Protein AF-0000000080584143 (afdb_homodimer)

Solvent-accessible surface area (backbone atoms only — not comparable to full-atom values): 33015 Å² total; per-residue (Å²): 88,80,38,35,60,60,43,71,71,83,79,87,48,60,43,49,33,32,28,36,46,90,62,32,26,33,31,48,32,42,76,39,77,49,77,35,58,43,50,56,57,34,52,50,43,36,51,47,47,54,56,62,68,48,45,68,69,53,52,47,51,42,26,35,72,60,40,71,92,57,53,62,59,59,51,46,21,69,75,64,73,44,78,71,53,76,87,47,44,39,63,26,45,33,40,37,37,35,25,42,39,68,40,71,59,34,52,44,32,42,56,49,38,42,62,32,56,36,20,43,47,38,38,32,36,48,80,43,75,57,89,94,44,75,46,77,46,75,46,60,76,51,66,63,41,56,31,53,46,35,19,65,41,46,67,93,51,41,30,22,55,81,70,52,30,40,28,34,43,71,67,50,72,41,30,36,66,66,48,26,66,72,51,27,39,50,60,32,38,72,27,53,79,36,33,42,29,47,61,74,51,43,61,70,40,39,39,38,34,30,30,80,98,54,22,37,32,36,33,27,30,26,69,36,58,56,30,48,50,77,75,31,67,30,75,47,96,90,42,76,38,51,40,79,79,69,44,73,76,25,53,50,45,57,91,27,53,87,35,88,57,36,18,22,29,36,28,39,28,48,74,48,38,74,46,57,78,93,64,27,53,64,62,91,73,53,63,81,63,73,50,32,34,40,68,53,13,39,62,48,39,52,53,30,51,57,53,44,47,67,77,37,72,49,61,83,104,88,82,36,34,58,61,43,71,72,82,80,87,48,62,44,49,32,32,27,36,46,90,62,33,26,34,31,49,33,42,74,38,77,49,76,36,58,43,51,57,56,36,52,50,42,36,50,48,48,53,56,64,68,49,47,69,69,54,52,47,52,42,28,35,74,58,42,71,92,56,52,61,58,60,51,45,22,70,75,65,73,45,79,70,52,75,87,47,43,39,64,27,45,32,41,37,36,34,26,42,37,68,40,70,59,34,52,44,32,43,56,47,37,42,62,34,56,36,21,44,47,37,40,33,34,48,80,44,75,56,88,96,45,76,47,77,47,76,45,60,76,51,65,62,41,57,31,54,46,34,20,65,41,47,66,94,51,42,30,22,56,81,70,52,31,40,29,33,44,70,70,48,73,42,31,39,66,64,48,27,67,72,50,29,39,50,60,31,38,73,27,53,80,35,32,42,31,46,63,73,50,43,60,68,40,40,38,38,35,28,28,80,98,55,24,36,32,36,32,27,30,26,69,35,57,55,32,48,50,78,74,32,66,28,73,49,98,91,41,75,38,50,38,78,79,68,45,73,76,23,53,50,46,57,91,26,52,88,35,86,54,34,17,21,28,36,29,40,28,49,73,48,41,74,49,57,79,92,62,26,54,66,60,91,72,53,65,82,62,72,50,32,34,40,68,53,12,40,61,48,38,51,53,28,50,57,53,44,48,67,76,38,71,48,61,82,103

Structure (mmCIF, N/CA/C/O backbone):
data_AF-0000000080584143-model_v1
#
loop_
_entity.id
_entity.type
_entity.pdbx_description
1 polymer Nuclease
#
loop_
_atom_site.group_PDB
_atom_site.id
_atom_site.type_symbol
_atom_site.label_atom_id
_atom_site.label_alt_id
_atom_site.label_comp_id
_atom_site.label_asym_id
_atom_site.label_entity_id
_atom_site.label_seq_id
_atom_site.pdbx_PDB_ins_code
_atom_site.Cartn_x
_atom_site.Cartn_y
_atom_site.Cartn_z
_atom_site.occupancy
_atom_site.B_iso_or_equiv
_atom_site.auth_seq_id
_atom_site.auth_comp_id
_atom_site.auth_asym_id
_atom_site.auth_atom_id
_atom_site.pdbx_PDB_model_num
ATOM 1 N N . MET A 1 1 ? -3.637 -24.312 -4.816 1 93.94 1 MET A N 1
ATOM 2 C CA . MET A 1 1 ? -3.945 -25.562 -4.105 1 93.94 1 MET A CA 1
ATOM 3 C C . MET A 1 1 ? -4.781 -25.281 -2.861 1 93.94 1 MET A C 1
ATOM 5 O O . MET A 1 1 ? -4.391 -24.469 -2.014 1 93.94 1 MET A O 1
ATOM 9 N N . LEU A 1 2 ? -5.953 -25.922 -2.732 1 96.62 2 LEU A N 1
ATOM 10 C CA . LEU A 1 2 ? -6.801 -25.75 -1.559 1 96.62 2 LEU A CA 1
ATOM 11 C C . LEU A 1 2 ? -6.176 -26.422 -0.334 1 96.62 2 LEU A C 1
ATOM 13 O O . LEU A 1 2 ? -5.668 -27.531 -0.421 1 96.62 2 LEU A O 1
ATOM 17 N N . ILE A 1 3 ? -6.23 -25.719 0.772 1 97.88 3 ILE A N 1
ATOM 18 C CA . ILE A 1 3 ? -5.578 -26.297 1.944 1 97.88 3 ILE A CA 1
ATOM 19 C C . ILE A 1 3 ? -6.535 -26.266 3.135 1 97.88 3 ILE A C 1
ATOM 21 O O . ILE A 1 3 ? -6.227 -26.797 4.203 1 97.88 3 ILE A O 1
ATOM 25 N N . GLY A 1 4 ? -7.617 -25.609 3.023 1 96.75 4 GLY A N 1
ATOM 26 C CA . GLY A 1 4 ? -8.578 -25.516 4.113 1 96.75 4 GLY A CA 1
ATOM 27 C C . GLY A 1 4 ? -9.977 -25.172 3.648 1 96.75 4 GLY A C 1
ATOM 28 O O . GLY A 1 4 ? -10.148 -24.562 2.588 1 96.75 4 GLY A O 1
ATOM 29 N N . ARG A 1 5 ? -10.953 -25.547 4.414 1 96.12 5 ARG A N 1
ATOM 30 C CA . ARG A 1 5 ? -12.375 -25.266 4.211 1 96.12 5 ARG A CA 1
ATOM 31 C C . ARG A 1 5 ? -13.07 -24.969 5.535 1 96.12 5 ARG A C 1
ATOM 33 O O . ARG A 1 5 ? -12.883 -25.688 6.512 1 96.12 5 ARG A O 1
ATOM 40 N N . GLN A 1 6 ? -13.898 -23.891 5.523 1 95.06 6 GLN A N 1
ATOM 41 C CA . GLN A 1 6 ? -14.641 -23.5 6.715 1 95.06 6 GLN A CA 1
ATOM 42 C C . GLN A 1 6 ? -13.719 -23.406 7.93 1 95.06 6 GLN A C 1
ATOM 44 O O . GLN A 1 6 ? -14.008 -24 8.969 1 95.06 6 GLN A O 1
ATOM 49 N N . GLU A 1 7 ? -12.586 -22.797 7.719 1 94.38 7 GLU A N 1
ATOM 50 C CA . GLU A 1 7 ? -11.602 -22.688 8.789 1 94.38 7 GLU A CA 1
ATOM 51 C C . GLU A 1 7 ? -12 -21.609 9.797 1 94.38 7 GLU A C 1
ATOM 53 O O . GLU A 1 7 ? -12.234 -20.469 9.422 1 94.38 7 GLU A O 1
ATOM 58 N N . ASP A 1 8 ? -12.031 -21.984 11 1 93.19 8 ASP A N 1
ATOM 59 C CA . ASP A 1 8 ? -12.375 -21.062 12.094 1 93.19 8 ASP A CA 1
ATOM 60 C C . ASP A 1 8 ? -11.203 -20.141 12.422 1 93.19 8 ASP A C 1
ATOM 62 O O . ASP A 1 8 ? -10.102 -20.609 12.711 1 93.19 8 ASP A O 1
ATOM 66 N N . THR A 1 9 ? -11.398 -18.859 12.438 1 92.19 9 THR A N 1
ATOM 67 C CA . THR A 1 9 ? -10.328 -17.891 12.695 1 92.19 9 THR A CA 1
ATOM 68 C C . THR A 1 9 ? -10.148 -17.656 14.188 1 92.19 9 THR A C 1
ATOM 70 O O . THR A 1 9 ? -9.141 -17.109 14.625 1 92.19 9 THR A O 1
ATOM 73 N N . GLY A 1 10 ? -11.156 -18.094 14.984 1 87.62 10 GLY A N 1
ATOM 74 C CA . GLY A 1 10 ? -11.133 -17.844 16.422 1 87.62 10 GLY A CA 1
ATOM 75 C C . GLY A 1 10 ? -11.719 -16.5 16.812 1 87.62 10 GLY A C 1
ATOM 76 O O . GLY A 1 10 ? -11.875 -16.203 18 1 87.62 10 GLY A O 1
ATOM 77 N N . PHE A 1 11 ? -12.031 -15.664 15.852 1 85.31 11 PHE A N 1
ATOM 78 C CA . PHE A 1 11 ? -12.547 -14.328 16.125 1 85.31 11 PHE A CA 1
ATOM 79 C C . PHE A 1 11 ? -14.023 -14.234 15.781 1 85.31 11 PHE A C 1
ATOM 81 O O . PHE A 1 11 ? -14.547 -13.148 15.531 1 85.31 11 PHE A O 1
ATOM 88 N N . GLY A 1 12 ? -14.719 -15.398 15.625 1 80.31 12 GLY A N 1
ATOM 89 C CA . GLY A 1 12 ? -16.141 -15.398 15.375 1 80.31 12 GLY A CA 1
ATOM 90 C C . GLY A 1 12 ? -16.5 -15.594 13.914 1 80.31 12 GLY A C 1
ATOM 91 O O . GLY A 1 12 ? -17.672 -15.547 13.531 1 80.31 12 GLY A O 1
ATOM 92 N N . GLY A 1 13 ? -15.477 -15.766 13.094 1 87.81 13 GLY A N 1
ATOM 93 C CA . GLY A 1 13 ? -15.75 -15.984 11.688 1 87.81 13 GLY A CA 1
ATOM 94 C C . GLY A 1 13 ? -15.055 -17.203 11.125 1 87.81 13 GLY A C 1
ATOM 95 O O . GLY A 1 13 ? -14.141 -17.75 11.75 1 87.81 13 GLY A O 1
ATOM 96 N N . ARG A 1 14 ? -15.594 -17.703 9.984 1 93.81 14 ARG A N 1
ATOM 97 C CA . ARG A 1 14 ? -15.039 -18.859 9.281 1 93.81 14 ARG A CA 1
ATOM 98 C C . ARG A 1 14 ? -14.734 -18.516 7.832 1 93.81 14 ARG A C 1
ATOM 100 O O . ARG A 1 14 ? -15.586 -17.969 7.121 1 93.81 14 ARG A O 1
ATOM 107 N N . ILE A 1 15 ? -13.547 -18.797 7.461 1 94.62 15 ILE A N 1
ATOM 108 C CA . ILE A 1 15 ? -13.156 -18.609 6.07 1 94.62 15 ILE A CA 1
ATOM 109 C C . ILE A 1 15 ? -13.703 -19.75 5.215 1 94.62 15 ILE A C 1
ATOM 111 O O . ILE A 1 15 ? -13.539 -20.922 5.551 1 94.62 15 ILE A O 1
ATOM 115 N N . ASP A 1 16 ? -14.352 -19.438 4.121 1 95.44 16 ASP A N 1
ATOM 116 C CA . ASP A 1 16 ? -14.969 -20.453 3.283 1 95.44 16 ASP A CA 1
ATOM 117 C C . ASP A 1 16 ? -13.914 -21.406 2.719 1 95.44 16 ASP A C 1
ATOM 119 O O . ASP A 1 16 ? -14.031 -22.625 2.852 1 95.44 16 ASP A O 1
ATOM 123 N N . LEU A 1 17 ? -12.945 -20.922 2.023 1 97.38 17 LEU A N 1
ATOM 124 C CA . LEU A 1 17 ? -11.852 -21.703 1.453 1 97.38 17 LEU A CA 1
ATOM 125 C C . LEU A 1 17 ? -10.516 -21.016 1.681 1 97.38 17 LEU A C 1
ATOM 127 O O . LEU A 1 17 ? -10.438 -19.781 1.675 1 97.38 17 LEU A O 1
ATOM 131 N N . LEU A 1 18 ? -9.461 -21.703 1.953 1 98 18 LEU A N 1
ATOM 132 C CA . LEU A 1 18 ? -8.086 -21.234 2.045 1 98 18 LEU A CA 1
ATOM 133 C C . LEU A 1 18 ? -7.184 -22 1.082 1 98 18 LEU A C 1
ATOM 135 O O . LEU A 1 18 ? -7.207 -23.234 1.051 1 98 18 LEU A O 1
ATOM 139 N N . ALA A 1 19 ? -6.453 -21.312 0.216 1 97.44 19 ALA A N 1
ATOM 140 C CA . ALA A 1 19 ? -5.555 -21.922 -0.756 1 97.44 19 ALA A CA 1
ATOM 141 C C . ALA A 1 19 ? -4.133 -21.391 -0.603 1 97.44 19 ALA A C 1
ATOM 143 O O . ALA A 1 19 ? -3.898 -20.438 0.147 1 97.44 19 ALA A O 1
ATOM 144 N N . VAL A 1 20 ? -3.215 -22.062 -1.181 1 95.25 20 VAL A N 1
ATOM 145 C CA . VAL A 1 20 ? -1.827 -21.609 -1.252 1 95.25 20 VAL A CA 1
ATOM 146 C C . VAL A 1 20 ? -1.381 -21.547 -2.711 1 95.25 20 VAL A C 1
ATOM 148 O O . VAL A 1 20 ? -1.723 -22.406 -3.514 1 95.25 20 VAL A O 1
ATOM 151 N N . ALA A 1 21 ? -0.763 -20.5 -3.053 1 89.38 21 ALA A N 1
ATOM 152 C CA . ALA A 1 21 ? -0.229 -20.297 -4.398 1 89.38 21 ALA A CA 1
ATOM 153 C C . ALA A 1 21 ? 1.16 -20.922 -4.531 1 89.38 21 ALA A C 1
ATOM 155 O O . ALA A 1 21 ? 1.775 -21.297 -3.535 1 89.38 21 ALA A O 1
ATOM 156 N N . PRO A 1 22 ? 1.624 -21.047 -5.758 1 83.44 22 PRO A N 1
ATOM 157 C CA . PRO A 1 22 ? 2.924 -21.688 -5.988 1 83.44 22 PRO A CA 1
ATOM 158 C C . PRO A 1 22 ? 4.07 -20.953 -5.289 1 83.44 22 PRO A C 1
ATOM 160 O O . PRO A 1 22 ? 5.09 -21.562 -4.965 1 83.44 22 PRO A O 1
ATOM 163 N N . ASP A 1 23 ? 3.943 -19.688 -5.008 1 80.5 23 ASP A N 1
ATOM 164 C CA . ASP A 1 23 ? 5.012 -18.938 -4.367 1 80.5 23 ASP A CA 1
ATOM 165 C C . ASP A 1 23 ? 4.883 -18.969 -2.848 1 80.5 23 ASP A C 1
ATOM 167 O O . ASP A 1 23 ? 5.652 -18.312 -2.137 1 80.5 23 ASP A O 1
ATOM 171 N N . GLY A 1 24 ? 3.879 -19.703 -2.416 1 88.75 24 GLY A N 1
ATOM 172 C CA . GLY A 1 24 ? 3.703 -19.844 -0.98 1 88.75 24 GLY A CA 1
ATOM 173 C C . GLY A 1 24 ? 2.703 -18.875 -0.396 1 88.75 24 GLY A C 1
ATOM 174 O O . GLY A 1 24 ? 2.352 -18.969 0.783 1 88.75 24 GLY A O 1
ATOM 175 N N . ALA A 1 25 ? 2.25 -17.938 -1.149 1 90.44 25 ALA A N 1
ATOM 176 C CA . ALA A 1 25 ? 1.244 -16.984 -0.671 1 90.44 25 ALA A CA 1
ATOM 177 C C . ALA A 1 25 ? -0.075 -17.703 -0.372 1 90.44 25 ALA A C 1
ATOM 179 O O . ALA A 1 25 ? -0.502 -18.578 -1.127 1 90.44 25 ALA A O 1
ATOM 180 N N . LEU A 1 26 ? -0.677 -17.312 0.681 1 95.62 26 LEU A N 1
ATOM 181 C CA . LEU A 1 26 ? -1.998 -17.844 0.988 1 95.62 26 LEU A CA 1
ATOM 182 C C . LEU A 1 26 ? -3.088 -17.047 0.283 1 95.62 26 LEU A C 1
ATOM 184 O O . LEU A 1 26 ? -2.908 -15.859 0.001 1 95.62 26 LEU A O 1
ATOM 188 N N . VAL A 1 27 ? -4.18 -17.719 0.007 1 96.19 27 VAL A N 1
ATOM 189 C CA . VAL A 1 27 ? -5.289 -17.094 -0.703 1 96.19 27 VAL A CA 1
ATOM 190 C C . VAL A 1 27 ? -6.602 -17.406 0.014 1 96.19 27 VAL A C 1
ATOM 192 O O . VAL A 1 27 ? -7.27 -18.391 -0.296 1 96.19 27 VAL A O 1
ATOM 195 N N . PRO A 1 28 ? -6.965 -16.547 0.979 1 97.5 28 PRO A N 1
ATOM 196 C CA . PRO A 1 28 ? -8.32 -16.688 1.514 1 97.5 28 PRO A CA 1
ATOM 197 C C . PRO A 1 28 ? -9.398 -16.375 0.479 1 97.5 28 PRO A C 1
ATOM 199 O O . PRO A 1 28 ? -9.281 -15.391 -0.261 1 97.5 28 PRO A O 1
ATOM 202 N N . ILE A 1 29 ? -10.422 -17.219 0.412 1 96.38 29 ILE A N 1
ATOM 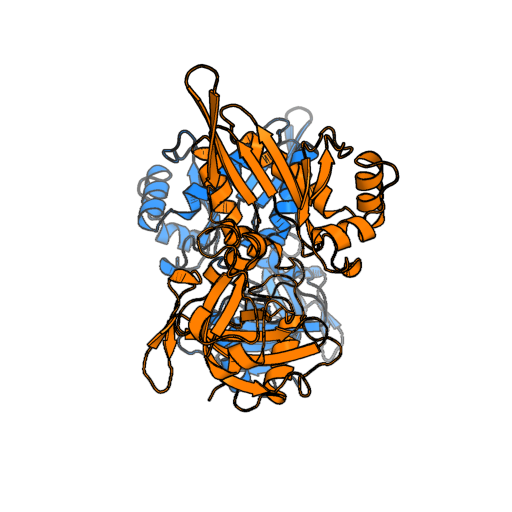203 C CA . ILE A 1 29 ? -11.484 -17.094 -0.573 1 96.38 29 ILE A CA 1
ATOM 204 C C . ILE A 1 29 ? -12.836 -17.016 0.137 1 96.38 29 ILE A C 1
ATOM 206 O O . ILE A 1 29 ? -13.195 -17.922 0.896 1 96.38 29 ILE A O 1
ATOM 210 N N . GLU A 1 30 ? -13.508 -15.906 -0.013 1 94.38 30 GLU A N 1
ATOM 211 C CA . GLU A 1 30 ? -14.867 -15.727 0.503 1 94.38 30 GLU A CA 1
ATOM 212 C C . GLU A 1 30 ? -15.898 -15.859 -0.609 1 94.38 30 GLU A C 1
ATOM 214 O O . GLU A 1 30 ? -15.781 -15.219 -1.657 1 94.38 30 GLU A O 1
ATOM 219 N N . ILE A 1 31 ? -16.922 -16.719 -0.373 1 92.62 31 ILE A N 1
ATOM 220 C CA . ILE A 1 31 ? -17.906 -17 -1.408 1 92.62 31 ILE A CA 1
ATOM 221 C C . ILE A 1 31 ? -19.281 -16.469 -0.982 1 92.62 31 ILE A C 1
ATOM 223 O O . ILE A 1 31 ? -19.734 -16.719 0.139 1 92.62 31 ILE A O 1
ATOM 227 N N . LYS A 1 32 ? -19.828 -15.648 -1.801 1 89.12 32 LYS A N 1
ATOM 228 C CA . LYS A 1 32 ? -21.188 -15.172 -1.637 1 89.12 32 LYS A CA 1
ATOM 229 C C . LYS A 1 32 ? -22.016 -15.438 -2.893 1 89.12 32 LYS A C 1
ATOM 231 O O . LYS A 1 32 ? -21.703 -14.914 -3.967 1 89.12 32 LYS A O 1
ATOM 236 N N . ARG A 1 33 ? -23.062 -16.188 -2.848 1 80.88 33 ARG A N 1
ATOM 237 C CA . ARG A 1 33 ? -23.844 -16.609 -4.008 1 80.88 33 ARG A CA 1
ATOM 238 C C . ARG A 1 33 ? -24.656 -15.438 -4.574 1 80.88 33 ARG A C 1
ATOM 240 O O . ARG A 1 33 ? -24.766 -15.289 -5.789 1 80.88 33 ARG A O 1
ATOM 247 N N . ASP A 1 34 ? -25.219 -14.578 -3.68 1 78.81 34 ASP A N 1
ATOM 248 C CA . ASP A 1 34 ? -26.094 -13.5 -4.133 1 78.81 34 ASP A CA 1
ATOM 249 C C . ASP A 1 34 ? -25.344 -12.164 -4.137 1 78.81 34 ASP A C 1
ATOM 251 O O . ASP A 1 34 ? -24.125 -12.125 -3.979 1 78.81 34 ASP A O 1
ATOM 255 N N . ARG A 1 35 ? -26.188 -11.211 -4.562 1 71.06 35 ARG A N 1
ATOM 256 C CA . ARG A 1 35 ? -25.625 -9.859 -4.562 1 71.06 35 ARG A CA 1
ATOM 257 C C . ARG A 1 35 ? -25 -9.531 -3.219 1 71.06 35 ARG A C 1
ATOM 259 O O . ARG A 1 35 ? -25.609 -9.719 -2.17 1 71.06 35 ARG A O 1
ATOM 266 N N . THR A 1 36 ? -23.766 -9.133 -3.453 1 69.38 36 THR A N 1
ATOM 267 C CA . THR A 1 36 ? -22.953 -8.992 -2.25 1 69.38 36 THR A CA 1
ATOM 268 C C . THR A 1 36 ? -22.75 -7.523 -1.899 1 69.38 36 THR A C 1
ATOM 270 O O . THR A 1 36 ? -22.203 -6.762 -2.699 1 69.38 36 THR A O 1
ATOM 273 N N . PRO A 1 37 ? -23.266 -7.172 -0.727 1 77.75 37 PRO A N 1
ATOM 274 C CA . PRO A 1 37 ? -23 -5.809 -0.255 1 77.75 37 PRO A CA 1
ATOM 275 C C . PRO A 1 37 ? -21.562 -5.598 0.179 1 77.75 37 PRO A C 1
ATOM 277 O O . PRO A 1 37 ? -20.781 -6.555 0.23 1 77.75 37 PRO A O 1
ATOM 280 N N . ARG A 1 38 ? -21.203 -4.371 0.432 1 81 38 ARG A N 1
ATOM 281 C CA . ARG A 1 38 ? -19.844 -3.949 0.75 1 81 38 ARG A CA 1
ATOM 282 C C . ARG A 1 38 ? -19.344 -4.625 2.021 1 81 38 ARG A C 1
ATOM 284 O O . ARG A 1 38 ? -18.125 -4.695 2.262 1 81 38 ARG A O 1
ATOM 291 N N . GLU A 1 39 ? -20.188 -5.254 2.68 1 85.5 39 GLU A N 1
ATOM 292 C CA . GLU A 1 39 ? -19.828 -5.953 3.908 1 85.5 39 GLU A CA 1
ATOM 293 C C . GLU A 1 39 ? -18.906 -7.129 3.615 1 85.5 39 GLU A C 1
ATOM 295 O O . GLU A 1 39 ? -18.047 -7.477 4.438 1 85.5 39 GLU A O 1
ATOM 300 N N . VAL A 1 40 ? -19.062 -7.711 2.473 1 88 40 VAL A N 1
ATOM 301 C CA . VAL A 1 40 ? -18.25 -8.867 2.119 1 88 40 VAL A CA 1
ATOM 302 C C . VAL A 1 40 ? -16.781 -8.469 2.043 1 88 40 VAL A C 1
ATOM 304 O O . VAL A 1 40 ? -15.898 -9.25 2.389 1 88 40 VAL A O 1
ATOM 307 N N . VAL A 1 41 ? -16.562 -7.23 1.641 1 91.5 41 VAL A N 1
ATOM 308 C CA . VAL A 1 41 ? -15.203 -6.738 1.557 1 91.5 41 VAL A CA 1
ATOM 309 C C . VAL A 1 41 ? -14.602 -6.625 2.957 1 91.5 41 VAL A C 1
ATOM 311 O O . VAL A 1 41 ? -13.477 -7.07 3.199 1 91.5 41 VAL A O 1
ATOM 314 N N . ALA A 1 42 ? -15.398 -6.062 3.896 1 92.31 42 ALA A N 1
ATOM 315 C CA . ALA A 1 42 ? -14.945 -5.945 5.277 1 92.31 42 ALA A CA 1
ATOM 316 C C . ALA A 1 42 ? -14.672 -7.316 5.887 1 92.31 42 ALA A C 1
ATOM 318 O O . ALA A 1 42 ? -13.68 -7.5 6.602 1 92.31 42 ALA A O 1
ATOM 319 N N . GLN A 1 43 ? -15.555 -8.227 5.621 1 91.5 43 GLN A N 1
ATOM 320 C CA . GLN A 1 43 ? -15.383 -9.586 6.121 1 91.5 43 GLN A CA 1
ATOM 321 C C . GLN A 1 43 ? -14.102 -10.211 5.574 1 91.5 43 GLN A C 1
ATOM 323 O O . GLN A 1 43 ? -13.328 -10.812 6.324 1 91.5 43 GLN A O 1
ATOM 328 N N . ALA A 1 44 ? -13.898 -10.086 4.273 1 94.38 44 ALA A N 1
ATOM 329 C CA . ALA A 1 44 ? -12.703 -10.641 3.635 1 94.38 44 ALA A CA 1
ATOM 330 C C . ALA A 1 44 ? -11.438 -10.031 4.227 1 94.38 44 ALA A C 1
ATOM 332 O O . ALA A 1 44 ? -10.453 -10.742 4.449 1 94.38 44 ALA A O 1
ATOM 333 N N . LEU A 1 45 ? -11.508 -8.75 4.484 1 95.75 45 LEU A N 1
ATOM 334 C CA . LEU A 1 45 ? -10.367 -8.062 5.078 1 95.75 45 LEU A CA 1
ATOM 335 C C . LEU A 1 45 ? -10.117 -8.562 6.496 1 95.75 45 LEU A C 1
ATOM 337 O O . LEU A 1 45 ? -8.961 -8.703 6.91 1 95.75 45 LEU A O 1
ATOM 341 N N . ASP A 1 46 ? -11.148 -8.781 7.215 1 94.44 46 ASP A N 1
ATOM 342 C CA . ASP A 1 46 ? -11.016 -9.336 8.555 1 94.44 46 ASP A CA 1
ATOM 343 C C . ASP A 1 46 ? -10.305 -10.688 8.531 1 94.44 46 ASP A C 1
ATOM 345 O O . ASP A 1 46 ? -9.398 -10.938 9.32 1 94.44 46 ASP A O 1
ATOM 349 N N . TYR A 1 47 ? -10.688 -11.508 7.609 1 95.25 47 TYR A N 1
ATOM 350 C CA . TYR A 1 47 ? -10.07 -12.82 7.473 1 95.25 47 TYR A CA 1
ATOM 351 C C . TYR A 1 47 ? -8.609 -12.703 7.059 1 95.25 47 TYR A C 1
ATOM 353 O O . TYR A 1 47 ? -7.766 -13.477 7.516 1 95.25 47 TYR A O 1
ATOM 361 N N . ALA A 1 48 ? -8.367 -11.766 6.168 1 96.06 48 ALA A N 1
ATOM 362 C CA . ALA A 1 48 ? -6.992 -11.539 5.738 1 96.06 48 ALA A CA 1
ATOM 363 C C . ALA A 1 48 ? -6.105 -11.148 6.918 1 96.06 48 ALA A C 1
ATOM 365 O O . ALA A 1 48 ? -4.941 -11.547 6.988 1 96.06 48 ALA A O 1
ATOM 366 N N . SER A 1 49 ? -6.664 -10.367 7.848 1 94.75 49 SER A N 1
ATOM 367 C CA . SER A 1 49 ? -5.914 -9.961 9.031 1 94.75 49 SER A CA 1
ATOM 368 C C . SER A 1 49 ? -5.527 -11.172 9.883 1 94.75 49 SER A C 1
ATOM 370 O O . SER A 1 49 ? -4.488 -11.164 10.547 1 94.75 49 SER A O 1
ATOM 372 N N . TRP A 1 50 ? -6.352 -12.172 9.891 1 95.12 50 TRP A N 1
ATOM 373 C CA . TRP A 1 50 ? -6.043 -13.43 10.57 1 95.12 50 TRP A CA 1
ATOM 374 C C . TRP A 1 50 ? -5.02 -14.242 9.781 1 95.12 50 TRP A C 1
ATOM 376 O O . TRP A 1 50 ? -4.047 -14.734 10.344 1 95.12 50 TRP A O 1
ATOM 386 N N . VAL A 1 51 ? -5.211 -14.336 8.516 1 96.81 51 VAL A N 1
ATOM 387 C CA . VAL A 1 51 ? -4.359 -15.125 7.633 1 96.81 51 VAL A CA 1
ATOM 388 C C . VAL A 1 51 ? -2.91 -14.656 7.75 1 96.81 51 VAL A C 1
ATOM 390 O O . VAL A 1 51 ? -1.986 -15.469 7.785 1 96.81 51 VAL A O 1
ATOM 393 N N . GLN A 1 52 ? -2.795 -13.367 7.828 1 94.06 52 GLN A N 1
ATOM 394 C CA . GLN A 1 52 ? -1.457 -12.789 7.84 1 94.06 52 GLN A CA 1
ATOM 395 C C . GLN A 1 52 ? -0.659 -13.258 9.047 1 94.06 52 GLN A C 1
ATOM 397 O O . GLN A 1 52 ? 0.573 -13.242 9.031 1 94.06 52 GLN A O 1
ATOM 402 N N . THR A 1 53 ? -1.317 -13.789 10.102 1 94.06 53 THR A N 1
ATOM 403 C CA . THR A 1 53 ? -0.644 -14.164 11.344 1 94.06 53 THR A CA 1
ATOM 404 C C . THR A 1 53 ? -0.235 -15.633 11.312 1 94.06 53 THR A C 1
ATOM 406 O O . THR A 1 53 ? 0.503 -16.094 12.18 1 94.06 53 THR A O 1
ATOM 409 N N . LEU A 1 54 ? -0.705 -16.375 10.352 1 95.25 54 LEU A N 1
ATOM 410 C CA . LEU A 1 54 ? -0.475 -17.812 10.312 1 95.25 54 LEU A CA 1
ATOM 411 C C . LEU A 1 54 ? 0.992 -18.125 10.031 1 95.25 54 LEU A C 1
ATOM 413 O O . LEU A 1 54 ? 1.597 -17.531 9.133 1 95.25 54 LEU A O 1
ATOM 417 N N . LYS A 1 55 ? 1.5 -19.016 10.805 1 94.12 55 LYS A N 1
ATOM 418 C CA . LYS A 1 55 ? 2.861 -19.516 10.617 1 94.12 55 LYS A CA 1
ATOM 419 C C . LYS A 1 55 ? 2.857 -20.922 10.031 1 94.12 55 LYS A C 1
ATOM 421 O O . LYS A 1 55 ? 1.796 -21.516 9.82 1 94.12 55 LYS A O 1
ATOM 426 N N . PHE A 1 56 ? 4 -21.422 9.805 1 93.5 56 PHE A N 1
ATOM 427 C CA . PHE A 1 56 ? 4.156 -22.719 9.156 1 93.5 56 PHE A CA 1
ATOM 428 C C . PHE A 1 56 ? 3.355 -23.797 9.891 1 93.5 56 PHE A C 1
ATOM 430 O O . PHE A 1 56 ? 2.553 -24.5 9.281 1 93.5 56 PHE A O 1
ATOM 437 N N . ASP A 1 57 ? 3.504 -23.828 11.203 1 94.81 57 ASP A N 1
ATOM 438 C CA . ASP A 1 57 ? 2.846 -24.859 11.984 1 94.81 57 ASP A CA 1
ATOM 439 C C . ASP A 1 57 ? 1.326 -24.719 11.922 1 94.81 57 ASP A C 1
ATOM 441 O O . ASP A 1 57 ? 0.606 -25.719 11.898 1 94.81 57 ASP A O 1
ATOM 445 N N . ASP A 1 58 ? 0.871 -23.469 11.898 1 96.44 58 ASP A N 1
ATOM 446 C CA . ASP A 1 58 ? -0.564 -23.234 11.789 1 96.44 58 ASP A CA 1
ATOM 447 C C . ASP A 1 58 ? -1.111 -23.75 10.461 1 96.44 58 ASP A C 1
ATOM 449 O O . ASP A 1 58 ? -2.17 -24.391 10.43 1 96.44 58 ASP A O 1
ATOM 453 N N . ILE A 1 59 ? -0.373 -23.5 9.43 1 97.19 59 ILE A N 1
ATOM 454 C CA . ILE A 1 59 ? -0.799 -23.844 8.086 1 97.19 59 ILE A CA 1
ATOM 455 C C . ILE A 1 59 ? -0.796 -25.375 7.922 1 97.19 59 ILE A C 1
ATOM 457 O O . ILE A 1 59 ? -1.724 -25.938 7.34 1 97.19 59 ILE A O 1
ATOM 461 N N . VAL A 1 60 ? 0.192 -26.016 8.469 1 95.94 60 VAL A N 1
ATOM 462 C CA . VAL A 1 60 ? 0.271 -27.469 8.445 1 95.94 60 VAL A CA 1
ATOM 463 C C . VAL A 1 60 ? -0.921 -28.062 9.188 1 95.94 60 VAL A C 1
ATOM 465 O O . VAL A 1 60 ? -1.521 -29.047 8.734 1 95.94 60 VAL A O 1
ATOM 468 N N . ALA A 1 61 ? -1.206 -27.484 10.312 1 96.56 61 ALA A N 1
ATOM 469 C CA . ALA A 1 61 ? -2.338 -27.969 11.102 1 96.56 61 ALA A CA 1
ATOM 470 C C . ALA A 1 61 ? -3.648 -27.812 10.336 1 96.56 61 ALA A C 1
ATOM 472 O O . ALA A 1 61 ? -4.5 -28.703 10.352 1 96.56 61 ALA A O 1
ATOM 473 N N . ILE A 1 62 ? -3.824 -26.672 9.711 1 97.31 62 ILE A N 1
ATOM 474 C CA . ILE A 1 62 ? -5.016 -26.422 8.906 1 97.31 62 ILE A CA 1
ATOM 475 C C . ILE A 1 62 ? -5.125 -27.469 7.805 1 97.31 62 ILE A C 1
ATOM 477 O O . ILE A 1 62 ? -6.184 -28.078 7.621 1 97.31 62 ILE A O 1
ATOM 481 N N . TYR A 1 63 ? -4.047 -27.656 7.078 1 97.69 63 TYR A N 1
ATOM 482 C CA . TYR A 1 63 ? -4.039 -28.625 5.996 1 97.69 63 TYR A CA 1
ATOM 483 C C . TYR A 1 63 ? -4.34 -30.031 6.527 1 97.69 63 TYR A C 1
ATOM 485 O O . TYR A 1 63 ? -5.051 -30.797 5.879 1 97.69 63 TYR A O 1
ATOM 493 N N . GLY A 1 64 ? -3.777 -30.359 7.672 1 96.56 64 GLY A N 1
ATOM 494 C CA . GLY A 1 64 ? -4.031 -31.656 8.297 1 96.56 64 GLY A CA 1
ATOM 495 C C . GLY A 1 64 ? -5.504 -31.906 8.562 1 96.56 64 GLY A C 1
ATOM 496 O O . GLY A 1 64 ? -5.977 -33.031 8.445 1 96.56 64 GLY A O 1
ATOM 497 N N . ARG A 1 65 ? -6.25 -30.891 9 1 95.81 65 ARG A N 1
ATOM 498 C CA . ARG A 1 65 ? -7.688 -31.016 9.211 1 95.81 65 ARG A CA 1
ATOM 499 C C . ARG A 1 65 ? -8.43 -31.172 7.887 1 95.81 65 ARG A C 1
ATOM 501 O O . ARG A 1 65 ? -9.43 -31.875 7.805 1 95.81 65 ARG A O 1
ATOM 508 N N . TYR A 1 66 ? -7.93 -30.531 6.891 1 96 66 TYR A N 1
ATOM 509 C CA . TYR A 1 66 ? -8.555 -30.516 5.574 1 96 66 TYR A CA 1
ATOM 510 C C . TYR A 1 66 ? -8.32 -31.844 4.848 1 96 66 TYR A C 1
ATOM 512 O O . TYR A 1 66 ? -9.234 -32.375 4.227 1 96 66 TYR A O 1
ATOM 520 N N . GLN A 1 67 ? -7.098 -32.281 4.875 1 95.88 67 GLN A N 1
ATOM 521 C CA . GLN A 1 67 ? -6.699 -33.531 4.262 1 95.88 67 GLN A CA 1
ATOM 522 C C . GLN A 1 67 ? -5.938 -34.438 5.25 1 95.88 67 GLN A C 1
ATOM 524 O O . GLN A 1 67 ? -4.715 -34.531 5.164 1 95.88 67 GLN A O 1
ATOM 529 N N . PRO A 1 68 ? -6.688 -35.188 6.051 1 94.56 68 PRO A N 1
ATOM 530 C CA . PRO A 1 68 ? -6.035 -36.031 7.055 1 94.56 68 PRO A CA 1
ATOM 531 C C . PRO A 1 68 ? -5.09 -37.062 6.441 1 94.56 68 PRO A C 1
ATOM 533 O O . PRO A 1 68 ? -5.43 -37.688 5.445 1 94.56 68 PRO A O 1
ATOM 536 N N . GLY A 1 69 ? -3.877 -37.188 6.965 1 93.56 69 GLY A N 1
ATOM 537 C CA . GLY A 1 69 ? -2.922 -38.188 6.535 1 93.56 69 GLY A CA 1
ATOM 538 C C . GLY A 1 69 ? -1.972 -37.688 5.461 1 93.56 69 GLY A C 1
ATOM 539 O O . GLY A 1 69 ? -0.997 -38.375 5.133 1 93.56 69 GLY A O 1
ATOM 540 N N . LYS A 1 70 ? -2.305 -36.594 4.844 1 94.69 70 LYS A N 1
ATOM 541 C CA . LYS A 1 70 ? -1.435 -36.062 3.799 1 94.69 70 LYS A CA 1
ATOM 542 C C . LYS A 1 70 ? -0.432 -35.062 4.379 1 94.69 70 LYS A C 1
ATOM 544 O O . LYS A 1 70 ? -0.672 -34.469 5.434 1 94.69 70 LYS A O 1
ATOM 549 N N . ASN A 1 71 ? 0.703 -35 3.736 1 95.31 71 ASN A N 1
ATOM 550 C CA . ASN A 1 71 ? 1.772 -34.094 4.113 1 95.31 71 ASN A CA 1
ATOM 551 C C . ASN A 1 71 ? 1.753 -32.844 3.26 1 95.31 71 ASN A C 1
ATOM 553 O O . ASN A 1 71 ? 1.883 -32.906 2.035 1 95.31 71 ASN A O 1
ATOM 557 N N . PHE A 1 72 ? 1.712 -31.719 3.922 1 96.19 72 PHE A N 1
ATOM 558 C CA . PHE A 1 72 ? 1.527 -30.453 3.219 1 96.19 72 PHE A CA 1
ATOM 559 C C . PHE A 1 72 ? 2.709 -30.172 2.299 1 96.19 72 PHE A C 1
ATOM 561 O O . PHE A 1 72 ? 2.533 -29.984 1.093 1 96.19 72 PHE A O 1
ATOM 568 N N . PRO A 1 73 ? 3.945 -30.203 2.748 1 93.88 73 PRO A N 1
ATOM 569 C CA . PRO A 1 73 ? 5.078 -29.938 1.858 1 93.88 73 PRO A CA 1
ATOM 570 C C . PRO A 1 73 ? 5.16 -30.922 0.694 1 93.88 73 PRO A C 1
ATOM 572 O O . PRO A 1 73 ? 5.469 -30.531 -0.432 1 93.88 73 PRO A O 1
ATOM 575 N N . GLU A 1 74 ? 4.852 -32.125 0.91 1 94.44 74 GLU A N 1
ATOM 576 C CA . GLU A 1 74 ? 4.895 -33.156 -0.136 1 94.44 74 GLU A CA 1
ATOM 577 C C . GLU A 1 74 ? 3.816 -32.906 -1.189 1 94.44 74 GLU A C 1
ATOM 579 O O . GLU A 1 74 ? 4.082 -33 -2.389 1 94.44 74 GLU A O 1
ATOM 584 N N . THR A 1 75 ? 2.617 -32.656 -0.697 1 95.31 75 THR A N 1
ATOM 585 C CA . THR A 1 75 ? 1.52 -32.375 -1.618 1 95.31 75 THR A CA 1
ATOM 586 C C . THR A 1 75 ? 1.79 -31.125 -2.424 1 95.31 75 THR A C 1
ATOM 588 O O . THR A 1 75 ? 1.461 -31.047 -3.609 1 95.31 75 THR A O 1
ATOM 591 N N . PHE A 1 76 ? 2.334 -30.125 -1.735 1 93.62 76 PHE A N 1
ATOM 592 C CA . PHE A 1 76 ? 2.717 -28.875 -2.391 1 93.62 76 PHE A CA 1
ATOM 593 C C . PHE A 1 76 ? 3.686 -29.141 -3.535 1 93.62 76 PHE A C 1
ATOM 595 O O . PHE A 1 76 ? 3.479 -28.672 -4.656 1 93.62 76 PHE A O 1
ATOM 602 N N . LYS A 1 77 ? 4.652 -29.906 -3.252 1 89.81 77 LYS A N 1
ATOM 603 C CA . LYS A 1 77 ? 5.652 -30.25 -4.254 1 89.81 77 LYS A CA 1
ATOM 604 C C . LYS A 1 77 ? 5.02 -31.016 -5.414 1 89.81 77 LYS A C 1
ATOM 606 O O . LYS A 1 77 ? 5.34 -30.766 -6.578 1 89.81 77 LYS A O 1
ATOM 611 N N . GLN A 1 78 ? 4.191 -31.922 -5.129 1 91.25 78 GLN A N 1
ATOM 612 C CA . GLN A 1 78 ? 3.514 -32.719 -6.152 1 91.25 78 GLN A CA 1
ATOM 613 C C . GLN A 1 78 ? 2.643 -31.828 -7.043 1 91.25 78 GLN A C 1
ATOM 615 O O . GLN A 1 78 ? 2.605 -32 -8.258 1 91.25 78 GLN A O 1
ATOM 620 N N . ARG A 1 79 ? 1.961 -30.906 -6.41 1 89.75 79 ARG A N 1
ATOM 621 C CA . ARG A 1 79 ? 1.006 -30.047 -7.113 1 89.75 79 ARG A CA 1
ATOM 622 C C . ARG A 1 79 ? 1.722 -29.031 -7.992 1 89.75 79 ARG A C 1
ATOM 624 O O . ARG A 1 79 ? 1.304 -28.781 -9.125 1 89.75 79 ARG A O 1
ATOM 631 N N . PHE A 1 80 ? 2.846 -28.422 -7.449 1 85.5 80 PHE A N 1
ATOM 632 C CA . PHE A 1 80 ? 3.418 -27.25 -8.125 1 85.5 80 PHE A CA 1
ATOM 633 C C . PHE A 1 80 ? 4.773 -27.594 -8.734 1 85.5 80 PHE A C 1
ATOM 635 O O . PHE A 1 80 ? 5.316 -26.828 -9.523 1 85.5 80 PHE A O 1
ATOM 642 N N . GLY A 1 81 ? 5.332 -28.734 -8.359 1 77.81 81 GLY A N 1
ATOM 643 C CA . GLY A 1 81 ? 6.609 -29.156 -8.914 1 77.81 81 GLY A CA 1
ATOM 644 C C . GLY A 1 81 ? 7.793 -28.438 -8.305 1 77.81 81 GLY A C 1
ATOM 645 O O . GLY A 1 81 ? 8.906 -28.484 -8.836 1 77.81 81 GLY A O 1
ATOM 646 N N . VAL A 1 82 ? 7.535 -27.688 -7.27 1 76.19 82 VAL A N 1
ATOM 647 C CA . VAL A 1 82 ? 8.594 -26.953 -6.574 1 76.19 82 VAL A CA 1
ATOM 648 C C . VAL A 1 82 ? 8.5 -27.219 -5.074 1 76.19 82 VAL A C 1
ATOM 650 O O . VAL A 1 82 ? 7.422 -27.516 -4.555 1 76.19 82 VAL A O 1
ATOM 653 N N . ASP A 1 83 ? 9.656 -27.078 -4.457 1 81.25 83 ASP A N 1
ATOM 654 C CA . ASP A 1 83 ? 9.68 -27.281 -3.012 1 81.25 83 ASP A CA 1
ATOM 655 C C . ASP A 1 83 ? 9.07 -26.094 -2.279 1 81.25 83 ASP A C 1
ATOM 657 O O . ASP A 1 83 ? 9.273 -24.938 -2.682 1 81.25 83 ASP A O 1
ATOM 661 N N . LEU A 1 84 ? 8.383 -26.453 -1.276 1 86.5 84 LEU A N 1
ATOM 662 C CA . LEU A 1 84 ? 7.859 -25.406 -0.404 1 86.5 84 LEU A CA 1
ATOM 663 C C . LEU A 1 84 ? 8.984 -24.734 0.373 1 86.5 84 LEU A C 1
ATOM 665 O O . LEU A 1 84 ? 9.828 -25.422 0.967 1 86.5 84 LEU A O 1
ATOM 669 N N . ASP A 1 85 ? 9.062 -23.484 0.273 1 81.31 85 ASP A N 1
ATOM 670 C CA . ASP A 1 85 ? 9.984 -22.703 1.102 1 81.31 85 ASP A CA 1
ATOM 671 C C . ASP A 1 85 ? 9.305 -22.25 2.391 1 81.31 85 ASP A C 1
ATOM 673 O O . ASP A 1 85 ? 8.484 -21.328 2.371 1 81.31 85 ASP A O 1
ATOM 677 N N . GLU A 1 86 ? 9.664 -22.797 3.492 1 83.31 86 GLU A N 1
ATOM 678 C CA . GLU A 1 86 ? 9.031 -22.5 4.773 1 83.31 86 GLU A CA 1
ATOM 679 C C . GLU A 1 86 ? 9.242 -21.047 5.164 1 83.31 86 GLU A C 1
ATOM 681 O O . GLU A 1 86 ? 8.367 -20.422 5.766 1 83.31 86 GLU A O 1
ATOM 686 N N . ASP A 1 87 ? 10.328 -20.469 4.734 1 75.06 87 ASP A N 1
ATOM 687 C CA . ASP A 1 87 ? 10.695 -19.125 5.141 1 75.06 87 ASP A CA 1
ATOM 688 C C . ASP A 1 87 ? 9.844 -18.078 4.426 1 75.06 87 ASP A C 1
ATOM 690 O O . ASP A 1 87 ? 9.609 -16.984 4.957 1 75.06 87 ASP A O 1
ATOM 694 N N . THR A 1 88 ? 9.398 -18.469 3.271 1 77.06 88 THR A N 1
ATOM 695 C CA . THR A 1 88 ? 8.656 -17.484 2.5 1 77.06 88 THR A CA 1
ATOM 696 C C . THR A 1 88 ? 7.16 -17.781 2.535 1 77.06 88 THR A C 1
ATOM 698 O O . THR A 1 88 ? 6.355 -17.016 1.994 1 77.06 88 THR A O 1
ATOM 701 N N . LEU A 1 89 ? 6.852 -18.859 3.195 1 88.56 89 LEU A N 1
ATOM 702 C CA . LEU A 1 89 ? 5.441 -19.234 3.293 1 88.56 89 LEU A CA 1
ATOM 703 C C . LEU A 1 89 ? 4.645 -18.141 4.004 1 88.56 89 LEU A C 1
ATOM 705 O O . LEU A 1 89 ? 5.004 -17.734 5.109 1 88.56 89 LEU A O 1
ATOM 709 N N . ASN A 1 90 ? 3.607 -17.578 3.35 1 91.56 90 ASN A N 1
ATOM 710 C CA . ASN A 1 90 ? 2.662 -16.594 3.846 1 91.56 90 ASN A CA 1
ATOM 711 C C . ASN A 1 90 ? 3.348 -15.258 4.137 1 91.56 90 ASN A C 1
ATOM 713 O O . ASN A 1 90 ? 2.924 -14.516 5.027 1 91.56 90 ASN A O 1
ATOM 717 N N . GLU A 1 91 ? 4.422 -15 3.506 1 82.06 91 GLU A N 1
ATOM 718 C CA . GLU A 1 91 ? 4.988 -13.656 3.549 1 82.06 91 GLU A CA 1
ATOM 719 C C . GLU A 1 91 ? 4.043 -12.641 2.922 1 82.06 91 GLU A C 1
ATOM 721 O O . GLU A 1 91 ? 4.121 -11.445 3.221 1 82.06 91 GLU A O 1
ATOM 726 N N . ASN A 1 92 ? 3.223 -13.203 2.088 1 85.12 92 ASN A N 1
ATOM 727 C CA . ASN A 1 92 ? 2.182 -12.422 1.43 1 85.12 92 ASN A CA 1
ATOM 728 C C . ASN A 1 92 ? 0.893 -13.219 1.268 1 85.12 92 ASN A C 1
ATOM 730 O O . ASN A 1 92 ? 0.877 -14.43 1.499 1 85.12 92 ASN A O 1
ATOM 734 N N . HIS A 1 93 ? -0.172 -12.547 0.911 1 92.62 93 HIS A N 1
ATOM 735 C CA . HIS A 1 93 ? -1.437 -13.227 0.657 1 92.62 93 HIS A CA 1
ATOM 736 C C . HIS A 1 93 ? -2.309 -12.43 -0.307 1 92.62 93 HIS A C 1
ATOM 738 O O . HIS A 1 93 ? -2.078 -11.234 -0.516 1 92.62 93 HIS A O 1
ATOM 744 N N . GLN A 1 94 ? -3.182 -13.141 -0.933 1 93.62 94 GLN A N 1
ATOM 745 C CA . GLN A 1 94 ? -4.156 -12.555 -1.847 1 93.62 94 GLN A CA 1
ATOM 746 C C . GLN A 1 94 ? -5.582 -12.844 -1.393 1 93.62 94 GLN A C 1
ATOM 748 O O . GLN A 1 94 ? -5.906 -13.977 -1.031 1 93.62 94 GLN A O 1
ATOM 753 N N . ILE A 1 95 ? -6.375 -11.781 -1.408 1 96.62 95 ILE A N 1
ATOM 754 C CA . ILE A 1 95 ? -7.77 -11.922 -1.003 1 96.62 95 ILE A CA 1
ATOM 755 C C . ILE A 1 95 ? -8.648 -12.094 -2.238 1 96.62 95 ILE A C 1
ATOM 757 O O . ILE A 1 95 ? -8.562 -11.312 -3.186 1 96.62 95 ILE A O 1
ATOM 761 N N . VAL A 1 96 ? -9.461 -13.102 -2.242 1 95.19 96 VAL A N 1
ATOM 762 C CA . VAL A 1 96 ? -10.359 -13.305 -3.375 1 95.19 96 VAL A CA 1
ATOM 763 C C . VAL A 1 96 ? -11.805 -13.406 -2.883 1 95.19 96 VAL A C 1
ATOM 765 O O . VAL A 1 96 ? -12.102 -14.188 -1.976 1 95.19 96 VAL A O 1
ATOM 768 N N . VAL A 1 97 ? -12.664 -12.633 -3.408 1 94.19 97 VAL A N 1
ATOM 769 C CA . VAL A 1 97 ? -14.102 -12.734 -3.191 1 94.19 97 VAL A CA 1
ATOM 770 C C . VAL A 1 97 ? -14.766 -13.344 -4.422 1 94.19 97 VAL A C 1
ATOM 772 O O . VAL A 1 97 ? -14.531 -12.906 -5.547 1 94.19 97 VAL A O 1
ATOM 775 N N . VAL A 1 98 ? -15.461 -14.391 -4.234 1 93 98 VAL A N 1
ATOM 776 C CA . VAL A 1 98 ? -16.234 -15.016 -5.297 1 93 98 VAL A CA 1
ATOM 777 C C . VAL A 1 98 ? -17.719 -14.68 -5.129 1 93 98 VAL A C 1
ATOM 779 O O . VAL A 1 98 ? -18.328 -14.992 -4.102 1 93 98 VAL A O 1
ATOM 782 N N . ALA A 1 99 ? -18.266 -14 -6.125 1 90.81 99 ALA A N 1
ATOM 783 C CA . ALA A 1 99 ? -19.641 -13.531 -5.957 1 90.81 99 ALA A CA 1
ATOM 784 C C . ALA A 1 99 ? -20.406 -13.625 -7.273 1 90.81 99 ALA A C 1
ATOM 786 O O . ALA A 1 99 ? -19.828 -13.5 -8.352 1 90.81 99 ALA A O 1
ATOM 787 N N . GLY A 1 100 ? -21.719 -13.883 -7.156 1 86.31 100 GLY A N 1
ATOM 788 C CA . GLY A 1 100 ? -22.562 -13.805 -8.328 1 86.31 100 GLY A CA 1
ATOM 789 C C . GLY A 1 100 ? -22.656 -12.398 -8.898 1 86.31 100 GLY A C 1
ATOM 790 O O . GLY A 1 100 ? -22.641 -12.211 -10.117 1 86.31 100 GLY A O 1
ATOM 791 N N . SER A 1 101 ? -22.812 -11.445 -8.062 1 84.88 101 SER A N 1
ATOM 792 C CA . SER A 1 101 ? -22.797 -10.031 -8.438 1 84.88 101 SER A CA 1
ATOM 793 C C . SER A 1 101 ? -22.266 -9.164 -7.297 1 84.88 101 SER A C 1
ATOM 795 O O . SER A 1 101 ? -22.281 -9.578 -6.137 1 84.88 101 SER A O 1
ATOM 797 N N . LEU A 1 102 ? -21.703 -8.047 -7.711 1 85.94 102 LEU A N 1
ATOM 798 C CA . LEU A 1 102 ? -21.188 -7.074 -6.754 1 85.94 102 LEU A CA 1
ATOM 799 C C . LEU A 1 102 ? -21.891 -5.73 -6.918 1 85.94 102 LEU A C 1
ATOM 801 O O . LEU A 1 102 ? -22.141 -5.289 -8.039 1 85.94 102 LEU A O 1
ATOM 805 N N . ASP A 1 103 ? -22.266 -5.164 -5.824 1 88.19 103 ASP A N 1
ATOM 806 C CA . ASP A 1 103 ? -22.812 -3.816 -5.941 1 88.19 103 ASP A CA 1
ATOM 807 C C . ASP A 1 103 ? -21.719 -2.805 -6.27 1 88.19 103 ASP A C 1
ATOM 809 O O . ASP A 1 103 ? -20.531 -3.113 -6.172 1 88.19 103 ASP A O 1
ATOM 813 N N . ALA A 1 104 ? -22.094 -1.692 -6.723 1 88.94 104 ALA A N 1
ATOM 814 C CA . ALA A 1 104 ? -21.172 -0.66 -7.199 1 88.94 104 ALA A CA 1
ATOM 815 C C . ALA A 1 104 ? -20.219 -0.226 -6.094 1 88.94 104 ALA A C 1
ATOM 817 O O . ALA A 1 104 ? -19.031 0.031 -6.352 1 88.94 104 ALA A O 1
ATOM 818 N N . SER A 1 105 ? -20.672 -0.118 -4.906 1 90.38 105 SER A N 1
ATOM 819 C CA . SER A 1 105 ? -19.859 0.274 -3.762 1 90.38 105 SER A CA 1
ATOM 820 C C . SER A 1 105 ? -18.703 -0.709 -3.541 1 90.38 105 SER A C 1
ATOM 822 O O . SER A 1 105 ? -17.562 -0.302 -3.389 1 90.38 105 SER A O 1
ATOM 824 N N . SER A 1 106 ? -18.984 -1.955 -3.6 1 90.56 106 SER A N 1
ATOM 825 C CA . SER A 1 106 ? -17.984 -2.992 -3.414 1 90.56 106 SER A CA 1
ATOM 826 C C . SER A 1 106 ? -16.922 -2.936 -4.512 1 90.56 106 SER A C 1
ATOM 828 O O . SER A 1 106 ? -15.727 -3.102 -4.238 1 90.56 106 SER A O 1
ATOM 830 N N . GLU A 1 107 ? -17.406 -2.719 -5.695 1 90.88 107 GLU A N 1
ATOM 831 C CA . GLU A 1 107 ? -16.469 -2.625 -6.816 1 90.88 107 GLU A CA 1
ATOM 832 C C . GLU A 1 107 ? -15.508 -1.455 -6.633 1 90.88 107 GLU A C 1
ATOM 834 O O . GLU A 1 107 ? -14.305 -1.587 -6.887 1 90.88 107 GLU A O 1
ATOM 839 N N . ARG A 1 108 ? -16.016 -0.358 -6.219 1 92.38 108 ARG A N 1
ATOM 840 C CA . ARG A 1 108 ? -15.195 0.821 -5.98 1 92.38 108 ARG A CA 1
ATOM 841 C C . ARG A 1 108 ? -14.18 0.562 -4.875 1 92.38 108 ARG A C 1
ATOM 843 O O . ARG A 1 108 ? -13.008 0.93 -5 1 92.38 108 ARG A O 1
ATOM 850 N N . ILE A 1 109 ? -14.617 -0.053 -3.83 1 94.12 109 ILE A N 1
ATOM 851 C CA . ILE A 1 109 ? -13.75 -0.325 -2.688 1 94.12 109 ILE A CA 1
ATOM 852 C C . ILE A 1 109 ? -12.609 -1.246 -3.113 1 94.12 109 ILE A C 1
ATOM 854 O O . ILE A 1 109 ? -11.445 -0.992 -2.791 1 94.12 109 ILE A O 1
ATOM 858 N N . VAL A 1 110 ? -12.93 -2.281 -3.84 1 93 110 VAL A N 1
ATOM 859 C CA . VAL A 1 110 ? -11.922 -3.238 -4.285 1 93 110 VAL A CA 1
ATOM 860 C C . VAL A 1 110 ? -10.898 -2.537 -5.18 1 93 110 VAL A C 1
ATOM 862 O O . VAL A 1 110 ? -9.688 -2.727 -5.02 1 93 110 VAL A O 1
ATOM 865 N N . SER A 1 111 ? -11.383 -1.769 -6.117 1 90.5 111 SER A N 1
ATOM 866 C CA . SER A 1 111 ? -10.5 -1.019 -7 1 90.5 111 SER A CA 1
ATOM 867 C C . SER A 1 111 ? -9.594 -0.083 -6.211 1 90.5 111 SER A C 1
ATOM 869 O O . SER A 1 111 ? -8.391 0.001 -6.48 1 90.5 111 SER A O 1
ATOM 871 N N . TYR A 1 112 ? -10.164 0.586 -5.246 1 93.06 112 TYR A N 1
ATOM 872 C CA . TYR A 1 112 ? -9.445 1.51 -4.375 1 93.06 112 TYR A CA 1
ATOM 873 C C . TYR A 1 112 ? -8.336 0.794 -3.623 1 93.06 112 TYR A C 1
ATOM 875 O O . TYR A 1 112 ? -7.195 1.266 -3.594 1 93.06 112 TYR A O 1
ATOM 883 N N . LEU A 1 113 ? -8.625 -0.325 -3.055 1 92.75 113 LEU A N 1
ATOM 884 C CA . LEU A 1 113 ? -7.684 -1.096 -2.25 1 92.75 113 LEU A CA 1
ATOM 885 C C . LEU A 1 113 ? -6.582 -1.693 -3.121 1 92.75 113 LEU A C 1
ATOM 887 O O . LEU A 1 113 ? -5.414 -1.707 -2.73 1 92.75 113 LEU A O 1
ATOM 891 N N . SER A 1 114 ? -6.969 -2.174 -4.277 1 86.19 114 SER A N 1
ATOM 892 C CA . SER A 1 114 ? -6.012 -2.809 -5.18 1 86.19 114 SER A CA 1
ATOM 893 C C . SER A 1 114 ? -4.926 -1.83 -5.613 1 86.19 114 SER A C 1
ATOM 895 O O . SER A 1 114 ? -3.787 -2.23 -5.863 1 86.19 114 SER A O 1
ATOM 897 N N . GLN A 1 115 ? -5.234 -0.629 -5.613 1 82.88 115 GLN A N 1
ATOM 898 C CA . GLN A 1 115 ? -4.289 0.411 -6.008 1 82.88 115 GLN A CA 1
ATOM 899 C C . GLN A 1 115 ? -3.367 0.784 -4.852 1 82.88 115 GLN A C 1
ATOM 901 O O . GLN A 1 115 ? -2.396 1.521 -5.039 1 82.88 115 GLN A O 1
ATOM 906 N N . ARG A 1 116 ? -3.684 0.277 -3.729 1 83.75 116 ARG A N 1
ATOM 907 C CA . ARG A 1 116 ? -2.945 0.647 -2.525 1 83.75 116 ARG A CA 1
ATOM 908 C C . ARG A 1 116 ? -2.305 -0.577 -1.879 1 83.75 116 ARG A C 1
ATOM 910 O O . ARG A 1 116 ? -2.316 -0.716 -0.654 1 83.75 116 ARG A O 1
ATOM 917 N N . ASN A 1 117 ? -1.938 -1.482 -2.633 1 78.12 117 ASN A N 1
ATOM 918 C CA . ASN A 1 117 ? -1.116 -2.627 -2.252 1 78.12 117 ASN A CA 1
ATOM 919 C C . ASN A 1 117 ? -1.898 -3.619 -1.396 1 78.12 117 ASN A C 1
ATOM 921 O O . ASN A 1 117 ? -1.323 -4.301 -0.544 1 78.12 117 ASN A O 1
ATOM 925 N N . VAL A 1 118 ? -3.168 -3.527 -1.419 1 88.56 118 VAL A N 1
ATOM 926 C CA . VAL A 1 118 ? -3.992 -4.605 -0.882 1 88.56 118 VAL A CA 1
ATOM 927 C C . VAL A 1 118 ? -4.402 -5.555 -2.008 1 88.56 118 VAL A C 1
ATOM 929 O O . VAL A 1 118 ? -5.152 -5.168 -2.908 1 88.56 118 VAL A O 1
ATOM 932 N N . ALA A 1 119 ? -3.859 -6.711 -1.97 1 90.25 119 ALA A N 1
ATOM 933 C CA . ALA A 1 119 ? -4.07 -7.676 -3.049 1 90.25 119 ALA A CA 1
ATOM 934 C C . ALA A 1 119 ? -5.445 -8.328 -2.943 1 90.25 119 ALA A C 1
ATOM 936 O O . ALA A 1 119 ? -5.555 -9.508 -2.594 1 90.25 119 ALA A O 1
ATOM 937 N N . ILE A 1 120 ? -6.441 -7.605 -3.268 1 94.06 120 ILE A N 1
ATOM 938 C CA . ILE A 1 120 ? -7.816 -8.094 -3.225 1 94.06 120 ILE A CA 1
ATOM 939 C C . ILE A 1 120 ? -8.414 -8.078 -4.629 1 94.06 120 ILE A C 1
ATOM 941 O O . ILE A 1 120 ? -8.172 -7.152 -5.402 1 94.06 120 ILE A O 1
ATOM 945 N N . ASN A 1 121 ? -9.125 -9.086 -5.016 1 92.69 121 ASN A N 1
ATOM 946 C CA . ASN A 1 121 ? -9.797 -9.203 -6.301 1 92.69 121 ASN A CA 1
ATOM 947 C C . ASN A 1 121 ? -11.133 -9.938 -6.168 1 92.69 121 ASN A C 1
ATOM 949 O O . ASN A 1 121 ? -11.438 -10.492 -5.113 1 92.69 121 ASN A O 1
ATOM 953 N N . VAL A 1 122 ? -11.93 -9.844 -7.188 1 92.56 122 VAL A N 1
ATOM 954 C CA . VAL A 1 122 ? -13.242 -10.469 -7.164 1 92.56 122 VAL A CA 1
ATOM 955 C C . VAL A 1 122 ? -13.422 -11.344 -8.398 1 92.56 122 VAL A C 1
ATOM 957 O O . VAL A 1 122 ? -13.094 -10.938 -9.516 1 92.56 122 VAL A O 1
ATOM 960 N N . LEU A 1 123 ? -13.836 -12.539 -8.18 1 90.69 123 LEU A N 1
ATOM 961 C CA . LEU A 1 123 ? -14.281 -13.438 -9.242 1 90.69 123 LEU A CA 1
ATOM 962 C C . LEU A 1 123 ? -15.805 -13.492 -9.312 1 90.69 123 LEU A C 1
ATOM 964 O O . LEU A 1 123 ? -16.453 -13.961 -8.375 1 90.69 123 LEU A O 1
ATOM 968 N N . ARG A 1 124 ? -16.375 -13 -10.406 1 87.81 124 ARG A N 1
ATOM 969 C CA . ARG A 1 124 ? -17.812 -13.031 -10.617 1 87.81 124 ARG A CA 1
ATOM 970 C C . ARG A 1 124 ? -18.219 -14.281 -11.391 1 87.81 124 ARG A C 1
ATOM 972 O O . ARG A 1 124 ? -17.547 -14.695 -12.328 1 87.81 124 ARG A O 1
ATOM 979 N N . PHE A 1 125 ? -19.234 -14.805 -10.922 1 86.5 125 PHE A N 1
ATOM 980 C CA . PHE A 1 125 ? -19.719 -15.953 -11.672 1 86.5 125 PHE A CA 1
ATOM 981 C C . PHE A 1 125 ? -21.203 -15.82 -11.969 1 86.5 125 PHE A C 1
ATOM 983 O O . PHE A 1 125 ? -21.906 -15.086 -11.273 1 86.5 125 PHE A O 1
ATOM 990 N N . GLN A 1 126 ? -21.672 -16.281 -13.055 1 80.75 126 GLN A N 1
ATOM 991 C CA . GLN A 1 126 ? -23.062 -16.344 -13.461 1 80.75 126 GLN A CA 1
ATOM 992 C C . GLN A 1 126 ? -23.438 -17.75 -13.906 1 80.75 126 GLN A C 1
ATOM 994 O O . GLN A 1 126 ? -22.688 -18.406 -14.641 1 80.75 126 GLN A O 1
ATOM 999 N N . VAL A 1 127 ? -24.484 -18.25 -13.375 1 81.25 127 VAL A N 1
ATOM 1000 C CA . VAL A 1 127 ? -24.953 -19.594 -13.719 1 81.25 127 VAL A CA 1
ATOM 1001 C C . VAL A 1 127 ? -26.109 -19.5 -14.711 1 81.25 127 VAL A C 1
ATOM 1003 O O . VAL A 1 127 ? -27.094 -18.781 -14.461 1 81.25 127 VAL A O 1
ATOM 1006 N N . PHE A 1 128 ? -25.875 -20.047 -15.836 1 75.19 128 PHE A N 1
ATOM 1007 C CA . PHE A 1 128 ? -26.922 -20.125 -16.859 1 75.19 128 PHE A CA 1
ATOM 1008 C C . PHE A 1 128 ? -27.484 -21.547 -16.953 1 75.19 128 PHE A C 1
ATOM 1010 O O . PHE A 1 128 ? -26.734 -22.516 -16.922 1 75.19 128 PHE A O 1
ATOM 1017 N N . THR A 1 129 ? -28.688 -21.641 -16.812 1 80.25 129 THR A N 1
ATOM 1018 C CA . THR A 1 129 ? -29.344 -22.938 -16.938 1 80.25 129 THR A CA 1
ATOM 1019 C C . THR A 1 129 ? -30.031 -23.078 -18.281 1 80.25 129 THR A C 1
ATOM 1021 O O . THR A 1 129 ? -30.797 -22.219 -18.688 1 80.25 129 THR A O 1
ATOM 1024 N N . PHE A 1 130 ? -29.547 -24.031 -19.031 1 77.38 130 PHE A N 1
ATOM 1025 C CA . PHE A 1 130 ? -30.172 -24.391 -20.297 1 77.38 130 PHE A CA 1
ATOM 1026 C C . PHE A 1 130 ? -30.719 -25.812 -20.25 1 77.38 130 PHE A C 1
ATOM 1028 O O . PHE A 1 130 ? -30 -26.781 -20.484 1 77.38 130 PHE A O 1
ATOM 1035 N N . GLY A 1 131 ? -31.984 -25.969 -20.266 1 84 131 GLY A N 1
ATOM 1036 C CA . GLY A 1 131 ? -32.531 -27.297 -20.062 1 84 131 GLY A CA 1
ATOM 1037 C C . GLY A 1 131 ? -31.984 -27.969 -18.812 1 84 131 GLY A C 1
ATOM 1038 O O . GLY A 1 131 ? -32.062 -27.422 -17.719 1 84 131 GLY A O 1
ATOM 1039 N N . SER A 1 132 ? -31.344 -29.156 -18.875 1 86.69 132 SER A N 1
ATOM 1040 C CA . SER A 1 132 ? -30.797 -29.906 -17.766 1 86.69 132 SER A CA 1
ATOM 1041 C C . SER A 1 132 ? -29.328 -29.562 -17.531 1 86.69 132 SER A C 1
ATOM 1043 O O . SER A 1 132 ? -28.734 -30.016 -16.547 1 86.69 132 SER A O 1
ATOM 1045 N N . GLU A 1 133 ? -28.812 -28.719 -18.438 1 82.38 133 GLU A N 1
ATOM 1046 C CA . GLU A 1 133 ? -27.391 -28.391 -18.328 1 82.38 133 GLU A CA 1
ATOM 1047 C C . GLU A 1 133 ? -27.188 -27.016 -17.703 1 82.38 133 GLU A C 1
ATOM 1049 O O . GLU A 1 133 ? -28.047 -26.141 -17.812 1 82.38 133 GLU A O 1
ATOM 1054 N N . GLN A 1 134 ? -26.219 -26.953 -16.828 1 84.19 134 GLN A N 1
ATOM 1055 C CA . GLN A 1 134 ? -25.828 -25.672 -16.234 1 84.19 134 GLN A CA 1
ATOM 1056 C C . GLN A 1 134 ? -24.469 -25.219 -16.75 1 84.19 134 GLN A C 1
ATOM 1058 O O . GLN A 1 134 ? -23.547 -26.047 -16.906 1 84.19 134 GLN A O 1
ATOM 1063 N N . ILE A 1 135 ? -24.469 -23.984 -17.266 1 79.12 135 ILE A N 1
ATOM 1064 C CA . ILE A 1 135 ? -23.234 -23.359 -17.703 1 79.12 135 ILE A CA 1
ATOM 1065 C C . ILE A 1 135 ? -22.828 -22.25 -16.719 1 79.12 135 ILE A C 1
ATOM 1067 O O . ILE A 1 135 ? -23.672 -21.469 -16.297 1 79.12 135 ILE A O 1
ATOM 1071 N N . ILE A 1 136 ? -21.547 -22.359 -16.281 1 81.19 136 ILE A N 1
ATOM 1072 C CA . ILE A 1 136 ? -21.047 -21.328 -15.367 1 81.19 136 ILE A CA 1
ATOM 1073 C C . ILE A 1 136 ? -20.047 -20.438 -16.094 1 81.19 136 ILE A C 1
ATOM 1075 O O . ILE A 1 136 ? -19.109 -20.922 -16.719 1 81.19 136 ILE A O 1
ATOM 1079 N N . SER A 1 137 ? -20.328 -19.188 -16.125 1 81.06 137 SER A N 1
ATOM 1080 C CA . SER A 1 137 ? -19.406 -18.188 -16.641 1 81.06 137 SER A CA 1
ATOM 1081 C C . SER A 1 137 ? -18.672 -17.469 -15.5 1 81.06 137 SER A C 1
ATOM 1083 O O . SER A 1 137 ? -19.234 -17.297 -14.422 1 81.06 137 SER A O 1
ATOM 1085 N N . ARG A 1 138 ? -17.422 -17.172 -15.688 1 82.56 138 ARG A N 1
ATOM 1086 C CA . ARG A 1 138 ? -16.625 -16.5 -14.656 1 82.56 138 ARG A CA 1
ATOM 1087 C C . ARG A 1 138 ? -15.836 -15.336 -15.242 1 82.56 138 ARG A C 1
ATOM 1089 O O . ARG A 1 138 ? -15.352 -15.414 -16.375 1 82.56 138 ARG A O 1
ATOM 1096 N N . THR A 1 139 ? -15.781 -14.234 -14.531 1 83 139 THR A N 1
ATOM 1097 C CA . THR A 1 139 ? -15.008 -13.062 -14.93 1 83 139 THR A CA 1
ATOM 1098 C C . THR A 1 139 ? -14.344 -12.414 -13.719 1 83 139 THR A C 1
ATOM 1100 O O . THR A 1 139 ? -14.977 -12.25 -12.672 1 83 139 THR A O 1
ATOM 1103 N N . TRP A 1 140 ? -13.086 -12.141 -13.898 1 85 140 TRP A N 1
ATOM 1104 C CA . TRP A 1 140 ? -12.375 -11.414 -12.844 1 85 140 TRP A CA 1
ATOM 1105 C C . TRP A 1 140 ? -12.664 -9.922 -12.938 1 85 140 TRP A C 1
ATOM 1107 O O . TRP A 1 140 ? -12.711 -9.352 -14.031 1 85 140 TRP A O 1
ATOM 1117 N N . LEU A 1 141 ? -12.852 -9.266 -11.797 1 86.88 141 LEU A N 1
ATOM 1118 C CA . LEU A 1 141 ? -13.039 -7.816 -11.781 1 86.88 141 LEU A CA 1
ATOM 1119 C C . LEU A 1 141 ? -11.781 -7.102 -12.266 1 86.88 141 LEU A C 1
ATOM 1121 O O . LEU A 1 141 ? -11.867 -6.16 -13.062 1 86.88 141 LEU A O 1
ATOM 1125 N N . GLN A 1 142 ? -10.656 -7.562 -11.727 1 83.94 142 GLN A N 1
ATOM 1126 C CA . GLN A 1 142 ? -9.344 -7.074 -12.148 1 83.94 142 GLN A CA 1
ATOM 1127 C C . GLN A 1 142 ? -8.469 -8.211 -12.656 1 83.94 142 GLN A C 1
ATOM 1129 O O . GLN A 1 142 ? -8.672 -9.375 -12.297 1 83.94 142 GLN A O 1
ATOM 1134 N N . ASP A 1 143 ? -7.547 -7.832 -13.484 1 76.12 143 ASP A N 1
ATOM 1135 C CA . ASP A 1 143 ? -6.594 -8.836 -13.945 1 76.12 143 ASP A CA 1
ATOM 1136 C C . ASP A 1 143 ? -5.902 -9.516 -12.758 1 76.12 143 ASP A C 1
ATOM 1138 O O . ASP A 1 143 ? -5.277 -8.844 -11.938 1 76.12 143 ASP A O 1
ATOM 1142 N N . PRO A 1 144 ? -6.004 -10.789 -12.719 1 75.81 144 PRO A N 1
ATOM 1143 C CA . PRO A 1 144 ? -5.422 -11.508 -11.586 1 75.81 144 PRO A CA 1
ATOM 1144 C C . PRO A 1 144 ? -3.914 -11.289 -11.461 1 75.81 144 PRO A C 1
ATOM 1146 O O . PRO A 1 144 ? -3.357 -11.422 -10.367 1 75.81 144 PRO A O 1
ATOM 1149 N N . ALA A 1 145 ? -3.264 -11.023 -12.555 1 72.5 145 ALA A N 1
ATOM 1150 C CA . ALA A 1 145 ? -1.825 -10.773 -12.523 1 72.5 145 ALA A CA 1
ATOM 1151 C C . ALA A 1 145 ? -1.494 -9.578 -11.633 1 72.5 145 ALA A C 1
ATOM 1153 O O . ALA A 1 145 ? -0.466 -9.57 -10.945 1 72.5 145 ALA A O 1
ATOM 1154 N N . VAL A 1 146 ? -2.375 -8.703 -11.578 1 70.56 146 VAL A N 1
ATOM 1155 C CA . VAL A 1 146 ? -2.162 -7.492 -10.797 1 70.56 146 VAL A CA 1
ATOM 1156 C C . VAL A 1 146 ? -2.188 -7.824 -9.305 1 70.56 146 VAL A C 1
ATOM 1158 O O . VAL A 1 146 ? -1.309 -7.398 -8.555 1 70.56 146 VAL A O 1
ATOM 1161 N N . SER A 1 147 ? -3.109 -8.602 -8.914 1 75.88 147 SER A N 1
ATOM 1162 C CA . SER A 1 147 ? -3.215 -8.984 -7.508 1 75.88 147 SER A CA 1
ATOM 1163 C C . SER A 1 147 ? -2.064 -9.898 -7.098 1 75.88 147 SER A C 1
ATOM 1165 O O . SER A 1 147 ? -1.607 -9.852 -5.953 1 75.88 147 SER A O 1
ATOM 1167 N N . GLN A 1 148 ? -1.695 -10.688 -8.07 1 74.88 148 GLN A N 1
ATOM 1168 C CA . GLN A 1 148 ? -0.581 -11.586 -7.805 1 74.88 148 GLN A CA 1
ATOM 1169 C C . GLN A 1 148 ? 0.698 -10.812 -7.508 1 74.88 148 GLN A C 1
ATOM 1171 O O . GLN A 1 148 ? 1.42 -11.133 -6.562 1 74.88 148 GLN A O 1
ATOM 1176 N N . VAL A 1 149 ? 0.886 -9.844 -8.219 1 67.94 149 VAL A N 1
ATOM 1177 C CA . VAL A 1 149 ? 2.088 -9.031 -8.047 1 67.94 149 VAL A CA 1
ATOM 1178 C C . VAL A 1 149 ? 1.972 -8.203 -6.77 1 67.94 149 VAL A C 1
ATOM 1180 O O . VAL A 1 149 ? 2.947 -8.047 -6.035 1 67.94 149 VAL A O 1
ATOM 1183 N N . ALA A 1 150 ? 0.824 -7.703 -6.523 1 68.44 150 ALA A N 1
ATOM 1184 C CA . ALA A 1 150 ? 0.599 -6.918 -5.312 1 68.44 150 ALA A CA 1
ATOM 1185 C C . ALA A 1 150 ? 0.871 -7.746 -4.059 1 68.44 150 ALA A C 1
ATOM 1187 O O . ALA A 1 150 ? 1.361 -7.227 -3.057 1 68.44 150 ALA A O 1
ATOM 1188 N N . ALA A 1 151 ? 0.668 -9.008 -4.18 1 71.56 151 ALA A N 1
ATOM 1189 C CA . ALA A 1 151 ? 0.861 -9.914 -3.047 1 71.56 151 ALA A CA 1
ATOM 1190 C C . ALA A 1 151 ? 2.342 -10.211 -2.828 1 71.56 151 ALA A C 1
ATOM 1192 O O . ALA A 1 151 ? 2.752 -10.578 -1.727 1 71.56 151 ALA A O 1
ATOM 1193 N N . SER A 1 152 ? 3.047 -10.094 -3.84 1 63.81 152 SER A N 1
ATOM 1194 C CA . SER A 1 152 ? 4.445 -10.508 -3.75 1 63.81 152 SER A CA 1
ATOM 1195 C C . SER A 1 152 ? 5.32 -9.375 -3.223 1 63.81 152 SER A C 1
ATOM 1197 O O . SER A 1 152 ? 6.527 -9.547 -3.047 1 63.81 152 SER A O 1
ATOM 1199 N N . THR A 1 153 ? 4.738 -8.242 -2.922 1 58.03 153 THR A N 1
ATOM 1200 C CA . THR A 1 153 ? 5.508 -7.117 -2.41 1 58.03 153 THR A CA 1
ATOM 1201 C C . THR A 1 153 ? 5.461 -7.078 -0.886 1 58.03 153 THR A C 1
ATOM 1203 O O . THR A 1 153 ? 4.395 -6.891 -0.295 1 58.03 153 THR A O 1
ATOM 1206 N N . PRO A 1 154 ? 6.59 -7.637 -0.269 1 54.28 154 PRO A N 1
ATOM 1207 C CA . PRO A 1 154 ? 6.566 -7.598 1.195 1 54.28 154 PRO A CA 1
ATOM 1208 C C . PRO A 1 154 ? 6.281 -6.199 1.743 1 54.28 154 PRO A C 1
ATOM 1210 O O . PRO A 1 154 ? 6.797 -5.211 1.217 1 54.28 154 PRO A O 1
ATOM 1213 N N . VAL A 1 155 ? 5.359 -6.031 2.68 1 54.06 155 VAL A N 1
ATOM 1214 C CA . VAL A 1 155 ? 4.848 -4.781 3.236 1 54.06 155 VAL A CA 1
ATOM 1215 C C . VAL A 1 155 ? 5.977 -4.031 3.939 1 54.06 155 VAL A C 1
ATOM 1217 O O . VAL A 1 155 ? 6.145 -2.826 3.746 1 54.06 155 VAL A O 1
ATOM 1220 N N . ALA A 1 156 ? 6.719 -4.766 4.918 1 49.59 156 ALA A N 1
ATOM 1221 C CA . ALA A 1 156 ? 7.637 -4.176 5.891 1 49.59 156 ALA A CA 1
ATOM 1222 C C . ALA A 1 156 ? 8.844 -3.555 5.195 1 49.59 156 ALA A C 1
ATOM 1224 O O . ALA A 1 156 ? 9.461 -2.623 5.719 1 49.59 156 ALA A O 1
ATOM 1225 N N . THR A 1 157 ? 9.211 -4.145 4.113 1 48.72 157 THR A N 1
ATOM 1226 C CA . THR A 1 157 ? 10.484 -3.744 3.52 1 48.72 157 THR A CA 1
ATOM 1227 C C . THR A 1 157 ? 10.281 -3.275 2.082 1 48.72 157 THR A C 1
ATOM 1229 O O . THR A 1 157 ? 11.219 -3.307 1.277 1 48.72 157 THR A O 1
ATOM 1232 N N . SER A 1 158 ? 9.172 -2.998 1.832 1 52.59 158 SER A N 1
ATOM 1233 C CA . SER A 1 158 ? 8.914 -2.766 0.416 1 52.59 158 SER A CA 1
ATOM 1234 C C . SER A 1 158 ? 9.461 -1.416 -0.034 1 52.59 158 SER A C 1
ATOM 1236 O O . SER A 1 158 ? 9.375 -0.428 0.697 1 52.59 158 SER A O 1
ATOM 1238 N N . GLN A 1 159 ? 10.516 -1.615 -0.968 1 52.41 159 GLN A N 1
ATOM 1239 C CA . GLN A 1 159 ? 11.102 -0.476 -1.661 1 52.41 159 GLN A CA 1
ATOM 1240 C C . GLN A 1 159 ? 10.328 -0.143 -2.934 1 52.41 159 GLN A C 1
ATOM 1242 O O . GLN A 1 159 ? 9.453 -0.905 -3.352 1 52.41 159 GLN A O 1
ATOM 1247 N N . ILE A 1 160 ? 10.445 1.094 -3.305 1 52.78 160 ILE A N 1
ATOM 1248 C CA . ILE A 1 160 ? 9.93 1.403 -4.637 1 52.78 160 ILE A CA 1
ATOM 1249 C C . ILE A 1 160 ? 10.57 0.472 -5.664 1 52.78 160 ILE A C 1
ATOM 1251 O O . ILE A 1 160 ? 11.766 0.204 -5.609 1 52.78 160 ILE A O 1
ATOM 1255 N N . TRP A 1 161 ? 9.742 0.134 -6.453 1 70.06 161 TRP A N 1
ATOM 1256 C CA . TRP A 1 161 ? 10.25 -0.714 -7.527 1 70.06 161 TRP A CA 1
ATOM 1257 C C . TRP A 1 161 ? 11.297 0.024 -8.352 1 70.06 161 TRP A C 1
ATOM 1259 O O . TRP A 1 161 ? 11.109 1.19 -8.703 1 70.06 161 TRP A O 1
ATOM 1269 N N . ASN A 1 162 ? 12.422 -0.433 -8.516 1 71.31 162 ASN A N 1
ATOM 1270 C CA . ASN A 1 162 ? 13.578 0.198 -9.133 1 71.31 162 ASN A CA 1
ATOM 1271 C C . ASN A 1 162 ? 13.508 0.117 -10.656 1 71.31 162 ASN A C 1
ATOM 1273 O O . ASN A 1 162 ? 14.492 0.405 -11.344 1 71.31 162 ASN A O 1
ATOM 1277 N N . GLY A 1 163 ? 12.445 -0.307 -11.172 1 78.44 163 GLY A N 1
ATOM 1278 C CA . GLY A 1 163 ? 12.289 -0.353 -12.617 1 78.44 163 GLY A CA 1
ATOM 1279 C C . GLY A 1 163 ? 12.836 -1.626 -13.242 1 78.44 163 GLY A C 1
ATOM 1280 O O . GLY A 1 163 ? 12.844 -1.772 -14.461 1 78.44 163 GLY A O 1
ATOM 1281 N N . GLU A 1 164 ? 13.266 -2.469 -12.359 1 89.25 164 GLU A N 1
ATOM 1282 C CA . GLU A 1 164 ? 13.883 -3.707 -12.836 1 89.25 164 GLU A CA 1
ATOM 1283 C C . GLU A 1 164 ? 12.945 -4.898 -12.625 1 89.25 164 GLU A C 1
ATOM 1285 O O . GLU A 1 164 ? 12.531 -5.18 -11.5 1 89.25 164 GLU A O 1
ATOM 1290 N N . PHE A 1 165 ? 12.719 -5.523 -13.719 1 92.88 165 PHE A N 1
ATOM 1291 C CA . PHE A 1 165 ? 11.836 -6.68 -13.617 1 92.88 165 PHE A CA 1
ATOM 1292 C C . PHE A 1 165 ? 12.641 -7.949 -13.352 1 92.88 165 PHE A C 1
ATOM 1294 O O . PHE A 1 165 ? 13.797 -8.055 -13.758 1 92.88 165 PHE A O 1
ATOM 1301 N N . TYR A 1 166 ? 12.016 -8.789 -12.633 1 93.81 166 TYR A N 1
ATOM 1302 C CA . TYR A 1 166 ? 12.508 -10.141 -12.391 1 93.81 166 TYR A CA 1
ATOM 1303 C C . TYR A 1 166 ? 11.766 -11.156 -13.25 1 93.81 166 TYR A C 1
ATOM 1305 O O . TYR A 1 166 ? 10.539 -11.078 -13.391 1 93.81 166 TYR A O 1
ATOM 1313 N N . HIS A 1 167 ? 12.484 -12.039 -13.859 1 95.31 167 HIS A N 1
ATOM 1314 C CA . HIS A 1 167 ? 11.883 -13.172 -14.555 1 95.31 167 HIS A CA 1
ATOM 1315 C C . HIS A 1 167 ? 12.5 -14.492 -14.086 1 95.31 167 HIS A C 1
ATOM 1317 O O . HIS A 1 167 ? 13.719 -14.648 -14.102 1 95.31 167 HIS A O 1
ATOM 1323 N N . SER A 1 168 ? 11.633 -15.391 -13.656 1 92.75 168 SER A N 1
ATOM 1324 C CA . SER A 1 168 ? 12.047 -16.75 -13.352 1 92.75 168 SER A CA 1
ATOM 1325 C C . SER A 1 168 ? 11.93 -17.656 -14.578 1 92.75 168 SER A C 1
ATOM 1327 O O . SER A 1 168 ? 10.82 -17.969 -15.016 1 92.75 168 SER A O 1
ATOM 1329 N N . TYR A 1 169 ? 13.016 -18.062 -15.133 1 95.69 169 TYR A N 1
ATOM 1330 C CA . TYR A 1 169 ? 13.023 -18.938 -16.312 1 95.69 169 TYR A CA 1
ATOM 1331 C C . TYR A 1 169 ? 13.258 -20.391 -15.906 1 95.69 169 TYR A C 1
ATOM 1333 O O . TYR A 1 169 ? 14.398 -20.828 -15.766 1 95.69 169 TYR A O 1
ATOM 1341 N N . GLY A 1 170 ? 12.156 -21.125 -15.828 1 92.31 170 GLY A N 1
ATOM 1342 C CA . GLY A 1 170 ? 12.242 -22.516 -15.414 1 92.31 170 GLY A CA 1
ATOM 1343 C C . GLY A 1 170 ? 12.758 -23.422 -16.5 1 92.31 170 GLY A C 1
ATOM 1344 O O . GLY A 1 170 ? 11.984 -23.922 -17.328 1 92.31 170 GLY A O 1
ATOM 1345 N N . VAL A 1 171 ? 14.031 -23.672 -16.469 1 92.94 171 VAL A N 1
ATOM 1346 C CA . VAL A 1 171 ? 14.648 -24.562 -17.438 1 92.94 171 VAL A CA 1
ATOM 1347 C C . VAL A 1 171 ? 14.25 -26.016 -17.141 1 92.94 171 VAL A C 1
ATOM 1349 O O . VAL A 1 171 ? 14.305 -26.438 -15.977 1 92.94 171 VAL A O 1
ATOM 1352 N N . SER A 1 172 ? 13.797 -26.688 -18.094 1 92.12 172 SER A N 1
ATOM 1353 C CA . SER A 1 172 ? 13.391 -28.094 -18.047 1 92.12 172 SER A CA 1
ATOM 1354 C C . SER A 1 172 ? 13.305 -28.703 -19.438 1 92.12 172 SER A C 1
ATOM 1356 O O . SER A 1 172 ? 13.914 -28.188 -20.391 1 92.12 172 SER A O 1
ATOM 1358 N N . GLU A 1 173 ? 12.648 -29.828 -19.531 1 93 173 GLU A N 1
ATOM 1359 C CA . GLU A 1 173 ? 12.383 -30.375 -20.859 1 93 173 GLU A CA 1
ATOM 1360 C C . GLU A 1 173 ? 11.453 -29.484 -21.672 1 93 173 GLU A C 1
ATOM 1362 O O . GLU A 1 173 ? 11.477 -29.5 -22.891 1 93 173 GLU A O 1
ATOM 1367 N N . THR A 1 174 ? 10.805 -28.672 -20.984 1 94.56 174 THR A N 1
ATOM 1368 C CA . THR A 1 174 ? 9.805 -27.828 -21.609 1 94.56 174 THR A CA 1
ATOM 1369 C C . THR A 1 174 ? 10.43 -26.516 -22.094 1 94.56 174 THR A C 1
ATOM 1371 O O . THR A 1 174 ? 10 -25.953 -23.109 1 94.56 174 THR A O 1
ATOM 1374 N N . ARG A 1 175 ? 11.477 -26.078 -21.422 1 96.5 175 ARG A N 1
ATOM 1375 C CA . ARG A 1 175 ? 12.031 -24.766 -21.75 1 96.5 175 ARG A CA 1
ATOM 1376 C C . ARG A 1 175 ? 13.555 -24.828 -21.797 1 96.5 175 ARG A C 1
ATOM 1378 O O . ARG A 1 175 ? 14.195 -25.391 -20.906 1 96.5 175 ARG A O 1
ATOM 1385 N N . SER A 1 176 ? 14.062 -24.188 -22.812 1 97.75 176 SER A N 1
ATOM 1386 C CA . SER A 1 176 ? 15.508 -24.172 -23.016 1 97.75 176 SER A CA 1
ATOM 1387 C C . SER A 1 176 ? 16.047 -22.75 -22.969 1 97.75 176 SER A C 1
ATOM 1389 O O . SER A 1 176 ? 15.586 -21.875 -23.719 1 97.75 176 SER A O 1
ATOM 1391 N N . TRP A 1 177 ? 17.031 -22.547 -22.109 1 97.94 177 TRP A N 1
ATOM 1392 C CA . TRP A 1 177 ? 17.672 -21.234 -22.031 1 97.94 177 TRP A CA 1
ATOM 1393 C C . TRP A 1 177 ? 18.438 -20.938 -23.328 1 97.94 177 TRP A C 1
ATOM 1395 O O . TRP A 1 177 ? 18.469 -19.781 -23.766 1 97.94 177 TRP A O 1
ATOM 1405 N N . GLU A 1 178 ? 19.016 -21.922 -23.953 1 97.5 178 GLU A N 1
ATOM 1406 C CA . GLU A 1 178 ? 19.734 -21.734 -25.203 1 97.5 178 GLU A CA 1
ATOM 1407 C C . GLU A 1 178 ? 18.812 -21.234 -26.312 1 97.5 178 GLU A C 1
ATOM 1409 O O . GLU A 1 178 ? 19.203 -20.375 -27.109 1 97.5 178 GLU A O 1
ATOM 1414 N N . ASP A 1 179 ? 17.656 -21.828 -26.375 1 97.88 179 ASP A N 1
ATOM 1415 C CA . ASP A 1 179 ? 16.672 -21.328 -27.328 1 97.88 179 ASP A CA 1
ATOM 1416 C C . ASP A 1 179 ? 16.328 -19.875 -27.062 1 97.88 179 ASP A C 1
ATOM 1418 O O . ASP A 1 179 ? 16.266 -19.062 -27.984 1 97.88 179 ASP A O 1
ATOM 1422 N N . ALA A 1 180 ? 16.109 -19.562 -25.766 1 98.38 180 ALA A N 1
ATOM 1423 C CA . ALA A 1 180 ? 15.766 -18.203 -25.375 1 98.38 180 ALA A CA 1
ATOM 1424 C C . ALA A 1 180 ? 16.859 -17.219 -25.797 1 98.38 180 ALA A C 1
ATOM 1426 O O . ALA A 1 180 ? 16.562 -16.125 -26.297 1 98.38 180 ALA A O 1
ATOM 1427 N N . ARG A 1 181 ? 18.078 -17.594 -25.594 1 97.62 181 ARG A N 1
ATOM 1428 C CA . ARG A 1 181 ? 19.203 -16.75 -25.953 1 97.62 181 ARG A CA 1
ATOM 1429 C C . ARG A 1 181 ? 19.297 -16.578 -27.469 1 97.62 181 ARG A C 1
ATOM 1431 O O . ARG A 1 181 ? 19.484 -15.461 -27.969 1 97.62 181 ARG A O 1
ATOM 1438 N N . GLU A 1 182 ? 19.109 -17.609 -28.141 1 96.81 182 GLU A N 1
ATOM 1439 C CA . GLU A 1 182 ? 19.297 -17.641 -29.594 1 96.81 182 GLU A CA 1
ATOM 1440 C C . GLU A 1 182 ? 18.188 -16.844 -30.281 1 96.81 182 GLU A C 1
ATOM 1442 O O . GLU A 1 182 ? 18.469 -16.078 -31.219 1 96.81 182 GLU A O 1
ATOM 1447 N N . PHE A 1 183 ? 16.938 -17.016 -29.828 1 97.44 183 PHE A N 1
ATOM 1448 C CA . PHE A 1 183 ? 15.82 -16.469 -30.578 1 97.44 183 PHE A CA 1
ATOM 1449 C C . PHE A 1 183 ? 15.281 -15.211 -29.922 1 97.44 183 PHE A C 1
ATOM 1451 O O . PHE A 1 183 ? 14.383 -14.547 -30.453 1 97.44 183 PHE A O 1
ATOM 1458 N N . GLY A 1 184 ? 15.742 -14.859 -28.719 1 97.31 184 GLY A N 1
ATOM 1459 C CA . GLY A 1 184 ? 15.398 -13.602 -28.078 1 97.31 184 GLY A CA 1
ATOM 1460 C C . GLY A 1 184 ? 14.008 -13.602 -27.484 1 97.31 184 GLY A C 1
ATOM 1461 O O . GLY A 1 184 ? 13.141 -12.836 -27.906 1 97.31 184 GLY A O 1
ATOM 1462 N N . PHE A 1 185 ? 13.867 -14.414 -26.422 1 98.62 185 PHE A N 1
ATOM 1463 C CA . PHE A 1 185 ? 12.562 -14.391 -25.781 1 98.62 185 PHE A CA 1
ATOM 1464 C C . PHE A 1 185 ? 12.664 -14.852 -24.328 1 98.62 185 PHE A C 1
ATOM 1466 O O . PHE A 1 185 ? 13.672 -15.438 -23.938 1 98.62 185 PHE A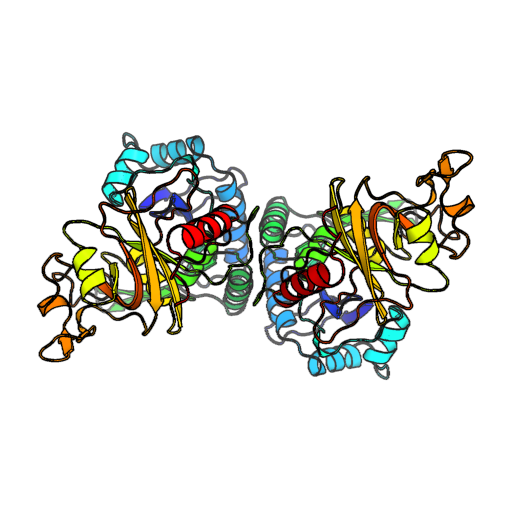 O 1
ATOM 1473 N N . ILE A 1 186 ? 11.742 -14.508 -23.531 1 98.25 186 ILE A N 1
ATOM 1474 C CA . ILE A 1 186 ? 11.414 -15.18 -22.281 1 98.25 186 ILE A CA 1
ATOM 1475 C C . ILE A 1 186 ? 9.992 -15.734 -22.359 1 98.25 186 ILE A C 1
ATOM 1477 O O . ILE A 1 186 ? 9.234 -15.398 -23.266 1 98.25 186 ILE A O 1
ATOM 1481 N N . CYS A 1 187 ? 9.711 -16.656 -21.438 1 97.75 187 CYS A N 1
ATOM 1482 C CA . CYS A 1 187 ? 8.406 -17.297 -21.609 1 97.75 187 CYS A CA 1
ATOM 1483 C C . CYS A 1 187 ? 7.953 -17.969 -20.328 1 97.75 187 CYS A C 1
ATOM 1485 O O . CYS A 1 187 ? 8.695 -18 -19.344 1 97.75 187 CYS A O 1
ATOM 1487 N N . GLY A 1 188 ? 6.738 -18.312 -20.281 1 94.62 188 GLY A N 1
ATOM 1488 C CA . GLY A 1 188 ? 6.074 -19.031 -19.203 1 94.62 188 GLY A CA 1
ATOM 1489 C C . GLY A 1 188 ? 4.719 -19.578 -19.609 1 94.62 188 GLY A C 1
ATOM 1490 O O . GLY A 1 188 ? 4.02 -19 -20.438 1 94.62 188 GLY A O 1
ATOM 1491 N N . GLY A 1 189 ? 4.402 -20.641 -18.984 1 93.12 189 GLY A N 1
ATOM 1492 C CA . GLY A 1 189 ? 3.139 -21.281 -19.312 1 93.12 189 GLY A CA 1
ATOM 1493 C C . GLY A 1 189 ? 2.881 -22.547 -18.516 1 93.12 189 GLY A C 1
ATOM 1494 O O . GLY A 1 189 ? 3.557 -22.797 -17.516 1 93.12 189 GLY A O 1
ATOM 1495 N N . GLY A 1 190 ? 1.9 -23.266 -18.953 1 89.19 190 GLY A N 1
ATOM 1496 C CA . GLY A 1 190 ? 1.477 -24.453 -18.219 1 89.19 190 GLY A CA 1
ATOM 1497 C C . GLY A 1 190 ? 0.41 -24.172 -17.188 1 89.19 190 GLY A C 1
ATOM 1498 O O . GLY A 1 190 ? 0.073 -25.031 -16.375 1 89.19 190 GLY A O 1
ATOM 1499 N N . GLY A 1 191 ? -0.02 -23 -17.188 1 86 191 GLY A N 1
ATOM 1500 C CA . GLY A 1 191 ? -1.072 -22.516 -16.312 1 86 191 GLY A CA 1
ATOM 1501 C C . GLY A 1 191 ? -1.149 -21.016 -16.234 1 86 191 GLY A C 1
ATOM 1502 O O . GLY A 1 191 ? -0.149 -20.312 -16.438 1 86 191 GLY A O 1
ATOM 1503 N N . PRO A 1 192 ? -2.336 -20.531 -15.93 1 82.12 192 PRO A N 1
ATOM 1504 C CA . PRO A 1 192 ? -2.525 -19.078 -15.914 1 82.12 192 PRO A CA 1
ATOM 1505 C C . PRO A 1 192 ? -1.62 -18.375 -14.898 1 82.12 192 PRO A C 1
ATOM 1507 O O . PRO A 1 192 ? -1.2 -17.234 -15.125 1 82.12 192 PRO A O 1
ATOM 1510 N N . TRP A 1 193 ? -1.357 -19.047 -13.859 1 80.38 193 TRP A N 1
ATOM 1511 C CA . TRP A 1 193 ? -0.462 -18.5 -12.844 1 80.38 193 TRP A CA 1
ATOM 1512 C C . TRP A 1 193 ? 0.908 -18.188 -13.438 1 80.38 193 TRP A C 1
ATOM 1514 O O . TRP A 1 193 ? 1.525 -17.172 -13.094 1 80.38 193 TRP A O 1
ATOM 1524 N N . TYR A 1 194 ? 1.347 -19.031 -14.297 1 86.25 194 TYR A N 1
ATOM 1525 C CA . TYR A 1 194 ? 2.725 -18.969 -14.773 1 86.25 194 TYR A CA 1
ATOM 1526 C C . TYR A 1 194 ? 2.846 -18.016 -15.969 1 86.25 194 TYR A C 1
ATOM 1528 O O . TYR A 1 194 ? 3.928 -17.5 -16.25 1 86.25 194 TYR A O 1
ATOM 1536 N N . SER A 1 195 ? 1.768 -17.844 -16.641 1 89.81 195 SER A N 1
ATOM 1537 C CA . SER A 1 195 ? 1.844 -17 -17.844 1 89.81 195 SER A CA 1
ATOM 1538 C C . SER A 1 195 ? 1.254 -15.617 -17.594 1 89.81 195 SER A C 1
ATOM 1540 O O . SER A 1 195 ? 1.551 -14.672 -18.312 1 89.81 195 SER A O 1
ATOM 1542 N N . GLY A 1 196 ? 0.469 -15.484 -16.594 1 86.25 196 GLY A N 1
ATOM 1543 C CA . GLY A 1 196 ? -0.295 -14.266 -16.375 1 86.25 196 GLY A CA 1
ATOM 1544 C C . GLY A 1 196 ? 0.578 -13.055 -16.125 1 86.25 196 GLY A C 1
ATOM 1545 O O . GLY A 1 196 ? 0.304 -11.969 -16.656 1 86.25 196 GLY A O 1
ATOM 1546 N N . THR A 1 197 ? 1.626 -13.242 -15.367 1 87 197 THR A N 1
ATOM 1547 C CA . THR A 1 197 ? 2.447 -12.109 -14.953 1 87 197 THR A CA 1
ATOM 1548 C C . THR A 1 197 ? 3.301 -11.609 -16.125 1 87 197 THR A C 1
ATOM 1550 O O . THR A 1 197 ? 3.848 -10.508 -16.062 1 87 197 THR A O 1
ATOM 1553 N N . LEU A 1 198 ? 3.441 -12.344 -17.188 1 92.44 198 LEU A N 1
ATOM 1554 C CA . LEU A 1 198 ? 4.168 -11.883 -18.359 1 92.44 198 LEU A CA 1
ATOM 1555 C C . LEU A 1 198 ? 3.508 -10.641 -18.953 1 92.44 198 LEU A C 1
ATOM 1557 O O . LEU A 1 198 ? 4.168 -9.836 -19.625 1 92.44 198 LEU A O 1
ATOM 1561 N N . ARG A 1 199 ? 2.262 -10.516 -18.703 1 87.69 199 ARG A N 1
ATOM 1562 C CA . ARG A 1 199 ? 1.489 -9.414 -19.25 1 87.69 199 ARG A CA 1
ATOM 1563 C C . ARG A 1 199 ? 1.885 -8.086 -18.609 1 87.69 199 ARG A C 1
ATOM 1565 O O . ARG A 1 199 ? 1.546 -7.016 -19.125 1 87.69 199 ARG A O 1
ATOM 1572 N N . LEU A 1 200 ? 2.578 -8.164 -17.562 1 84.25 200 LEU A N 1
ATOM 1573 C CA . LEU A 1 200 ? 3.027 -6.957 -16.875 1 84.25 200 LEU A CA 1
ATOM 1574 C C . LEU A 1 200 ? 4.125 -6.254 -17.672 1 84.25 200 LEU A C 1
ATOM 1576 O O . LEU A 1 200 ? 4.418 -5.082 -17.438 1 84.25 200 LEU A O 1
ATOM 1580 N N . LEU A 1 201 ? 4.777 -6.93 -18.547 1 91.12 201 LEU A N 1
ATOM 1581 C CA . LEU A 1 201 ? 5.93 -6.402 -19.266 1 91.12 201 LEU A CA 1
ATOM 1582 C C . LEU A 1 201 ? 5.484 -5.578 -20.469 1 91.12 201 LEU A C 1
ATOM 1584 O O . LEU A 1 201 ? 4.527 -5.941 -21.156 1 91.12 201 LEU A O 1
ATOM 1588 N N . ASN A 1 202 ? 6.141 -4.473 -20.641 1 88.81 202 ASN A N 1
ATOM 1589 C CA . ASN A 1 202 ? 5.945 -3.602 -21.797 1 88.81 202 ASN A CA 1
ATOM 1590 C C . ASN A 1 202 ? 7.25 -3.367 -22.547 1 88.81 202 ASN A C 1
ATOM 1592 O O . ASN A 1 202 ? 8.336 -3.5 -21.969 1 88.81 202 ASN A O 1
ATOM 1596 N N . PRO A 1 203 ? 7.066 -3.053 -23.859 1 90.56 203 PRO A N 1
ATOM 1597 C CA . PRO A 1 203 ? 8.289 -2.719 -24.609 1 90.56 203 PRO A CA 1
ATOM 1598 C C . PRO A 1 203 ? 9.109 -1.628 -23.922 1 90.56 203 PRO A C 1
ATOM 1600 O O . PRO A 1 203 ? 8.555 -0.623 -23.469 1 90.56 203 PRO A O 1
ATOM 1603 N N . GLY A 1 204 ? 10.359 -1.901 -23.797 1 90.38 204 GLY A N 1
ATOM 1604 C CA . GLY A 1 204 ? 11.25 -0.96 -23.141 1 90.38 204 GLY A CA 1
ATOM 1605 C C . GLY A 1 204 ? 11.656 -1.398 -21.75 1 90.38 204 GLY A C 1
ATOM 1606 O O . GLY A 1 204 ? 12.68 -0.959 -21.234 1 90.38 204 GLY A O 1
ATOM 1607 N N . ASP A 1 205 ? 10.977 -2.271 -21.125 1 92.25 205 ASP A N 1
ATOM 1608 C CA . ASP A 1 205 ? 11.25 -2.74 -19.766 1 92.25 205 ASP A CA 1
ATOM 1609 C C . ASP A 1 205 ? 12.531 -3.57 -19.719 1 92.25 205 ASP A C 1
ATOM 1611 O O . ASP A 1 205 ? 12.805 -4.352 -20.641 1 92.25 205 ASP A O 1
ATOM 1615 N N . ARG A 1 206 ? 13.281 -3.387 -18.688 1 95.5 206 ARG A N 1
ATOM 1616 C CA . ARG A 1 206 ? 14.445 -4.234 -18.453 1 95.5 206 ARG A CA 1
ATOM 1617 C C . ARG A 1 206 ? 14.094 -5.418 -17.562 1 95.5 206 ARG A C 1
ATOM 1619 O O . ARG A 1 206 ? 13.445 -5.254 -16.531 1 95.5 206 ARG A O 1
ATOM 1626 N N . VAL A 1 207 ? 14.555 -6.582 -17.969 1 96.69 207 VAL A N 1
ATOM 1627 C CA . VAL A 1 207 ? 14.219 -7.801 -17.234 1 96.69 207 VAL A CA 1
ATOM 1628 C C . VAL A 1 207 ? 15.5 -8.578 -16.922 1 96.69 207 VAL A C 1
ATOM 1630 O O . VAL A 1 207 ? 16.344 -8.758 -17.797 1 96.69 207 VAL A O 1
ATOM 1633 N N . TRP A 1 208 ? 15.633 -8.922 -15.68 1 97.44 208 TRP A N 1
ATOM 1634 C CA . TRP A 1 208 ? 16.734 -9.781 -15.227 1 97.44 208 TRP A CA 1
ATOM 1635 C C . TRP A 1 208 ? 16.25 -11.219 -15.062 1 97.44 208 TRP A C 1
ATOM 1637 O O . TRP A 1 208 ? 15.242 -11.477 -14.406 1 97.44 208 TRP A O 1
ATOM 1647 N N . VAL A 1 209 ? 16.984 -12.172 -15.633 1 97.56 209 VAL A N 1
ATOM 1648 C CA . VAL A 1 209 ? 16.5 -13.539 -15.742 1 97.56 209 VAL A CA 1
ATOM 1649 C C . VAL A 1 209 ? 17.25 -14.438 -14.758 1 97.56 209 VAL A C 1
ATOM 1651 O O . VAL A 1 209 ? 18.484 -14.523 -14.797 1 97.56 209 VAL A O 1
ATOM 1654 N N . ASN A 1 210 ? 16.484 -15.055 -13.961 1 96.31 210 ASN A N 1
ATOM 1655 C CA . ASN A 1 210 ? 17 -16.031 -13.008 1 96.31 210 ASN A CA 1
ATOM 1656 C C . ASN A 1 210 ? 16.5 -17.438 -13.328 1 96.31 210 ASN A C 1
ATOM 1658 O O . ASN A 1 210 ? 15.305 -17.641 -13.547 1 96.31 210 ASN A O 1
ATOM 1662 N N . VAL A 1 211 ? 17.422 -18.344 -13.422 1 94.31 211 VAL A N 1
ATOM 1663 C CA . VAL A 1 211 ? 17.062 -19.75 -13.523 1 94.31 211 VAL A CA 1
ATOM 1664 C C . VAL A 1 211 ? 17.047 -20.391 -12.133 1 94.31 211 VAL A C 1
ATOM 1666 O O . VAL A 1 211 ? 18.094 -20.469 -11.477 1 94.31 211 VAL A O 1
ATOM 1669 N N . PRO A 1 212 ? 15.867 -20.812 -11.727 1 88.25 212 PRO A N 1
ATOM 1670 C CA . PRO A 1 212 ? 15.758 -21.359 -10.367 1 88.25 212 PRO A CA 1
ATOM 1671 C C . PRO A 1 212 ? 16.812 -22.438 -10.078 1 88.25 212 PRO A C 1
ATOM 1673 O O . PRO A 1 212 ? 17.031 -23.328 -10.898 1 88.25 212 PRO A O 1
ATOM 1676 N N . LYS A 1 213 ? 17.469 -22.281 -8.914 1 84.31 213 LYS A N 1
ATOM 1677 C CA . LYS A 1 213 ? 18.484 -23.188 -8.391 1 84.31 213 LYS A CA 1
ATOM 1678 C C . LYS A 1 213 ? 19.781 -23.094 -9.188 1 84.31 213 LYS A C 1
ATOM 1680 O O . LYS A 1 213 ? 20.734 -23.812 -8.906 1 84.31 213 LYS A O 1
ATOM 1685 N N . THR A 1 214 ? 19.891 -22.359 -10.203 1 91.69 214 THR A N 1
ATOM 1686 C CA . THR A 1 214 ? 21.094 -22.203 -11.023 1 91.69 214 THR A CA 1
ATOM 1687 C C . THR A 1 214 ? 21.688 -20.812 -10.852 1 91.69 214 THR A C 1
ATOM 1689 O O . THR A 1 214 ? 22.875 -20.672 -10.531 1 91.69 214 THR A O 1
ATOM 1692 N N . GLY A 1 215 ? 20.844 -19.812 -11.055 1 95 215 GLY A N 1
ATOM 1693 C CA . GLY A 1 215 ? 21.328 -18.453 -10.883 1 95 215 GLY A CA 1
ATOM 1694 C C . GLY A 1 215 ? 20.875 -17.516 -11.992 1 95 215 GLY A C 1
ATOM 1695 O O . GLY A 1 215 ? 20.062 -17.906 -12.844 1 95 215 GLY A O 1
ATOM 1696 N N . TYR A 1 216 ? 21.375 -16.297 -11.938 1 97.5 216 TYR A N 1
ATOM 1697 C CA . TYR A 1 216 ? 21.016 -15.289 -12.938 1 97.5 216 TYR A CA 1
ATOM 1698 C C . TYR A 1 216 ? 21.812 -15.508 -14.227 1 97.5 216 TYR A C 1
ATOM 1700 O O . TYR A 1 216 ? 23.016 -15.781 -14.188 1 97.5 216 TYR A O 1
ATOM 1708 N N . VAL A 1 217 ? 21.109 -15.344 -15.352 1 97.94 217 VAL A N 1
ATOM 1709 C CA . VAL A 1 217 ? 21.766 -15.781 -16.578 1 97.94 217 VAL A CA 1
ATOM 1710 C C . VAL A 1 217 ? 21.734 -14.648 -17.609 1 97.94 217 VAL A C 1
ATOM 1712 O O . VAL A 1 217 ? 22.344 -14.758 -18.672 1 97.94 217 VAL A O 1
ATOM 1715 N N . GLY A 1 218 ? 21 -13.547 -17.25 1 97.19 218 GLY A N 1
ATOM 1716 C CA . GLY A 1 218 ? 21.047 -12.5 -18.25 1 97.19 218 GLY A CA 1
ATOM 1717 C C . GLY A 1 218 ? 20.141 -11.328 -17.953 1 97.19 218 GLY A C 1
ATOM 1718 O O . GLY A 1 218 ? 19.391 -11.352 -16.953 1 97.19 218 GLY A O 1
ATOM 1719 N N . VAL A 1 219 ? 20.281 -10.344 -18.781 1 98.31 219 VAL A N 1
ATOM 1720 C CA . VAL A 1 219 ? 19.484 -9.117 -18.766 1 98.31 219 VAL A CA 1
ATOM 1721 C C . VAL A 1 219 ? 19.141 -8.703 -20.188 1 98.31 219 VAL A C 1
ATOM 1723 O O . VAL A 1 219 ? 19.938 -8.867 -21.109 1 98.31 219 VAL A O 1
ATOM 1726 N N . GLY A 1 220 ? 17.922 -8.281 -20.344 1 97 220 GLY A N 1
ATOM 1727 C CA . GLY A 1 220 ? 17.453 -7.852 -21.656 1 97 220 GLY A CA 1
ATOM 1728 C C . GLY A 1 220 ? 16.391 -6.77 -21.594 1 97 220 GLY A C 1
ATOM 1729 O O . GLY A 1 220 ? 15.969 -6.375 -20.5 1 97 220 GLY A O 1
ATOM 1730 N N . ARG A 1 221 ? 16.047 -6.301 -22.766 1 96.12 221 ARG A N 1
ATOM 1731 C CA . ARG A 1 221 ? 14.977 -5.32 -22.922 1 96.12 221 ARG A CA 1
ATOM 1732 C C . ARG A 1 221 ? 13.797 -5.91 -23.688 1 96.12 221 ARG A C 1
ATOM 1734 O O . ARG A 1 221 ? 13.977 -6.52 -24.75 1 96.12 221 ARG A O 1
ATOM 1741 N N . VAL A 1 222 ? 12.656 -5.699 -23.109 1 96.19 222 VAL A N 1
ATOM 1742 C CA . VAL A 1 222 ? 11.438 -6.176 -23.75 1 96.19 222 VAL A CA 1
ATOM 1743 C C . VAL A 1 222 ? 11.172 -5.379 -25.016 1 96.19 222 VAL A C 1
ATOM 1745 O O . VAL A 1 222 ? 11.297 -4.148 -25.016 1 96.19 222 VAL A O 1
ATOM 1748 N N . VAL A 1 223 ? 10.797 -6.035 -26.062 1 95.62 223 VAL A N 1
ATOM 1749 C CA . VAL A 1 223 ? 10.625 -5.32 -27.328 1 95.62 223 VAL A CA 1
ATOM 1750 C C . VAL A 1 223 ? 9.203 -5.527 -27.844 1 95.62 223 VAL A C 1
ATOM 1752 O O . VAL A 1 223 ? 8.82 -4.949 -28.859 1 95.62 223 VAL A O 1
ATOM 1755 N N . GLY A 1 224 ? 8.438 -6.324 -27.172 1 93.31 224 GLY A N 1
ATOM 1756 C CA . GLY A 1 224 ? 7.043 -6.574 -27.516 1 93.31 224 GLY A CA 1
ATOM 1757 C C . GLY A 1 224 ? 6.227 -7.098 -26.359 1 93.31 224 GLY A C 1
ATOM 1758 O O . GLY A 1 224 ? 6.777 -7.438 -25.312 1 93.31 224 GLY A O 1
ATOM 1759 N N . HIS A 1 225 ? 4.949 -7.238 -26.609 1 94.44 225 HIS A N 1
ATOM 1760 C CA . HIS A 1 225 ? 4.043 -7.719 -25.578 1 94.44 225 HIS A CA 1
ATOM 1761 C C . HIS A 1 225 ? 4 -9.242 -25.547 1 94.44 225 HIS A C 1
ATOM 1763 O O . HIS A 1 225 ? 4.512 -9.898 -26.453 1 94.44 225 HIS A O 1
ATOM 1769 N N . SER A 1 226 ? 3.43 -9.766 -24.453 1 95.12 226 SER A N 1
ATOM 1770 C CA . SER A 1 226 ? 3.246 -11.203 -24.312 1 95.12 226 SER A CA 1
ATOM 1771 C C . SER A 1 226 ? 2.277 -11.742 -25.359 1 95.12 226 SER A C 1
ATOM 1773 O O . SER A 1 226 ? 1.218 -11.156 -25.594 1 95.12 226 SER A O 1
ATOM 1775 N N . LEU A 1 227 ? 2.678 -12.797 -26 1 96.06 227 LEU A N 1
ATOM 1776 C CA . LEU A 1 227 ? 1.84 -13.453 -27 1 96.06 227 LEU A CA 1
ATOM 1777 C C . LEU A 1 227 ? 1.782 -14.961 -26.75 1 96.06 227 LEU A C 1
ATOM 1779 O O . LEU A 1 227 ? 2.768 -15.562 -26.328 1 96.06 227 LEU A O 1
ATOM 1783 N N . PRO A 1 228 ? 0.638 -15.547 -27.062 1 96 228 PRO A N 1
ATOM 1784 C CA . PRO A 1 228 ? 0.595 -17.016 -27 1 96 228 PRO A CA 1
ATOM 1785 C C . PRO A 1 228 ? 1.474 -17.672 -28.047 1 96 228 PRO A C 1
ATOM 1787 O O . PRO A 1 228 ? 1.798 -17.062 -29.078 1 96 228 PRO A O 1
ATOM 1790 N N . ALA A 1 229 ? 1.842 -18.875 -27.812 1 96.75 229 ALA A N 1
ATOM 1791 C CA . ALA A 1 229 ? 2.775 -19.625 -28.656 1 96.75 229 ALA A CA 1
ATOM 1792 C C . ALA A 1 229 ? 2.334 -19.594 -30.109 1 96.75 229 ALA A C 1
ATOM 1794 O O . ALA A 1 229 ? 3.156 -19.422 -31.016 1 96.75 229 ALA A O 1
ATOM 1795 N N . ARG A 1 230 ? 1.093 -19.609 -30.344 1 95.06 230 ARG A N 1
ATOM 1796 C CA . ARG A 1 230 ? 0.566 -19.734 -31.703 1 95.06 230 ARG A CA 1
ATOM 1797 C C . ARG A 1 230 ? 0.781 -18.453 -32.5 1 95.06 230 ARG A C 1
ATOM 1799 O O . ARG A 1 230 ? 0.813 -18.469 -33.719 1 95.06 230 ARG A O 1
ATOM 1806 N N . GLU A 1 231 ? 0.913 -17.359 -31.812 1 95.69 231 GLU A N 1
ATOM 1807 C CA . GLU A 1 231 ? 1.01 -16.062 -32.469 1 95.69 231 GLU A CA 1
ATOM 1808 C C . GLU A 1 231 ? 2.434 -15.516 -32.406 1 95.69 231 GLU A C 1
ATOM 1810 O O . GLU A 1 231 ? 2.734 -14.484 -33 1 95.69 231 GLU A O 1
ATOM 1815 N N . PHE A 1 232 ? 3.283 -16.188 -31.766 1 97.19 232 PHE A N 1
ATOM 1816 C CA . PHE A 1 232 ? 4.609 -15.633 -31.516 1 97.19 232 PHE A CA 1
ATOM 1817 C C . PHE A 1 232 ? 5.59 -16.031 -32.594 1 97.19 232 PHE A C 1
ATOM 1819 O O . PHE A 1 232 ? 5.781 -17.234 -32.875 1 97.19 232 PHE A O 1
ATOM 1826 N N . MET A 1 233 ? 6.23 -15.031 -33.125 1 97.19 233 MET A N 1
ATOM 1827 C CA . MET A 1 233 ? 7.199 -15.227 -34.219 1 97.19 233 MET A CA 1
ATOM 1828 C C . MET A 1 233 ? 8.602 -14.82 -33.75 1 97.19 233 MET A C 1
ATOM 1830 O O . MET A 1 233 ? 8.75 -13.922 -32.938 1 97.19 233 MET A O 1
ATOM 1834 N N . VAL A 1 234 ? 9.594 -15.477 -34.312 1 96.25 234 VAL A N 1
ATOM 1835 C CA . VAL A 1 234 ? 10.977 -15.117 -34.031 1 96.25 234 VAL A CA 1
ATOM 1836 C C . VAL A 1 234 ? 11.742 -14.93 -35.344 1 96.25 234 VAL A C 1
ATOM 1838 O O . VAL A 1 234 ? 11.375 -15.508 -36.375 1 96.25 234 VAL A O 1
ATOM 1841 N N . GLY A 1 235 ? 12.758 -14.109 -35.281 1 92.62 235 GLY A N 1
ATOM 1842 C CA . GLY A 1 235 ? 13.586 -13.867 -36.438 1 92.62 235 GLY A CA 1
ATOM 1843 C C . GLY A 1 235 ? 14.586 -14.977 -36.719 1 92.62 235 GLY A C 1
ATOM 1844 O O . GLY A 1 235 ? 15.234 -15.469 -35.781 1 92.62 235 GLY A O 1
ATOM 1845 N N . THR A 1 236 ? 14.625 -15.445 -37.969 1 91.5 236 THR A N 1
ATOM 1846 C CA . THR A 1 236 ? 15.617 -16.422 -38.406 1 91.5 236 THR A CA 1
ATOM 1847 C C . THR A 1 236 ? 16.312 -15.961 -39.656 1 91.5 236 THR A C 1
ATOM 1849 O O . THR A 1 236 ? 15.977 -14.906 -40.219 1 91.5 236 THR A O 1
ATOM 1852 N N . SER A 1 237 ? 17.344 -16.656 -40.031 1 89.94 237 SER A N 1
ATOM 1853 C CA . SER A 1 237 ? 18.062 -16.359 -41.281 1 89.94 237 SER A CA 1
ATOM 1854 C C . SER A 1 237 ? 17.125 -16.422 -42.469 1 89.94 237 SER A C 1
ATOM 1856 O O . SER A 1 237 ? 17.328 -15.719 -43.469 1 89.94 237 SER A O 1
ATOM 1858 N N . ASP A 1 238 ? 16.109 -17.172 -42.469 1 91.44 238 ASP A N 1
ATOM 1859 C CA . ASP A 1 238 ? 15.18 -17.375 -43.562 1 91.44 238 ASP A CA 1
ATOM 1860 C C . ASP A 1 238 ? 13.922 -16.531 -43.375 1 91.44 238 ASP A C 1
ATOM 1862 O O . ASP A 1 238 ? 12.883 -16.812 -43.969 1 91.44 238 ASP A O 1
ATOM 1866 N N . GLY A 1 239 ? 14.047 -15.578 -42.406 1 92.31 239 GLY A N 1
ATOM 1867 C CA . GLY A 1 239 ? 12.891 -14.742 -42.125 1 92.31 239 GLY A CA 1
ATOM 1868 C C . GLY A 1 239 ? 12.195 -15.102 -40.812 1 92.31 239 GLY A C 1
ATOM 1869 O O . GLY A 1 239 ? 12.68 -15.945 -40.062 1 92.31 239 GLY A O 1
ATOM 1870 N N . ASP A 1 240 ? 11.016 -14.484 -40.562 1 94.75 240 ASP A N 1
ATOM 1871 C CA . ASP A 1 240 ? 10.266 -14.719 -39.344 1 94.75 240 ASP A CA 1
ATOM 1872 C C . ASP A 1 240 ? 9.523 -16.047 -39.375 1 94.75 240 ASP A C 1
ATOM 1874 O O . ASP A 1 240 ? 8.914 -16.391 -40.406 1 94.75 240 ASP A O 1
ATOM 1878 N N . LYS A 1 241 ? 9.664 -16.828 -38.375 1 96.56 241 LYS A N 1
ATOM 1879 C CA . LYS A 1 241 ? 8.992 -18.109 -38.25 1 96.56 241 LYS A CA 1
ATOM 1880 C C . LYS A 1 241 ? 8.328 -18.25 -36.906 1 96.56 241 LYS A C 1
ATOM 1882 O O . LYS A 1 241 ? 8.742 -17.609 -35.938 1 96.56 241 LYS A O 1
ATOM 1887 N N . PRO A 1 242 ? 7.309 -19.094 -36.906 1 96.81 242 PRO A N 1
ATOM 1888 C CA . PRO A 1 242 ? 6.738 -19.406 -35.562 1 96.81 242 PRO A CA 1
ATOM 1889 C C . PRO A 1 242 ? 7.754 -20.031 -34.625 1 96.81 242 PRO A C 1
ATOM 1891 O O . PRO A 1 242 ? 8.547 -20.875 -35.031 1 96.81 242 PRO A O 1
ATOM 1894 N N . VAL A 1 243 ? 7.75 -19.625 -33.438 1 97.75 243 VAL A N 1
ATOM 1895 C CA . VAL A 1 243 ? 8.758 -20.016 -32.469 1 97.75 243 VAL A CA 1
ATOM 1896 C C . VAL A 1 243 ? 8.766 -21.547 -32.312 1 97.75 243 VAL A C 1
ATOM 1898 O O . VAL A 1 243 ? 9.836 -22.156 -32.156 1 97.75 243 VAL A O 1
ATOM 1901 N N . LEU A 1 244 ? 7.57 -22.172 -32.344 1 97.19 244 LEU A N 1
ATOM 1902 C CA . LEU A 1 244 ? 7.48 -23.609 -32.062 1 97.19 244 LEU A CA 1
ATOM 1903 C C . LEU A 1 244 ? 8.055 -24.406 -33.25 1 97.19 244 LEU A C 1
ATOM 1905 O O . LEU A 1 244 ? 8.32 -25.609 -33.094 1 97.19 244 LEU A O 1
ATOM 1909 N N . GLU A 1 245 ? 8.32 -23.75 -34.344 1 96.19 245 GLU A N 1
ATOM 1910 C CA . GLU A 1 245 ? 8.914 -24.422 -35.5 1 96.19 245 GLU A CA 1
ATOM 1911 C C . GLU A 1 245 ? 10.438 -24.406 -35.438 1 96.19 245 GLU A C 1
ATOM 1913 O O . GLU A 1 245 ? 11.102 -25.234 -36.031 1 96.19 245 GLU A O 1
ATOM 1918 N N . VAL A 1 246 ? 10.961 -23.453 -34.719 1 96.75 246 VAL A N 1
ATOM 1919 C CA . VAL A 1 246 ? 12.406 -23.266 -34.781 1 96.75 246 VAL A CA 1
ATOM 1920 C C . VAL A 1 246 ? 13.039 -23.562 -33.438 1 96.75 246 VAL A C 1
ATOM 1922 O O . VAL A 1 246 ? 14.18 -24.016 -33.344 1 96.75 246 VAL A O 1
ATOM 1925 N N . ALA A 1 247 ? 12.391 -23.234 -32.344 1 96.31 247 ALA A N 1
ATOM 1926 C CA . ALA A 1 247 ? 12.891 -23.562 -31 1 96.31 247 ALA A CA 1
ATOM 1927 C C . ALA A 1 247 ? 12.562 -25.016 -30.641 1 96.31 247 ALA A C 1
ATOM 1929 O O . ALA A 1 247 ? 11.469 -25.312 -30.156 1 96.31 247 ALA A O 1
ATOM 1930 N N . LYS A 1 248 ? 13.539 -25.859 -30.734 1 95.62 248 LYS A N 1
ATOM 1931 C CA . LYS A 1 248 ? 13.227 -27.281 -30.656 1 95.62 248 LYS A CA 1
ATOM 1932 C C . LYS A 1 248 ? 13.922 -27.922 -29.469 1 95.62 248 LYS A C 1
ATOM 1934 O O . LYS A 1 248 ? 13.836 -29.141 -29.266 1 95.62 248 LYS A O 1
ATOM 1939 N N . ARG A 1 249 ? 14.625 -27.188 -28.703 1 96.56 249 ARG A N 1
ATOM 1940 C CA . ARG A 1 249 ? 15.32 -27.75 -27.562 1 96.56 249 ARG A CA 1
ATOM 1941 C C . ARG A 1 249 ? 14.375 -27.906 -26.375 1 96.56 249 ARG A C 1
ATOM 1943 O O . ARG A 1 249 ? 14.711 -28.562 -25.375 1 96.56 249 ARG A O 1
ATOM 1950 N N . GLY A 1 250 ? 13.227 -27.281 -26.422 1 96.38 250 GLY A N 1
ATOM 1951 C CA . GLY A 1 250 ? 12.133 -27.453 -25.469 1 96.38 250 GLY A CA 1
ATOM 1952 C C . GLY A 1 250 ? 10.805 -27.734 -26.141 1 96.38 250 GLY A C 1
ATOM 1953 O O . GLY A 1 250 ? 10.641 -27.5 -27.328 1 96.38 250 GLY A O 1
ATOM 1954 N N . THR A 1 251 ? 9.828 -28.25 -25.297 1 96.88 251 THR A N 1
ATOM 1955 C CA . THR A 1 251 ? 8.523 -28.562 -25.875 1 96.88 251 THR A CA 1
ATOM 1956 C C . THR A 1 251 ? 7.625 -27.312 -25.875 1 96.88 251 THR A C 1
ATOM 1958 O O . THR A 1 251 ? 6.707 -27.219 -26.688 1 96.88 251 THR A O 1
ATOM 1961 N N . TYR A 1 252 ? 7.793 -26.438 -24.875 1 97.62 252 TYR A N 1
ATOM 1962 C CA . TYR A 1 252 ? 7.098 -25.172 -24.734 1 97.62 252 TYR A CA 1
ATOM 1963 C C . TYR A 1 252 ? 5.586 -25.375 -24.734 1 97.62 252 TYR A C 1
ATOM 1965 O O . TYR A 1 252 ? 4.844 -24.562 -25.297 1 97.62 252 TYR A O 1
ATOM 1973 N N . HIS A 1 253 ? 5.164 -26.547 -24.203 1 95.75 253 HIS A N 1
ATOM 1974 C CA . HIS A 1 253 ? 3.752 -26.891 -24.078 1 95.75 253 HIS A CA 1
ATOM 1975 C C . HIS A 1 253 ? 3.055 -26.844 -25.438 1 95.75 253 HIS A C 1
ATOM 1977 O O . HIS A 1 253 ? 1.934 -26.344 -25.547 1 95.75 253 HIS A O 1
ATOM 1983 N N . ALA A 1 254 ? 3.727 -27.25 -26.391 1 95.94 254 ALA A N 1
ATOM 1984 C CA . ALA A 1 254 ? 3.18 -27.266 -27.734 1 95.94 254 ALA A CA 1
ATOM 1985 C C . ALA A 1 254 ? 1.85 -28.016 -27.797 1 95.94 254 ALA A C 1
ATOM 1987 O O . ALA A 1 254 ? 0.99 -27.703 -28.625 1 95.94 254 ALA A O 1
ATOM 1988 N N . GLU A 1 255 ? 1.688 -28.984 -26.875 1 94.56 255 GLU A N 1
ATOM 1989 C CA . GLU A 1 255 ? 0.457 -29.766 -26.812 1 94.56 255 GLU A CA 1
ATOM 1990 C C . GLU A 1 255 ? -0.738 -28.875 -26.453 1 94.56 255 GLU A C 1
ATOM 1992 O O . GLU A 1 255 ? -1.886 -29.25 -26.734 1 94.56 255 GLU A O 1
ATOM 1997 N N . PHE A 1 256 ? -0.473 -27.75 -25.906 1 94.19 256 PHE A N 1
ATOM 1998 C CA . PHE A 1 256 ? -1.538 -26.844 -25.469 1 94.19 256 PHE A CA 1
ATOM 1999 C C . PHE A 1 256 ? -1.622 -25.625 -26.375 1 94.19 256 PHE A C 1
ATOM 2001 O O . PHE A 1 256 ? -2.092 -24.562 -25.953 1 94.19 256 PHE A O 1
ATOM 2008 N N . ILE A 1 257 ? -1.18 -25.688 -27.562 1 94.31 257 ILE A N 1
ATOM 2009 C CA . ILE A 1 257 ? -1.041 -24.547 -28.453 1 94.31 257 ILE A CA 1
ATOM 2010 C C . ILE A 1 257 ? -2.393 -23.859 -28.609 1 94.31 257 ILE A C 1
ATOM 2012 O O . ILE A 1 257 ? -2.461 -22.625 -28.766 1 94.31 257 ILE A O 1
ATOM 2016 N N . ASP A 1 258 ? -3.508 -24.547 -28.516 1 93 258 ASP A N 1
ATOM 2017 C CA . ASP A 1 258 ? -4.832 -23.984 -28.75 1 93 258 ASP A CA 1
ATOM 2018 C C . ASP A 1 258 ? -5.551 -23.719 -27.422 1 93 258 ASP A C 1
ATOM 2020 O O . ASP A 1 258 ? -6.719 -23.312 -27.422 1 93 258 ASP A O 1
ATOM 2024 N N . ASP A 1 259 ? -4.93 -23.984 -26.344 1 92.12 259 ASP A N 1
ATOM 2025 C CA . ASP A 1 259 ? -5.465 -23.734 -25.016 1 92.12 259 ASP A CA 1
ATOM 2026 C C . ASP A 1 259 ? -4.852 -22.484 -24.406 1 92.12 259 ASP A C 1
ATOM 2028 O O . ASP A 1 259 ? -3.779 -22.547 -23.797 1 92.12 259 ASP A O 1
ATOM 2032 N N . LEU A 1 260 ? -5.527 -21.422 -24.469 1 88.69 260 LEU A N 1
ATOM 2033 C CA . LEU A 1 260 ? -4.996 -20.125 -24.062 1 88.69 260 LEU A CA 1
ATOM 2034 C C . LEU A 1 260 ? -4.73 -20.109 -22.562 1 88.69 260 LEU A C 1
ATOM 2036 O O . LEU A 1 260 ? -3.98 -19.266 -22.062 1 88.69 260 LEU A O 1
ATOM 2040 N N . GLU A 1 261 ? -5.277 -20.984 -21.812 1 85.5 261 GLU A N 1
ATOM 2041 C CA . GLU A 1 261 ? -5.051 -21.047 -20.359 1 85.5 261 GLU A CA 1
ATOM 2042 C C . GLU A 1 261 ? -3.744 -21.766 -20.047 1 85.5 261 GLU A C 1
ATOM 2044 O O . GLU A 1 261 ? -3.047 -21.406 -19.094 1 85.5 261 GLU A O 1
ATOM 2049 N N . ASN A 1 262 ? -3.373 -22.734 -20.891 1 91.12 262 ASN A N 1
ATOM 2050 C CA . ASN A 1 262 ? -2.266 -23.609 -20.531 1 91.12 262 ASN A CA 1
ATOM 2051 C C . ASN A 1 262 ? -1.1 -23.469 -21.516 1 91.12 262 ASN A C 1
ATOM 2053 O O . ASN A 1 262 ? 0.01 -23.922 -21.234 1 91.12 262 ASN A O 1
ATOM 2057 N N . CYS A 1 263 ? -1.34 -22.844 -22.641 1 95.12 263 CYS A N 1
ATOM 2058 C CA . CYS A 1 263 ? -0.271 -22.719 -23.625 1 95.12 263 CYS A CA 1
ATOM 2059 C C . CYS A 1 263 ? 0.869 -21.859 -23.094 1 95.12 263 CYS A C 1
ATOM 2061 O O . CYS A 1 263 ? 0.744 -21.25 -22.031 1 95.12 263 CYS A O 1
ATOM 2063 N N . GLU A 1 264 ? 1.975 -22 -23.766 1 96.81 264 GLU A N 1
ATOM 2064 C CA . GLU A 1 264 ? 3.125 -21.156 -23.438 1 96.81 264 GLU A CA 1
ATOM 2065 C C . GLU A 1 264 ? 2.959 -19.75 -24.016 1 96.81 264 GLU A C 1
ATOM 2067 O O . GLU A 1 264 ? 2.459 -19.578 -25.125 1 96.81 264 GLU A O 1
ATOM 2072 N N . TYR A 1 265 ? 3.207 -18.797 -23.234 1 97 265 TYR A N 1
ATOM 2073 C CA . TYR A 1 265 ? 3.273 -17.406 -23.703 1 97 265 TYR A CA 1
ATOM 2074 C C . TYR A 1 265 ? 4.719 -16.938 -23.781 1 97 265 TYR A C 1
ATOM 2076 O O . TYR A 1 265 ? 5.57 -17.375 -23 1 97 265 TYR A O 1
ATOM 2084 N N . PHE A 1 266 ? 4.961 -16.109 -24.75 1 98.31 266 PHE A N 1
ATOM 2085 C CA . PHE A 1 266 ? 6.309 -15.617 -25.016 1 98.31 266 PHE A CA 1
ATOM 2086 C C . PHE A 1 266 ? 6.332 -14.094 -25.016 1 98.31 266 PHE A C 1
ATOM 2088 O O . PHE A 1 266 ? 5.344 -13.453 -25.375 1 98.31 266 PHE A O 1
ATOM 2095 N N . VAL A 1 267 ? 7.422 -13.531 -24.531 1 98 267 VAL A N 1
ATOM 2096 C CA . VAL A 1 267 ? 7.734 -12.109 -24.625 1 98 267 VAL A CA 1
ATOM 2097 C C . VAL A 1 267 ? 9.047 -11.906 -25.375 1 98 267 VAL A C 1
ATOM 2099 O O . VAL A 1 267 ? 10.078 -12.461 -24.984 1 98 267 VAL A O 1
ATOM 2102 N N . PRO A 1 268 ? 8.984 -11.211 -26.484 1 98.06 268 PRO A N 1
ATOM 2103 C CA . PRO A 1 268 ? 10.25 -10.977 -27.188 1 98.06 268 PRO A CA 1
ATOM 2104 C C . PRO A 1 268 ? 11.18 -10.039 -26.438 1 98.06 268 PRO A C 1
ATOM 2106 O O . PRO A 1 268 ? 10.734 -9.023 -25.891 1 98.06 268 PRO A O 1
ATOM 2109 N N . VAL A 1 269 ? 12.445 -10.414 -26.422 1 97.81 269 VAL A N 1
ATOM 2110 C CA . VAL A 1 269 ? 13.445 -9.656 -25.672 1 97.81 269 VAL A CA 1
ATOM 2111 C C . VAL A 1 269 ? 14.695 -9.477 -26.531 1 97.81 269 VAL A C 1
ATOM 2113 O O . VAL A 1 269 ? 15.102 -10.391 -27.25 1 97.81 269 VAL A O 1
ATOM 2116 N N . ARG A 1 270 ? 15.195 -8.25 -26.5 1 96.81 270 ARG A N 1
ATOM 2117 C CA . ARG A 1 270 ? 16.547 -8.008 -27 1 96.81 270 ARG A CA 1
ATOM 2118 C C . ARG A 1 270 ? 17.578 -8.172 -25.875 1 96.81 270 ARG A C 1
ATOM 2120 O O . ARG A 1 270 ? 17.625 -7.367 -24.953 1 96.81 270 ARG A O 1
ATOM 2127 N N . TRP A 1 271 ? 18.344 -9.164 -26.031 1 97.38 271 TRP A N 1
ATOM 2128 C CA . TRP A 1 271 ? 19.312 -9.43 -24.984 1 97.38 271 TRP A CA 1
ATOM 2129 C C . TRP A 1 271 ? 20.406 -8.367 -24.969 1 97.38 271 TRP A C 1
ATOM 2131 O O . TRP A 1 271 ? 20.906 -7.969 -26.031 1 97.38 271 TRP A O 1
ATOM 2141 N N . VAL A 1 272 ? 20.719 -7.898 -23.828 1 97.12 272 VAL A N 1
ATOM 2142 C CA . VAL A 1 272 ? 21.844 -6.973 -23.641 1 97.12 272 VAL A CA 1
ATOM 2143 C C . VAL A 1 272 ? 23.094 -7.75 -23.266 1 97.12 272 VAL A C 1
ATOM 2145 O O . VAL A 1 272 ? 24.141 -7.582 -23.891 1 97.12 272 VAL A O 1
ATOM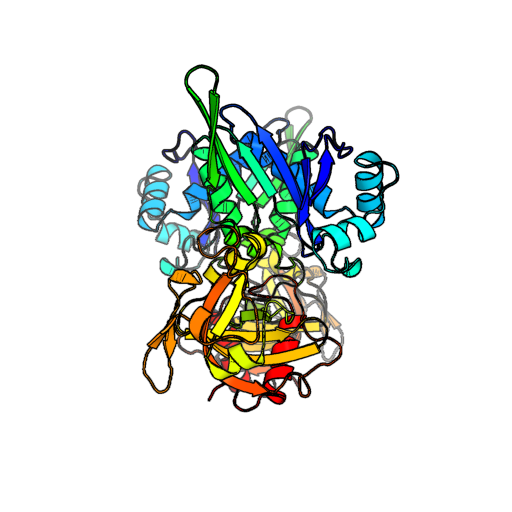 2148 N N . GLN A 1 273 ? 22.984 -8.609 -22.312 1 97.62 273 GLN A N 1
ATOM 2149 C CA . GLN A 1 273 ? 24.062 -9.516 -21.906 1 97.62 273 GLN A CA 1
ATOM 2150 C C . GLN A 1 273 ? 23.484 -10.82 -21.359 1 97.62 273 GLN A C 1
ATOM 2152 O O . GLN A 1 273 ? 22.562 -10.805 -20.547 1 97.62 273 GLN A O 1
ATOM 2157 N N . THR A 1 274 ? 23.984 -11.953 -21.875 1 97.75 274 THR A N 1
ATOM 2158 C CA . THR A 1 274 ? 23.578 -13.266 -21.391 1 97.75 274 THR A CA 1
ATOM 2159 C C . THR A 1 274 ? 24.797 -14.164 -21.172 1 97.75 274 THR A C 1
ATOM 2161 O O . THR A 1 274 ? 25.875 -13.891 -21.703 1 97.75 274 THR A O 1
ATOM 2164 N N . VAL A 1 275 ? 24.656 -15.172 -20.312 1 97.56 275 VAL A N 1
ATOM 2165 C CA . VAL A 1 275 ? 25.656 -16.219 -20.125 1 97.56 275 VAL A CA 1
ATOM 2166 C C . VAL A 1 275 ? 25 -17.594 -20.219 1 97.56 275 VAL A C 1
ATOM 2168 O O . VAL A 1 275 ? 23.797 -17.719 -20 1 97.56 275 VAL A O 1
ATOM 2171 N N . PRO A 1 276 ? 25.797 -18.594 -20.609 1 96.44 276 PRO A N 1
ATOM 2172 C CA . PRO A 1 276 ? 25.25 -19.953 -20.562 1 96.44 276 PRO A CA 1
ATOM 2173 C C . PRO A 1 276 ? 24.953 -20.406 -19.125 1 96.44 276 PRO A C 1
ATOM 2175 O O . PRO A 1 276 ? 25.375 -19.766 -18.172 1 96.44 276 PRO A O 1
ATOM 2178 N N . LEU A 1 277 ? 24.156 -21.438 -19.031 1 96.44 277 LEU A N 1
ATOM 2179 C CA . LEU A 1 277 ? 23.719 -21.922 -17.734 1 96.44 277 LEU A CA 1
ATOM 2180 C C . LEU A 1 277 ? 24.906 -22.203 -16.828 1 96.44 277 LEU A C 1
ATOM 2182 O O . LEU A 1 277 ? 24.844 -21.969 -15.625 1 96.44 277 LEU A O 1
ATOM 2186 N N . GLU A 1 278 ? 26 -22.688 -17.453 1 94.56 278 GLU A N 1
ATOM 2187 C CA . GLU A 1 278 ? 27.188 -23.078 -16.703 1 94.56 278 GLU A CA 1
ATOM 2188 C C . GLU A 1 278 ? 27.875 -21.859 -16.078 1 94.56 278 GLU A C 1
ATOM 2190 O O . GLU A 1 278 ? 28.641 -22 -15.117 1 94.56 278 GLU A O 1
ATOM 2195 N N . ALA A 1 279 ? 27.547 -20.688 -16.578 1 96.12 279 ALA A N 1
ATOM 2196 C CA . ALA A 1 279 ? 28.203 -19.469 -16.125 1 96.12 279 ALA A CA 1
ATOM 2197 C C . ALA A 1 279 ? 27.219 -18.578 -15.367 1 96.12 279 ALA A C 1
ATOM 2199 O O . ALA A 1 279 ? 27.453 -17.375 -15.211 1 96.12 279 ALA A O 1
ATOM 2200 N N . ALA A 1 280 ? 26.125 -19.141 -14.93 1 97.12 280 ALA A N 1
ATOM 2201 C CA . ALA A 1 280 ? 25.109 -18.391 -14.211 1 97.12 280 ALA A CA 1
ATOM 2202 C C . ALA A 1 280 ? 25.688 -17.766 -12.945 1 97.12 280 ALA A C 1
ATOM 2204 O O . ALA A 1 280 ? 26.547 -18.344 -12.297 1 97.12 280 ALA A O 1
ATOM 2205 N N . VAL A 1 281 ? 25.25 -16.625 -12.617 1 95.88 281 VAL A N 1
ATOM 2206 C CA . VAL A 1 281 ? 25.688 -15.93 -11.414 1 95.88 281 VAL A CA 1
ATOM 2207 C C . VAL A 1 281 ? 24.859 -16.375 -10.219 1 95.88 281 VAL A C 1
ATOM 2209 O O . VAL A 1 281 ? 23.656 -16.094 -10.156 1 95.88 281 VAL A O 1
ATOM 2212 N N . GLN A 1 282 ? 25.438 -17.047 -9.398 1 91.81 282 GLN A N 1
ATOM 2213 C CA . GLN A 1 282 ? 24.797 -17.516 -8.18 1 91.81 282 GLN A CA 1
ATOM 2214 C C . GLN A 1 282 ? 25.578 -17.109 -6.938 1 91.81 282 GLN A C 1
ATOM 2216 O O . GLN A 1 282 ? 26.734 -17.484 -6.781 1 91.81 282 GLN A O 1
ATOM 2221 N N . GLU A 1 283 ? 25.062 -16.297 -6.184 1 89.38 283 GLU A N 1
ATOM 2222 C CA . GLU A 1 283 ? 25.656 -15.828 -4.926 1 89.38 283 GLU A CA 1
ATOM 2223 C C . GLU A 1 283 ? 24.625 -15.859 -3.795 1 89.38 283 GLU A C 1
ATOM 2225 O O . GLU A 1 283 ? 23.422 -15.836 -4.043 1 89.38 283 GLU A O 1
ATOM 2230 N N . VAL A 1 284 ? 25.203 -15.961 -2.684 1 83.06 284 VAL A N 1
ATOM 2231 C CA . VAL A 1 284 ? 24.344 -15.961 -1.505 1 83.06 284 VAL A CA 1
ATOM 2232 C C . VAL A 1 284 ? 23.641 -14.609 -1.374 1 83.06 284 VAL A C 1
ATOM 2234 O O . VAL A 1 284 ? 24.266 -13.562 -1.55 1 83.06 284 VAL A O 1
ATOM 2237 N N . GLY A 1 285 ? 22.297 -14.68 -1.199 1 81.44 285 GLY A N 1
ATOM 2238 C CA . GLY A 1 285 ? 21.562 -13.469 -0.877 1 81.44 285 GLY A CA 1
ATOM 2239 C C . GLY A 1 285 ? 20.875 -12.852 -2.076 1 81.44 285 GLY A C 1
ATOM 2240 O O . GLY A 1 285 ? 20.141 -11.867 -1.943 1 81.44 285 GLY A O 1
ATOM 2241 N N . LEU A 1 286 ? 21.078 -13.461 -3.205 1 88.88 286 LEU A N 1
ATOM 2242 C CA . LEU A 1 286 ? 20.422 -12.898 -4.383 1 88.88 286 LEU A CA 1
ATOM 2243 C C . LEU A 1 286 ? 18.922 -13.164 -4.348 1 88.88 286 LEU A C 1
ATOM 2245 O O . LEU A 1 286 ? 18.484 -14.195 -3.834 1 88.88 286 LEU A O 1
ATOM 2249 N N . PHE A 1 287 ? 18.203 -12.273 -4.914 1 87.25 287 PHE A N 1
ATOM 2250 C CA . PHE A 1 287 ? 16.75 -12.336 -4.945 1 87.25 287 PHE A CA 1
ATOM 2251 C C . PHE A 1 287 ? 16.281 -13.492 -5.828 1 87.25 287 PHE A C 1
ATOM 2253 O O . PHE A 1 287 ? 16.859 -13.742 -6.891 1 87.25 287 PHE A O 1
ATOM 2260 N N . GLY A 1 288 ? 15.305 -14.211 -5.344 1 83.5 288 GLY A N 1
ATOM 2261 C CA . GLY A 1 288 ? 14.602 -15.234 -6.094 1 83.5 288 GLY A CA 1
ATOM 2262 C C . GLY A 1 288 ? 13.109 -15.273 -5.797 1 83.5 288 GLY A C 1
ATOM 2263 O O . GLY A 1 288 ? 12.688 -14.977 -4.676 1 83.5 288 GLY A O 1
ATOM 2264 N N . ASN A 1 289 ? 12.391 -15.539 -6.875 1 78.19 289 ASN A N 1
ATOM 2265 C CA . ASN A 1 289 ? 10.938 -15.617 -6.75 1 78.19 289 ASN A CA 1
ATOM 2266 C C . ASN A 1 289 ? 10.352 -16.672 -7.68 1 78.19 289 ASN A C 1
ATOM 2268 O O . ASN A 1 289 ? 10.922 -16.969 -8.727 1 78.19 289 ASN A O 1
ATOM 2272 N N . GLN A 1 290 ? 9.219 -17.188 -7.262 1 72.44 290 GLN A N 1
ATOM 2273 C CA . GLN A 1 290 ? 8.617 -18.25 -8.055 1 72.44 290 GLN A CA 1
ATOM 2274 C C . GLN A 1 290 ? 7.68 -17.672 -9.117 1 72.44 290 GLN A C 1
ATOM 2276 O O . GLN A 1 290 ? 7.301 -18.375 -10.062 1 72.44 290 GLN A O 1
ATOM 2281 N N . ASN A 1 291 ? 7.352 -16.453 -8.914 1 77.94 291 ASN A N 1
ATOM 2282 C CA . ASN A 1 291 ? 6.566 -15.836 -9.984 1 77.94 291 ASN A CA 1
ATOM 2283 C C . ASN A 1 291 ? 7.375 -15.711 -11.266 1 77.94 291 ASN A C 1
ATOM 2285 O O . ASN A 1 291 ? 8.57 -15.438 -11.227 1 77.94 291 ASN A O 1
ATOM 2289 N N . THR A 1 292 ? 6.672 -15.953 -12.297 1 88.06 292 THR A N 1
ATOM 2290 C CA . THR A 1 292 ? 7.348 -15.875 -13.586 1 88.06 292 THR A CA 1
ATOM 2291 C C . THR A 1 292 ? 7.918 -14.477 -13.812 1 88.06 292 THR A C 1
ATOM 2293 O O . THR A 1 292 ? 9.07 -14.336 -14.227 1 88.06 292 THR A O 1
ATOM 2296 N N . VAL A 1 293 ? 7.098 -13.477 -13.617 1 90.31 293 VAL A N 1
ATOM 2297 C CA . VAL A 1 293 ? 7.543 -12.086 -13.664 1 90.31 293 VAL A CA 1
ATOM 2298 C C . VAL A 1 293 ? 7.055 -11.344 -12.422 1 90.31 293 VAL A C 1
ATOM 2300 O O . VAL A 1 293 ? 5.934 -11.57 -11.953 1 90.31 293 VAL A O 1
ATOM 2303 N N . CYS A 1 294 ? 7.938 -10.594 -11.844 1 86.44 294 CYS A N 1
ATOM 2304 C CA . CYS A 1 294 ? 7.477 -9.742 -10.75 1 86.44 294 CYS A CA 1
ATOM 2305 C C . CYS A 1 294 ? 8.266 -8.445 -10.695 1 86.44 294 CYS A C 1
ATOM 2307 O O . CYS A 1 294 ? 9.242 -8.273 -11.43 1 86.44 294 CYS A O 1
ATOM 2309 N N . LYS A 1 295 ? 7.707 -7.539 -9.945 1 81.44 295 LYS A N 1
ATOM 2310 C CA . LYS A 1 295 ? 8.289 -6.23 -9.656 1 81.44 295 LYS A CA 1
ATOM 2311 C C . LYS A 1 295 ? 8.688 -6.125 -8.188 1 81.44 295 LYS A C 1
ATOM 2313 O O . LYS A 1 295 ? 8.039 -5.426 -7.41 1 81.44 295 LYS A O 1
ATOM 2318 N N . PRO A 1 296 ? 9.898 -6.816 -8.016 1 79.06 296 PRO A N 1
ATOM 2319 C CA . PRO A 1 296 ? 10.234 -6.848 -6.586 1 79.06 296 PRO A CA 1
ATOM 2320 C C . PRO A 1 296 ? 10.594 -5.469 -6.035 1 79.06 296 PRO A C 1
ATOM 2322 O O . PRO A 1 296 ? 11.227 -4.668 -6.727 1 79.06 296 PRO A O 1
ATOM 2325 N N . THR A 1 297 ? 10.18 -5.25 -4.816 1 72.88 297 THR A N 1
ATOM 2326 C CA . THR A 1 297 ? 10.469 -3.971 -4.176 1 72.88 297 THR A CA 1
ATOM 2327 C C . THR A 1 297 ? 11.25 -4.176 -2.881 1 72.88 297 THR A C 1
ATOM 2329 O O . THR A 1 297 ? 11.383 -3.252 -2.078 1 72.88 297 THR A O 1
ATOM 2332 N N . SER A 1 298 ? 11.734 -5.332 -2.695 1 72.69 298 SER A N 1
ATOM 2333 C CA . SER A 1 298 ? 12.469 -5.656 -1.479 1 72.69 298 SER A CA 1
ATOM 2334 C C . SER A 1 298 ? 13.898 -5.113 -1.531 1 72.69 298 SER A C 1
ATOM 2336 O O . SER A 1 298 ? 14.438 -4.887 -2.613 1 72.69 298 SER A O 1
ATOM 2338 N N . LEU A 1 299 ? 14.422 -4.918 -0.385 1 71.75 299 LEU A N 1
ATOM 2339 C CA . LEU A 1 299 ? 15.828 -4.539 -0.3 1 71.75 299 LEU A CA 1
ATOM 2340 C C . LEU A 1 299 ? 16.719 -5.613 -0.917 1 71.75 299 LEU A C 1
ATOM 2342 O O . LEU A 1 299 ? 17.734 -5.301 -1.546 1 71.75 299 LEU A O 1
ATOM 2346 N N . LYS A 1 300 ? 16.375 -6.773 -0.685 1 79.81 300 LYS A N 1
ATOM 2347 C CA . LYS A 1 300 ? 17.125 -7.887 -1.265 1 79.81 300 LYS A CA 1
ATOM 2348 C C . LYS A 1 300 ? 17.219 -7.754 -2.781 1 79.81 300 LYS A C 1
ATOM 2350 O O . LYS A 1 300 ? 18.266 -8.039 -3.369 1 79.81 300 LYS A O 1
ATOM 2355 N N . TRP A 1 301 ? 16.172 -7.371 -3.363 1 85.81 301 TRP A N 1
ATOM 2356 C CA . TRP A 1 301 ? 16.156 -7.199 -4.812 1 85.81 301 TRP A CA 1
ATOM 2357 C C . TRP A 1 301 ? 17.094 -6.066 -5.234 1 85.81 301 TRP A C 1
ATOM 2359 O O . TRP A 1 301 ? 17.844 -6.207 -6.195 1 85.81 301 TRP A O 1
ATOM 2369 N N . ARG A 1 302 ? 17.094 -5.059 -4.594 1 82.56 302 ARG A N 1
ATOM 2370 C CA . ARG A 1 302 ? 17.969 -3.943 -4.91 1 82.56 302 ARG A CA 1
ATOM 2371 C C . ARG A 1 302 ? 19.438 -4.363 -4.828 1 82.56 302 ARG A C 1
ATOM 2373 O O . ARG A 1 302 ? 20.234 -4.035 -5.707 1 82.56 302 ARG A O 1
ATOM 2380 N N . ASN A 1 303 ? 19.672 -4.977 -3.73 1 84.06 303 ASN A N 1
ATOM 2381 C CA . ASN A 1 303 ? 21.031 -5.488 -3.574 1 84.06 303 ASN A CA 1
ATOM 2382 C C . ASN A 1 303 ? 21.391 -6.453 -4.699 1 84.06 303 ASN A C 1
ATOM 2384 O O . ASN A 1 303 ? 22.531 -6.457 -5.176 1 84.06 303 ASN A O 1
ATOM 2388 N N . THR A 1 304 ? 20.469 -7.203 -5.012 1 91.31 304 THR A N 1
ATOM 2389 C CA . THR A 1 304 ? 20.672 -8.148 -6.102 1 91.31 304 THR A CA 1
ATOM 2390 C C . THR A 1 304 ? 21.016 -7.422 -7.398 1 91.31 304 THR A C 1
ATOM 2392 O O . THR A 1 304 ? 21.953 -7.785 -8.102 1 91.31 304 THR A O 1
ATOM 2395 N N . ILE A 1 305 ? 20.297 -6.375 -7.676 1 92.88 305 ILE A N 1
ATOM 2396 C CA . ILE A 1 305 ? 20.484 -5.621 -8.914 1 92.88 305 ILE A CA 1
ATOM 2397 C C . ILE A 1 305 ? 21.875 -4.984 -8.906 1 92.88 305 ILE A C 1
ATOM 2399 O O . ILE A 1 305 ? 22.578 -5.004 -9.922 1 92.88 305 ILE A O 1
ATOM 2403 N N . ASP A 1 306 ? 22.219 -4.434 -7.789 1 89.94 306 ASP A N 1
ATOM 2404 C CA . ASP A 1 306 ? 23.547 -3.848 -7.684 1 89.94 306 ASP A CA 1
ATOM 2405 C C . ASP A 1 306 ? 24.625 -4.883 -7.98 1 89.94 306 ASP A C 1
ATOM 2407 O O . ASP A 1 306 ? 25.578 -4.598 -8.711 1 89.94 306 ASP A O 1
ATOM 2411 N N . ARG A 1 307 ? 24.5 -6 -7.426 1 92.38 307 ARG A N 1
ATOM 2412 C CA . ARG A 1 307 ? 25.453 -7.078 -7.641 1 92.38 307 ARG A CA 1
ATOM 2413 C C . ARG A 1 307 ? 25.438 -7.539 -9.094 1 92.38 307 ARG A C 1
ATOM 2415 O O . ARG A 1 307 ? 26.5 -7.812 -9.672 1 92.38 307 ARG A O 1
ATOM 2422 N N . LEU A 1 308 ? 24.266 -7.645 -9.688 1 95.81 308 LEU A N 1
ATOM 2423 C CA . LEU A 1 308 ? 24.141 -8.125 -11.055 1 95.81 308 LEU A CA 1
ATOM 2424 C C . LEU A 1 308 ? 24.75 -7.129 -12.039 1 95.81 308 LEU A C 1
ATOM 2426 O O . LEU A 1 308 ? 25.312 -7.523 -13.062 1 95.81 308 LEU A O 1
ATOM 2430 N N . LYS A 1 309 ? 24.625 -5.875 -11.711 1 93.81 309 LYS A N 1
ATOM 2431 C CA . LYS A 1 309 ? 25.219 -4.859 -12.578 1 93.81 309 LYS A CA 1
ATOM 2432 C C . LYS A 1 309 ? 26.734 -4.98 -12.602 1 93.81 309 LYS A C 1
ATOM 2434 O O . LYS A 1 309 ? 27.375 -4.617 -13.586 1 93.81 309 LYS A O 1
ATOM 2439 N N . GLU A 1 310 ? 27.281 -5.504 -11.562 1 93.31 310 GLU A N 1
ATOM 2440 C CA . GLU A 1 310 ? 28.719 -5.773 -11.531 1 93.31 310 GLU A CA 1
ATOM 2441 C C . GLU A 1 310 ? 29.062 -7.016 -12.352 1 93.31 310 GLU A C 1
ATOM 2443 O O . GLU A 1 310 ? 30.109 -7.066 -13 1 93.31 310 GLU A O 1
ATOM 2448 N N . ARG A 1 311 ? 28.25 -8.008 -12.305 1 94.38 311 ARG A N 1
ATOM 2449 C CA . ARG A 1 311 ? 28.516 -9.297 -12.945 1 94.38 311 ARG A CA 1
ATOM 2450 C C . ARG A 1 311 ? 28.125 -9.266 -14.414 1 94.38 311 ARG A C 1
ATOM 2452 O O . ARG A 1 311 ? 28.609 -10.07 -15.211 1 94.38 311 ARG A O 1
ATOM 2459 N N . PHE A 1 312 ? 27.203 -8.398 -14.734 1 95.38 312 PHE A N 1
ATOM 2460 C CA . PHE A 1 312 ? 26.797 -8.117 -16.109 1 95.38 312 PHE A CA 1
ATOM 2461 C C . PHE A 1 312 ? 27.109 -6.672 -16.484 1 95.38 312 PHE A C 1
ATOM 2463 O O . PHE A 1 312 ? 26.203 -5.875 -16.703 1 95.38 312 PHE A O 1
ATOM 2470 N N . PRO A 1 313 ? 28.312 -6.352 -16.703 1 92.62 313 PRO A N 1
ATOM 2471 C CA . PRO A 1 313 ? 28.719 -4.953 -16.844 1 92.62 313 PRO A CA 1
ATOM 2472 C C . PRO A 1 313 ? 28.141 -4.293 -18.094 1 92.62 313 PRO A C 1
ATOM 2474 O O . PRO A 1 313 ? 28.062 -3.062 -18.172 1 92.62 313 PRO A O 1
ATOM 2477 N N . LYS A 1 314 ? 27.703 -4.988 -19.062 1 92.12 314 LYS A N 1
ATOM 2478 C CA . LYS A 1 314 ? 27.125 -4.414 -20.266 1 92.12 314 LYS A CA 1
ATOM 2479 C C . LYS A 1 314 ? 25.594 -4.32 -20.156 1 92.12 314 LYS A C 1
ATOM 2481 O O . LYS A 1 314 ? 24.891 -4.332 -21.172 1 92.12 314 LYS A O 1
ATOM 2486 N N . TYR A 1 315 ? 25.078 -4.355 -18.938 1 90.56 315 TYR A N 1
ATOM 2487 C CA . TYR A 1 315 ? 23.641 -4.469 -18.672 1 90.56 315 TYR A CA 1
ATOM 2488 C C . TYR A 1 315 ? 22.891 -3.303 -19.297 1 90.56 315 TYR A C 1
ATOM 2490 O O . TYR A 1 315 ? 21.672 -3.369 -19.469 1 90.56 315 TYR A O 1
ATOM 2498 N N . ASP A 1 316 ? 23.562 -2.154 -19.547 1 83.12 316 ASP A N 1
ATOM 2499 C CA . ASP A 1 316 ? 22.875 -0.976 -20.062 1 83.12 316 ASP A CA 1
ATOM 2500 C C . ASP A 1 316 ? 23.344 -0.651 -21.484 1 83.12 316 ASP A C 1
ATOM 2502 O O . ASP A 1 316 ? 23.234 0.493 -21.922 1 83.12 316 ASP A O 1
ATOM 2506 N N . ALA A 1 317 ? 23.938 -1.543 -22.156 1 77.31 317 ALA A N 1
ATOM 2507 C CA . ALA A 1 317 ? 24.438 -1.319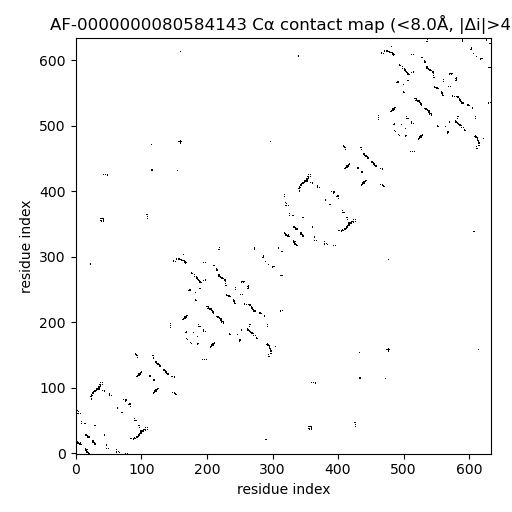 -23.5 1 77.31 317 ALA A CA 1
ATOM 2508 C C . ALA A 1 317 ? 23.297 -1.23 -24.516 1 77.31 317 ALA A C 1
ATOM 2510 O O . ALA A 1 317 ? 22.219 -1.771 -24.281 1 77.31 317 ALA A O 1
ATOM 2511 N N . MET B 1 1 ? -8.625 21.688 8.578 1 94.06 1 MET B N 1
ATOM 2512 C CA . MET B 1 1 ? -9.672 22.656 8.281 1 94.06 1 MET B CA 1
ATOM 2513 C C . MET B 1 1 ? -10.883 21.969 7.656 1 94.06 1 MET B C 1
ATOM 2515 O O . MET B 1 1 ? -10.758 21.266 6.656 1 94.06 1 MET B O 1
ATOM 2519 N N . LEU B 1 2 ? -12.086 22.156 8.234 1 96.69 2 LEU B N 1
ATOM 2520 C CA . LEU B 1 2 ? -13.305 21.578 7.688 1 96.69 2 LEU B CA 1
ATOM 2521 C C . LEU B 1 2 ? -13.703 22.281 6.395 1 96.69 2 LEU B C 1
ATOM 2523 O O . LEU B 1 2 ? -13.648 23.5 6.305 1 96.69 2 LEU B O 1
ATOM 2527 N N . ILE B 1 3 ? -14.094 21.5 5.422 1 97.94 3 ILE B N 1
ATOM 2528 C CA . ILE B 1 3 ? -14.406 22.141 4.148 1 97.94 3 ILE B CA 1
ATOM 2529 C C . ILE B 1 3 ? -15.773 21.656 3.654 1 97.94 3 ILE B C 1
ATOM 2531 O O . ILE B 1 3 ? -16.281 22.141 2.648 1 97.94 3 ILE B O 1
ATOM 2535 N N . GLY B 1 4 ? -16.328 20.672 4.266 1 96.75 4 GLY B N 1
ATOM 2536 C CA . GLY B 1 4 ? -17.609 20.141 3.854 1 96.75 4 GLY B CA 1
ATOM 2537 C C . GLY B 1 4 ? -18.328 19.375 4.953 1 96.75 4 GLY B C 1
ATOM 2538 O O . GLY B 1 4 ? -17.688 18.859 5.867 1 96.75 4 GLY B O 1
ATOM 2539 N N . ARG B 1 5 ? -19.625 19.312 4.879 1 96.12 5 ARG B N 1
ATOM 2540 C CA . ARG B 1 5 ? -20.5 18.578 5.777 1 96.12 5 ARG B CA 1
ATOM 2541 C C . ARG B 1 5 ? -21.641 17.922 5.004 1 96.12 5 ARG B C 1
ATOM 2543 O O . ARG B 1 5 ? -22.266 18.562 4.156 1 96.12 5 ARG B O 1
ATOM 2550 N N . GLN B 1 6 ? -21.891 16.641 5.336 1 95.06 6 GLN B N 1
ATOM 2551 C CA . GLN B 1 6 ? -22.953 15.875 4.691 1 95.06 6 GLN B CA 1
ATOM 2552 C C . GLN B 1 6 ? -22.875 15.984 3.172 1 95.06 6 GLN B C 1
ATOM 2554 O O . GLN B 1 6 ? -23.859 16.328 2.512 1 95.06 6 GLN B O 1
ATOM 2559 N N . GLU B 1 7 ? -21.672 15.844 2.68 1 94.38 7 GLU B N 1
ATOM 2560 C CA . GLU B 1 7 ? -21.453 15.969 1.243 1 94.38 7 GLU B CA 1
ATOM 2561 C C . GLU B 1 7 ? -21.922 14.719 0.503 1 94.38 7 GLU B C 1
ATOM 2563 O O . GLU B 1 7 ? -21.516 13.609 0.826 1 94.38 7 GLU B O 1
ATOM 2568 N N . ASP B 1 8 ? -22.703 14.93 -0.462 1 93.25 8 ASP B N 1
ATOM 2569 C CA . ASP B 1 8 ? -23.234 13.852 -1.284 1 93.25 8 ASP B CA 1
ATOM 2570 C C . ASP B 1 8 ? -22.188 13.352 -2.281 1 93.25 8 ASP B C 1
ATOM 2572 O O . ASP B 1 8 ? -21.656 14.141 -3.068 1 93.25 8 ASP B O 1
ATOM 2576 N N . THR B 1 9 ? -21.906 12.078 -2.334 1 92.25 9 THR B N 1
ATOM 2577 C CA . THR B 1 9 ? -20.891 11.523 -3.217 1 92.25 9 THR B CA 1
ATOM 2578 C C . THR B 1 9 ? -21.469 11.211 -4.59 1 92.25 9 THR B C 1
ATOM 2580 O O . THR B 1 9 ? -20.734 11 -5.551 1 92.25 9 THR B O 1
ATOM 2583 N N . GLY B 1 10 ? -22.828 11.188 -4.672 1 87.88 10 GLY B N 1
ATOM 2584 C CA . GLY B 1 10 ? -23.5 10.82 -5.914 1 87.88 10 GLY B CA 1
ATOM 2585 C C . GLY B 1 10 ? -23.688 9.328 -6.074 1 87.88 10 GLY B C 1
ATOM 2586 O O . GLY B 1 10 ? -24.344 8.875 -7.016 1 87.88 10 GLY B O 1
ATOM 2587 N N . PHE B 1 11 ? -23.125 8.523 -5.184 1 85.62 11 PHE B N 1
ATOM 2588 C CA . PHE B 1 11 ? -23.219 7.074 -5.289 1 85.62 11 PHE B CA 1
ATOM 2589 C C . PHE B 1 11 ? -24.125 6.508 -4.199 1 85.62 11 PHE B C 1
ATOM 2591 O O . PHE B 1 11 ? -24 5.34 -3.826 1 85.62 11 PHE B O 1
ATOM 2598 N N . GLY B 1 12 ? -24.969 7.367 -3.582 1 80.38 12 GLY B N 1
ATOM 2599 C CA . GLY B 1 12 ? -25.938 6.895 -2.6 1 80.38 12 GLY B CA 1
ATOM 2600 C C . GLY B 1 12 ? -25.484 7.105 -1.168 1 80.38 12 GLY B C 1
ATOM 2601 O O . GLY B 1 12 ? -26.156 6.672 -0.227 1 80.38 12 GLY B O 1
ATOM 2602 N N . GLY B 1 13 ? -24.328 7.723 -1.022 1 87.75 13 GLY B N 1
ATOM 2603 C CA . GLY B 1 13 ? -23.859 7.977 0.329 1 87.75 13 GLY B CA 1
ATOM 2604 C C . GLY B 1 13 ? -23.453 9.422 0.555 1 87.75 13 GLY B C 1
ATOM 2605 O O . GLY B 1 13 ? -23.266 10.18 -0.401 1 87.75 13 GLY B O 1
ATOM 2606 N N . ARG B 1 14 ? -23.438 9.812 1.853 1 93.81 14 ARG B N 1
ATOM 2607 C CA . ARG B 1 14 ? -23.047 11.148 2.271 1 93.81 14 ARG B CA 1
ATOM 2608 C C . ARG B 1 14 ? -21.906 11.094 3.291 1 93.81 14 ARG B C 1
ATOM 2610 O O . ARG B 1 14 ? -22 10.367 4.285 1 93.81 14 ARG B O 1
ATOM 2617 N N . ILE B 1 15 ? -20.906 11.812 2.992 1 94.69 15 ILE B N 1
ATOM 2618 C CA . ILE B 1 15 ? -19.781 11.914 3.93 1 94.69 15 ILE B CA 1
ATOM 2619 C C . ILE B 1 15 ? -20.141 12.875 5.059 1 94.69 15 ILE B C 1
ATOM 2621 O O . ILE B 1 15 ? -20.594 13.992 4.809 1 94.69 15 ILE B O 1
ATOM 2625 N N . ASP B 1 16 ? -19.969 12.469 6.289 1 95.44 16 ASP B N 1
ATOM 2626 C CA . ASP B 1 16 ? -20.344 13.297 7.426 1 95.44 16 ASP B CA 1
ATOM 2627 C C . ASP B 1 16 ? -19.547 14.609 7.438 1 95.44 16 ASP B C 1
ATOM 2629 O O . ASP B 1 16 ? -20.141 15.688 7.516 1 95.44 16 ASP B O 1
ATOM 2633 N N . LEU B 1 17 ? -18.266 14.57 7.445 1 97.38 17 LEU B N 1
ATOM 2634 C CA . LEU B 1 17 ? -17.391 15.734 7.426 1 97.38 17 LEU B CA 1
ATOM 2635 C C . LEU B 1 17 ? -16.234 15.531 6.449 1 97.38 17 LEU B C 1
ATOM 2637 O O . LEU B 1 17 ? -15.75 14.406 6.285 1 97.38 17 LEU B O 1
ATOM 2641 N N . LEU B 1 18 ? -15.82 16.516 5.73 1 98 18 LEU B N 1
ATOM 2642 C CA . LEU B 1 18 ? -14.641 16.547 4.867 1 98 18 LEU B CA 1
ATOM 2643 C C . LEU B 1 18 ? -13.695 17.672 5.277 1 98 18 LEU B C 1
ATOM 2645 O O . LEU B 1 18 ? -14.125 18.812 5.445 1 98 18 LEU B O 1
ATOM 2649 N N . ALA B 1 19 ? -12.438 17.359 5.547 1 97.44 19 ALA B N 1
ATOM 2650 C CA . ALA B 1 19 ? -11.438 18.344 5.949 1 97.44 19 ALA B CA 1
ATOM 2651 C C . ALA B 1 19 ? -10.242 18.328 5.008 1 97.44 19 ALA B C 1
ATOM 2653 O O . ALA B 1 19 ? -10.125 17.438 4.152 1 97.44 19 ALA B O 1
ATOM 2654 N N . VAL B 1 20 ? -9.445 19.328 5.074 1 95.25 20 VAL B N 1
ATOM 2655 C CA . VAL B 1 20 ? -8.18 19.406 4.352 1 95.25 20 VAL B CA 1
ATOM 2656 C C . VAL B 1 20 ? -7.039 19.656 5.332 1 95.25 20 VAL B C 1
ATOM 2658 O O . VAL B 1 20 ? -7.176 20.422 6.277 1 95.25 20 VAL B O 1
ATOM 2661 N N . ALA B 1 21 ? -6.02 18.922 5.184 1 89.31 21 ALA B N 1
ATOM 2662 C CA . ALA B 1 21 ? -4.824 19.078 6.008 1 89.31 21 ALA B CA 1
ATOM 2663 C C . ALA B 1 21 ? -3.895 20.141 5.445 1 89.31 21 ALA B C 1
ATOM 2665 O O . ALA B 1 21 ? -4.086 20.609 4.32 1 89.31 21 ALA B O 1
ATOM 2666 N N . PRO B 1 22 ? -2.922 20.562 6.25 1 83.38 22 PRO B N 1
ATOM 2667 C CA . PRO B 1 22 ? -2.02 21.625 5.812 1 83.38 22 PRO B CA 1
ATOM 2668 C C . PRO B 1 22 ? -1.256 21.266 4.539 1 83.38 22 PRO B C 1
ATOM 2670 O O . PRO B 1 22 ? -0.855 22.156 3.789 1 83.38 22 PRO B O 1
ATOM 2673 N N . ASP B 1 23 ? -1.075 20.016 4.23 1 80.62 23 ASP B N 1
ATOM 2674 C CA . ASP B 1 23 ? -0.326 19.625 3.045 1 80.62 23 ASP B CA 1
ATOM 2675 C C . ASP B 1 23 ? -1.252 19.453 1.842 1 80.62 23 ASP B C 1
ATOM 2677 O O . ASP B 1 23 ? -0.811 19.047 0.765 1 80.62 23 ASP B O 1
ATOM 2681 N N . GLY B 1 24 ? -2.5 19.734 2.088 1 88.75 24 GLY B N 1
ATOM 2682 C CA . GLY B 1 24 ? -3.453 19.672 0.992 1 88.75 24 GLY B CA 1
ATOM 2683 C C . GLY B 1 24 ? -4.195 18.344 0.93 1 88.75 24 GLY B C 1
ATOM 2684 O O . GLY B 1 24 ? -5.125 18.188 0.136 1 88.75 24 GLY B O 1
ATOM 2685 N N . ALA B 1 25 ? -3.82 17.391 1.712 1 90.38 25 ALA B N 1
ATOM 2686 C CA . ALA B 1 25 ? -4.52 16.109 1.744 1 90.38 25 ALA B CA 1
ATOM 2687 C C . ALA B 1 25 ? -5.945 16.281 2.27 1 90.38 25 ALA B C 1
ATOM 2689 O O . ALA B 1 25 ? -6.176 17.016 3.225 1 90.38 25 ALA B O 1
ATOM 2690 N N . LEU B 1 26 ? -6.832 15.594 1.661 1 95.62 26 LEU B N 1
ATOM 2691 C CA . LEU B 1 26 ? -8.203 15.602 2.164 1 95.62 26 LEU B CA 1
ATOM 2692 C C . LEU B 1 26 ? -8.391 14.555 3.252 1 95.62 26 LEU B C 1
ATOM 2694 O O . LEU B 1 26 ? -7.688 13.539 3.271 1 95.62 26 LEU B O 1
ATOM 2698 N N . VAL B 1 27 ? -9.32 14.836 4.141 1 96.12 27 VAL B N 1
ATOM 2699 C CA . VAL B 1 27 ? -9.578 13.938 5.262 1 96.12 27 VAL B CA 1
ATOM 2700 C C . VAL B 1 27 ? -11.078 13.695 5.391 1 96.12 27 VAL B C 1
ATOM 2702 O O . VAL B 1 27 ? -11.773 14.414 6.109 1 96.12 27 VAL B O 1
ATOM 2705 N N . PRO B 1 28 ? -11.578 12.672 4.688 1 97.5 28 PRO B N 1
ATOM 2706 C CA . PRO B 1 28 ? -12.961 12.273 4.977 1 97.5 28 PRO B CA 1
ATOM 2707 C C . PRO B 1 28 ? -13.133 11.711 6.387 1 97.5 28 PRO B C 1
ATOM 2709 O O . PRO B 1 28 ? -12.305 10.914 6.84 1 97.5 28 PRO B O 1
ATOM 2712 N N . ILE B 1 29 ? -14.172 12.156 7.086 1 96.31 29 ILE B N 1
ATOM 2713 C CA . ILE B 1 29 ? -14.422 11.773 8.469 1 96.31 29 ILE B CA 1
ATOM 2714 C C . ILE B 1 29 ? -15.82 11.164 8.586 1 96.31 29 ILE B C 1
ATOM 2716 O O . ILE B 1 29 ? -16.812 11.805 8.242 1 96.31 29 ILE B O 1
ATOM 2720 N N . GLU B 1 30 ? -15.883 9.906 8.953 1 94.31 30 GLU B N 1
ATOM 2721 C CA . GLU B 1 30 ? -17.141 9.219 9.219 1 94.31 30 GLU B CA 1
ATOM 2722 C C . GLU B 1 30 ? -17.391 9.094 10.719 1 94.31 30 GLU B C 1
ATOM 2724 O O . GLU B 1 30 ? -16.516 8.656 11.469 1 94.31 30 GLU B O 1
ATOM 2729 N N . ILE B 1 31 ? -18.609 9.516 11.156 1 92.5 31 ILE B N 1
ATOM 2730 C CA . ILE B 1 31 ? -18.922 9.555 12.578 1 92.5 31 ILE B CA 1
ATOM 2731 C C . ILE B 1 31 ? -20.016 8.539 12.898 1 92.5 31 ILE B C 1
ATOM 2733 O O . ILE B 1 31 ? -21.047 8.5 12.227 1 92.5 31 ILE B O 1
ATOM 2737 N N . LYS B 1 32 ? -19.703 7.668 13.789 1 89 32 LYS B N 1
ATOM 2738 C CA . LYS B 1 32 ? -20.688 6.73 14.336 1 89 32 LYS B CA 1
ATOM 2739 C C . LYS B 1 32 ? -20.734 6.82 15.859 1 89 32 LYS B C 1
ATOM 2741 O O . LYS B 1 32 ? -19.75 6.566 16.531 1 89 32 LYS B O 1
ATOM 2746 N N . ARG B 1 33 ? -21.828 7.145 16.453 1 80.88 33 ARG B N 1
ATOM 2747 C CA . ARG B 1 33 ? -21.953 7.387 17.891 1 80.88 33 ARG B CA 1
ATOM 2748 C C . ARG B 1 33 ? -21.875 6.082 18.672 1 80.88 33 ARG B C 1
ATOM 2750 O O . ARG B 1 33 ? -21.266 6.031 19.75 1 80.88 33 ARG B O 1
ATOM 2757 N N . ASP B 1 34 ? -22.484 4.984 18.125 1 78.88 34 ASP B N 1
ATOM 2758 C CA . ASP B 1 34 ? -22.531 3.723 18.859 1 78.88 34 ASP B CA 1
ATOM 2759 C C . ASP B 1 34 ? -21.5 2.734 18.328 1 78.88 34 ASP B C 1
ATOM 2761 O O . ASP B 1 34 ? -20.609 3.105 17.547 1 78.88 34 ASP B O 1
ATOM 2765 N N . ARG B 1 35 ? -21.594 1.589 19.031 1 71.12 35 ARG B N 1
ATOM 2766 C CA . ARG B 1 35 ? -20.688 0.526 18.594 1 71.12 35 ARG B CA 1
ATOM 2767 C C . ARG B 1 35 ? -20.812 0.299 17.094 1 71.12 35 ARG B C 1
ATOM 2769 O O . ARG B 1 35 ? -21.906 0.15 16.562 1 71.12 35 ARG B O 1
ATOM 2776 N N . THR B 1 36 ? -19.594 0.366 16.594 1 69.69 36 THR B N 1
ATOM 2777 C CA . THR B 1 36 ? -19.562 0.397 15.133 1 69.69 36 THR B CA 1
ATOM 2778 C C . THR B 1 36 ? -19.078 -0.939 14.578 1 69.69 36 THR B C 1
ATOM 2780 O O . THR B 1 36 ? -17.984 -1.386 14.891 1 69.69 36 THR B O 1
ATOM 2783 N N . PRO B 1 37 ? -19.984 -1.561 13.828 1 77.94 37 PRO B N 1
ATOM 2784 C CA . PRO B 1 37 ? -19.562 -2.791 13.148 1 77.94 37 PRO B CA 1
ATOM 2785 C C . PRO B 1 37 ? -18.609 -2.529 11.992 1 77.94 37 PRO B C 1
ATOM 2787 O O . PRO B 1 37 ? -18.359 -1.373 11.633 1 77.94 37 PRO B O 1
ATOM 2790 N N . ARG B 1 38 ? -18.031 -3.586 11.461 1 81 38 ARG B N 1
ATOM 2791 C CA . ARG B 1 38 ? -17 -3.537 10.43 1 81 38 ARG B CA 1
ATOM 2792 C C . ARG B 1 38 ? -17.531 -2.867 9.164 1 81 38 ARG B C 1
ATOM 2794 O O . ARG B 1 38 ? -16.75 -2.402 8.336 1 81 38 ARG B O 1
ATOM 2801 N N . GLU B 1 39 ? -18.75 -2.646 9.125 1 85.38 39 GLU B N 1
ATOM 2802 C CA . GLU B 1 39 ? -19.359 -1.999 7.969 1 85.38 39 GLU B CA 1
ATOM 2803 C C . GLU B 1 39 ? -18.906 -0.548 7.84 1 85.38 39 GLU B C 1
ATOM 2805 O O . GLU B 1 39 ? -18.812 -0.016 6.734 1 85.38 39 GLU B O 1
ATOM 2810 N N . VAL B 1 40 ? -18.625 0.057 8.953 1 88 40 VAL B N 1
ATOM 2811 C CA . VAL B 1 40 ? -18.219 1.457 8.938 1 88 40 VAL B CA 1
ATOM 2812 C C . VAL B 1 40 ? -16.906 1.604 8.172 1 88 40 VAL B C 1
ATOM 2814 O O . VAL B 1 40 ? -16.672 2.609 7.496 1 88 40 VAL B O 1
ATOM 2817 N N . VAL B 1 41 ? -16.094 0.57 8.266 1 91.56 41 VAL B N 1
ATOM 2818 C CA . VAL B 1 41 ? -14.82 0.597 7.551 1 91.56 41 VAL B CA 1
ATOM 2819 C C . VAL B 1 41 ? -15.07 0.556 6.047 1 91.56 41 VAL B C 1
ATOM 2821 O O . VAL B 1 41 ? -14.484 1.337 5.293 1 91.56 41 VAL B O 1
ATOM 2824 N N . ALA B 1 42 ? -16 -0.333 5.629 1 92.25 42 ALA B N 1
ATOM 2825 C CA . ALA B 1 42 ? -16.344 -0.427 4.215 1 92.25 42 ALA B CA 1
ATOM 2826 C C . ALA B 1 42 ? -16.938 0.884 3.705 1 92.25 42 ALA B C 1
ATOM 2828 O O . ALA B 1 42 ? -16.625 1.323 2.596 1 92.25 42 ALA B O 1
ATOM 2829 N N . GLN B 1 43 ? -17.781 1.445 4.496 1 91.44 43 GLN B N 1
ATOM 2830 C CA . GLN B 1 43 ? -18.391 2.721 4.125 1 91.44 43 GLN B CA 1
ATOM 2831 C C . GLN B 1 43 ? -17.328 3.809 3.969 1 91.44 43 GLN B C 1
ATOM 2833 O O . GLN B 1 43 ? -17.344 4.566 2.996 1 91.44 43 GLN B O 1
ATOM 2838 N N . ALA B 1 44 ? -16.422 3.896 4.938 1 94.38 44 ALA B N 1
ATOM 2839 C CA . ALA B 1 44 ? -15.359 4.895 4.898 1 94.38 44 ALA B CA 1
ATOM 2840 C C . ALA B 1 44 ? -14.484 4.711 3.66 1 94.38 44 ALA B C 1
ATOM 2842 O O . ALA B 1 44 ? -14.094 5.688 3.02 1 94.38 44 ALA B O 1
ATOM 2843 N N . LEU B 1 45 ? -14.25 3.457 3.34 1 95.75 45 LEU B N 1
ATOM 2844 C CA . LEU B 1 45 ? -13.445 3.154 2.16 1 95.75 45 LEU B CA 1
ATOM 2845 C C . LEU B 1 45 ? -14.18 3.561 0.886 1 95.75 45 LEU B C 1
ATOM 2847 O O . LEU B 1 45 ? -13.562 4.047 -0.064 1 95.75 45 LEU B O 1
ATOM 2851 N N . ASP B 1 46 ? -15.438 3.338 0.861 1 94.44 46 ASP B N 1
ATOM 2852 C CA . ASP B 1 46 ? -16.25 3.76 -0.28 1 94.44 46 ASP B CA 1
ATOM 2853 C C . ASP B 1 46 ? -16.156 5.27 -0.491 1 94.44 46 ASP B C 1
ATOM 2855 O O . ASP B 1 46 ? -15.953 5.734 -1.616 1 94.44 46 ASP B O 1
ATOM 2859 N N . TYR B 1 47 ? -16.234 6 0.571 1 95.25 47 TYR B N 1
ATOM 2860 C CA . TYR B 1 47 ? -16.141 7.453 0.499 1 95.25 47 TYR B CA 1
ATOM 2861 C C . TYR B 1 47 ? -14.75 7.887 0.052 1 95.25 47 TYR B C 1
ATOM 2863 O O . TYR B 1 47 ? -14.609 8.852 -0.702 1 95.25 47 TYR B O 1
ATOM 2871 N N . ALA B 1 48 ? -13.758 7.188 0.565 1 96 48 ALA B N 1
ATOM 2872 C CA . ALA B 1 48 ? -12.391 7.5 0.166 1 96 48 ALA B CA 1
ATOM 2873 C C . ALA B 1 48 ? -12.203 7.32 -1.338 1 96 48 ALA B C 1
ATOM 2875 O O . ALA B 1 48 ? -11.477 8.086 -1.977 1 96 48 ALA B O 1
ATOM 2876 N N . SER B 1 49 ? -12.867 6.305 -1.896 1 94.69 49 SER B N 1
ATOM 2877 C CA . SER B 1 49 ? -12.781 6.066 -3.334 1 94.69 49 SER B CA 1
ATOM 2878 C C . SER B 1 49 ? -13.352 7.238 -4.125 1 94.69 49 SER B C 1
ATOM 2880 O O . SER B 1 49 ? -12.898 7.523 -5.234 1 94.69 49 SER B O 1
ATOM 2882 N N . TRP B 1 50 ? -14.336 7.875 -3.586 1 95.19 50 TRP B N 1
ATOM 2883 C CA . TRP B 1 50 ? -14.898 9.078 -4.191 1 95.19 50 TRP B CA 1
ATOM 2884 C C . TRP B 1 50 ? -13.969 10.273 -3.99 1 95.19 50 TRP B C 1
ATOM 2886 O O . TRP B 1 50 ? -13.688 11.016 -4.934 1 95.19 50 TRP B O 1
ATOM 2896 N N . VAL B 1 51 ? -13.469 10.438 -2.816 1 96.75 51 VAL B N 1
ATOM 2897 C CA . VAL B 1 51 ? -12.617 11.562 -2.447 1 96.75 51 VAL B CA 1
ATOM 2898 C C . VAL B 1 51 ? -11.398 11.609 -3.367 1 96.75 51 VAL B C 1
ATOM 2900 O O . VAL B 1 51 ? -10.984 12.688 -3.803 1 96.75 51 VAL B O 1
ATOM 2903 N N . GLN B 1 52 ? -10.914 10.438 -3.637 1 94.12 52 GLN B N 1
ATOM 2904 C CA . GLN B 1 52 ? -9.688 10.352 -4.418 1 94.12 52 GLN B CA 1
ATOM 2905 C C . GLN B 1 52 ? -9.883 10.945 -5.812 1 94.12 52 GLN B C 1
ATOM 2907 O O . GLN B 1 52 ? -8.914 11.359 -6.461 1 94.12 52 GLN B O 1
ATOM 2912 N N . THR B 1 53 ? -11.125 11.102 -6.285 1 94.06 53 THR B N 1
ATOM 2913 C CA . THR B 1 53 ? -11.398 11.562 -7.645 1 94.06 53 THR B CA 1
ATOM 2914 C C . THR B 1 53 ? -11.57 13.078 -7.684 1 94.06 53 THR B C 1
ATOM 2916 O O . THR B 1 53 ? -11.633 13.672 -8.758 1 94.06 53 THR B O 1
ATOM 2919 N N . LEU B 1 54 ? -11.688 13.703 -6.547 1 95.19 54 LEU B N 1
ATOM 2920 C CA . LEU B 1 54 ? -11.984 15.133 -6.48 1 95.19 54 LEU B CA 1
ATOM 2921 C C . LEU B 1 54 ? -10.812 15.953 -6.996 1 95.19 54 LEU B C 1
ATOM 2923 O O . LEU B 1 54 ? -9.664 15.703 -6.633 1 95.19 54 LEU B O 1
ATOM 2927 N N . LYS B 1 55 ? -11.141 16.891 -7.824 1 94.12 55 LYS B N 1
ATOM 2928 C CA . LYS B 1 55 ? -10.164 17.844 -8.344 1 94.12 55 LYS B CA 1
ATOM 2929 C C . LYS B 1 55 ? -10.344 19.219 -7.699 1 94.12 55 LYS B C 1
ATOM 2931 O O . LYS B 1 55 ? -11.25 19.422 -6.895 1 94.12 55 LYS B O 1
ATOM 2936 N N . PHE B 1 56 ? -9.508 20.109 -8.062 1 93.31 56 PHE B N 1
ATOM 2937 C CA . PHE B 1 56 ? -9.492 21.438 -7.465 1 93.31 56 PHE B CA 1
ATOM 2938 C C . PHE B 1 56 ? -10.875 22.078 -7.543 1 93.31 56 PHE B C 1
ATOM 2940 O O . PHE B 1 56 ? -11.414 22.516 -6.527 1 93.31 56 PHE B O 1
ATOM 2947 N N . ASP B 1 57 ? -11.477 22.016 -8.711 1 94.69 57 ASP B N 1
ATOM 2948 C CA . ASP B 1 57 ? -12.758 22.688 -8.914 1 94.69 57 ASP B CA 1
ATOM 2949 C C . ASP B 1 57 ? -13.844 22.031 -8.062 1 94.69 57 ASP B C 1
ATOM 2951 O O . ASP B 1 57 ? -14.742 22.719 -7.555 1 94.69 57 ASP B O 1
ATOM 2955 N N . ASP B 1 58 ? -13.758 20.703 -7.93 1 96.38 58 ASP B N 1
ATOM 2956 C CA . ASP B 1 58 ? -14.727 19.984 -7.098 1 96.38 58 ASP B CA 1
ATOM 2957 C C . ASP B 1 58 ? -14.617 20.422 -5.641 1 96.38 58 ASP B C 1
ATOM 2959 O O . ASP B 1 58 ? -15.633 20.641 -4.98 1 96.38 58 ASP B O 1
ATOM 2963 N N . ILE B 1 59 ? -13.414 20.562 -5.195 1 97.12 59 ILE B N 1
ATOM 2964 C CA . ILE B 1 59 ? -13.148 20.875 -3.797 1 97.12 59 ILE B CA 1
ATOM 2965 C C . ILE B 1 59 ? -13.586 22.312 -3.502 1 97.12 59 ILE B C 1
ATOM 2967 O O . ILE B 1 59 ? -14.188 22.578 -2.461 1 97.12 59 ILE B O 1
ATOM 2971 N N . VAL B 1 60 ? -13.328 23.203 -4.422 1 95.81 60 VAL B N 1
ATOM 2972 C CA . VAL B 1 60 ? -13.766 24.594 -4.293 1 95.81 60 VAL B CA 1
ATOM 2973 C C . VAL B 1 60 ? -15.289 24.656 -4.219 1 95.81 60 VAL B C 1
ATOM 2975 O O . VAL B 1 60 ? -15.844 25.406 -3.414 1 95.81 60 VAL B O 1
ATOM 2978 N N . ALA B 1 61 ? -15.914 23.891 -5.07 1 96.56 61 ALA B N 1
ATOM 2979 C CA . ALA B 1 61 ? -17.375 23.859 -5.078 1 96.56 61 ALA B CA 1
ATOM 2980 C C . ALA B 1 61 ? -17.922 23.344 -3.754 1 96.56 61 ALA B C 1
ATOM 2982 O O . ALA B 1 61 ? -18.906 23.875 -3.225 1 96.56 61 ALA B O 1
ATOM 2983 N N . ILE B 1 62 ? -17.328 22.281 -3.248 1 97.31 62 ILE B N 1
ATOM 2984 C CA . ILE B 1 62 ? -17.734 21.719 -1.966 1 97.31 62 ILE B CA 1
ATOM 2985 C C . ILE B 1 62 ? -17.609 22.766 -0.871 1 97.31 62 ILE B C 1
ATOM 2987 O O . ILE B 1 62 ? -18.531 22.984 -0.089 1 97.31 62 ILE B O 1
ATOM 2991 N N . TYR B 1 63 ? -16.438 23.406 -0.824 1 97.69 63 TYR B N 1
ATOM 2992 C CA . TYR B 1 63 ? -16.203 24.438 0.181 1 97.69 63 TYR B CA 1
ATOM 2993 C C . TYR B 1 63 ? -17.203 25.578 0.042 1 97.69 63 TYR B C 1
ATOM 2995 O O . TYR B 1 63 ? -17.672 26.109 1.042 1 97.69 63 TYR B O 1
ATOM 3003 N N . GLY B 1 64 ? -17.5 25.953 -1.188 1 96.56 64 GLY B N 1
ATOM 3004 C CA . GLY B 1 64 ? -18.469 27 -1.441 1 96.56 64 GLY B CA 1
ATOM 3005 C C . GLY B 1 64 ? -19.844 26.703 -0.858 1 96.56 64 GLY B C 1
ATOM 3006 O O . GLY B 1 64 ? -20.531 27.594 -0.385 1 96.56 64 GLY B O 1
ATOM 3007 N N . ARG B 1 65 ? -20.297 25.453 -0.927 1 95.81 65 ARG B N 1
ATOM 3008 C CA . ARG B 1 65 ? -21.562 25.047 -0.328 1 95.81 65 ARG B CA 1
ATOM 3009 C C . ARG B 1 65 ? -21.469 25.062 1.194 1 95.81 65 ARG B C 1
ATOM 3011 O O . ARG B 1 65 ? -22.453 25.375 1.872 1 95.81 65 ARG B O 1
ATOM 3018 N N . TYR B 1 66 ? -20.344 24.75 1.712 1 96 66 TYR B N 1
ATOM 3019 C CA . TYR B 1 66 ? -20.109 24.656 3.15 1 96 66 TYR B CA 1
ATOM 3020 C C . TYR B 1 66 ? -20 26.047 3.773 1 96 66 TYR B C 1
ATOM 3022 O O . TYR B 1 66 ? -20.562 26.297 4.844 1 96 66 TYR B O 1
ATOM 3030 N N . GLN B 1 67 ? -19.234 26.891 3.141 1 95.88 67 GLN B N 1
ATOM 3031 C CA . GLN B 1 67 ? -19.047 28.266 3.58 1 95.88 67 GLN B CA 1
ATOM 3032 C C . GLN B 1 67 ? -19.281 29.25 2.438 1 95.88 67 GLN B C 1
ATOM 3034 O O . GLN B 1 67 ? -18.344 29.797 1.869 1 95.88 67 GLN B O 1
ATOM 3039 N N . PRO B 1 68 ? -20.547 29.609 2.24 1 94.56 68 PRO B N 1
ATOM 3040 C CA . PRO B 1 68 ? -20.875 30.516 1.138 1 94.56 68 PRO B CA 1
ATOM 3041 C C . PRO B 1 68 ? -20.188 31.859 1.259 1 94.56 68 PRO B C 1
ATOM 3043 O O . PRO B 1 68 ? -20.141 32.438 2.346 1 94.56 68 PRO B O 1
ATOM 3046 N N . GLY B 1 69 ? -19.547 32.344 0.202 1 93.62 69 GLY B N 1
ATOM 3047 C CA . GLY B 1 69 ? -18.938 33.656 0.158 1 93.62 69 GLY B CA 1
ATOM 3048 C C . GLY B 1 69 ? -17.469 33.656 0.499 1 93.62 69 GLY B C 1
ATOM 3049 O O . GLY B 1 69 ? -16.766 34.656 0.324 1 93.62 69 GLY B O 1
ATOM 3050 N N . LYS B 1 70 ? -17.016 32.562 1.078 1 94.62 70 LYS B N 1
ATOM 3051 C CA . LYS B 1 70 ? -15.594 32.469 1.43 1 94.62 70 LYS B CA 1
ATOM 3052 C C . LYS B 1 70 ? -14.789 31.828 0.303 1 94.62 70 LYS B C 1
ATOM 3054 O O . LYS B 1 70 ? -15.336 31.094 -0.516 1 94.62 70 LYS B O 1
ATOM 3059 N N . ASN B 1 71 ? -13.555 32.25 0.225 1 95.38 71 ASN B N 1
ATOM 3060 C CA . ASN B 1 71 ? -12.617 31.734 -0.76 1 95.38 71 ASN B CA 1
ATOM 3061 C C . ASN B 1 71 ? -11.734 30.641 -0.166 1 95.38 71 ASN B C 1
ATOM 3063 O O . ASN B 1 71 ? -11.008 30.875 0.8 1 95.38 71 ASN B O 1
ATOM 3067 N N . PHE B 1 72 ? -11.727 29.516 -0.82 1 96.12 72 PHE B N 1
ATOM 3068 C CA . PHE B 1 72 ? -11.055 28.359 -0.262 1 96.12 72 PHE B CA 1
ATOM 3069 C C . PHE B 1 72 ? -9.555 28.594 -0.148 1 96.12 72 PHE B C 1
ATOM 3071 O O . PHE B 1 72 ? -8.977 28.484 0.938 1 96.12 72 PHE B O 1
ATOM 3078 N N . PRO B 1 73 ? -8.852 29 -1.18 1 93.88 73 PRO B N 1
ATOM 3079 C CA . PRO B 1 73 ? -7.41 29.25 -1.062 1 93.88 73 PRO B CA 1
ATOM 3080 C C . PRO B 1 73 ? -7.07 30.312 -0.024 1 93.88 73 PRO B C 1
ATOM 3082 O O . PRO B 1 73 ? -6.094 30.172 0.715 1 93.88 73 PRO B O 1
ATOM 3085 N N . GLU B 1 74 ? -7.844 31.312 0.088 1 94.38 74 GLU B N 1
ATOM 3086 C CA . GLU B 1 74 ? -7.609 32.375 1.049 1 94.38 74 GLU B CA 1
ATOM 3087 C C . GLU B 1 74 ? -7.793 31.891 2.482 1 94.38 74 GLU B C 1
ATOM 3089 O O . GLU B 1 74 ? -6.984 32.188 3.359 1 94.38 74 GLU B O 1
ATOM 3094 N N . THR B 1 75 ? -8.898 31.188 2.68 1 95.38 75 THR B N 1
ATOM 3095 C CA . THR B 1 75 ? -9.156 30.641 4.008 1 95.38 75 THR B CA 1
ATOM 3096 C C . THR B 1 75 ? -8.078 29.641 4.406 1 95.38 75 THR B C 1
ATOM 3098 O O . THR B 1 75 ? -7.68 29.594 5.57 1 95.38 75 THR B O 1
ATOM 3101 N N . PHE B 1 76 ? -7.684 28.844 3.436 1 93.56 76 PHE B N 1
ATOM 3102 C CA . PHE B 1 76 ? -6.605 27.875 3.65 1 93.56 76 PHE B CA 1
ATOM 3103 C C . PHE B 1 76 ? -5.34 28.594 4.121 1 93.56 76 PHE B C 1
ATOM 3105 O O . PHE B 1 76 ? -4.738 28.188 5.121 1 93.56 76 PHE B O 1
ATOM 3112 N N . LYS B 1 77 ? -5.004 29.594 3.447 1 89.81 77 LYS B N 1
ATOM 3113 C CA . LYS B 1 77 ? -3.82 30.375 3.795 1 89.81 77 LYS B CA 1
ATOM 3114 C C . LYS B 1 77 ? -3.959 31 5.184 1 89.81 77 LYS B C 1
ATOM 3116 O O . LYS B 1 77 ? -3.004 31 5.965 1 89.81 77 LYS B O 1
ATOM 3121 N N . GLN B 1 78 ? -5.055 31.516 5.492 1 91.31 78 GLN B N 1
ATOM 3122 C CA . GLN B 1 78 ? -5.309 32.125 6.793 1 91.31 78 GLN B CA 1
ATOM 3123 C C . GLN B 1 78 ? -5.199 31.078 7.914 1 91.31 78 GLN B C 1
ATOM 3125 O O . GLN B 1 78 ? -4.645 31.375 8.977 1 91.31 78 GLN B O 1
ATOM 3130 N N . ARG B 1 79 ? -5.746 29.922 7.656 1 89.75 79 ARG B N 1
ATOM 3131 C CA . ARG B 1 79 ? -5.809 28.875 8.664 1 89.75 79 ARG B CA 1
ATOM 3132 C C . ARG B 1 79 ? -4.434 28.266 8.914 1 89.75 79 ARG B C 1
ATOM 3134 O O . ARG B 1 79 ? -4.066 28 10.055 1 89.75 79 ARG B O 1
ATOM 3141 N N . PHE B 1 80 ? -3.643 28.016 7.789 1 85.38 80 PHE B N 1
ATOM 3142 C CA . PHE B 1 80 ? -2.439 27.219 7.926 1 85.38 80 PHE B CA 1
ATOM 3143 C C . PHE B 1 80 ? -1.189 28.062 7.75 1 85.38 80 PHE B C 1
ATOM 3145 O O . PHE B 1 80 ? -0.078 27.609 8.039 1 85.38 80 PHE B O 1
ATOM 3152 N N . GLY B 1 81 ? -1.348 29.281 7.246 1 77.75 81 GLY B N 1
ATOM 3153 C CA . GLY B 1 81 ? -0.215 30.188 7.074 1 77.75 81 GLY B CA 1
ATOM 3154 C C . GLY B 1 81 ? 0.625 29.859 5.852 1 77.75 81 GLY B C 1
ATOM 3155 O O . GLY B 1 81 ? 1.746 30.344 5.715 1 77.75 81 GLY B O 1
ATOM 3156 N N . VAL B 1 82 ? 0.132 28.969 5.043 1 75.88 82 VAL B N 1
ATOM 3157 C CA . VAL B 1 82 ? 0.832 28.578 3.82 1 75.88 82 VAL B CA 1
ATOM 3158 C C . VAL B 1 82 ? -0.129 28.625 2.635 1 75.88 82 VAL B C 1
ATOM 3160 O O . VAL B 1 82 ? -1.342 28.484 2.805 1 75.88 82 VAL B O 1
ATOM 3163 N N . ASP B 1 83 ? 0.488 28.828 1.488 1 81.25 83 ASP B N 1
ATOM 3164 C CA . ASP B 1 83 ? -0.337 28.875 0.285 1 81.25 83 ASP B CA 1
ATOM 3165 C C . ASP B 1 83 ? -0.78 27.469 -0.125 1 81.25 83 ASP B C 1
ATOM 3167 O O . ASP B 1 83 ? -0.013 26.516 -0.006 1 81.25 83 ASP B O 1
ATOM 3171 N N . LEU B 1 84 ? -1.981 27.469 -0.56 1 86.38 84 LEU B N 1
ATOM 3172 C CA . LEU B 1 84 ? -2.484 26.219 -1.122 1 86.38 84 LEU B CA 1
ATOM 3173 C C . LEU B 1 84 ? -1.795 25.906 -2.445 1 86.38 84 LEU B C 1
ATOM 3175 O O . LEU B 1 84 ? -1.7 26.766 -3.322 1 86.38 84 LEU B O 1
ATOM 3179 N N . ASP B 1 85 ? -1.247 24.766 -2.533 1 81.31 85 ASP B N 1
ATOM 3180 C CA . ASP B 1 85 ? -0.711 24.281 -3.799 1 81.31 85 ASP B CA 1
ATOM 3181 C C . ASP B 1 85 ? -1.761 23.484 -4.57 1 81.31 85 ASP B C 1
ATOM 3183 O O . ASP B 1 85 ? -2.057 22.328 -4.223 1 81.31 85 ASP B O 1
ATOM 3187 N N . GLU B 1 86 ? -2.264 24 -5.625 1 83.38 86 GLU B N 1
ATOM 3188 C CA . GLU B 1 86 ? -3.33 23.375 -6.395 1 83.38 86 GLU B CA 1
ATOM 3189 C C . GLU B 1 86 ? -2.867 22.047 -6.996 1 83.38 86 GLU B C 1
ATOM 3191 O O . GLU B 1 86 ? -3.648 21.109 -7.098 1 83.38 86 GLU B O 1
ATOM 3196 N N . ASP B 1 87 ? -1.607 21.938 -7.27 1 75.19 87 ASP B N 1
ATOM 3197 C CA . ASP B 1 87 ? -1.069 20.766 -7.953 1 75.19 87 ASP B CA 1
ATOM 3198 C C . ASP B 1 87 ? -0.982 19.578 -7.008 1 75.19 87 ASP B C 1
ATOM 3200 O O . ASP B 1 87 ? -1.072 18.422 -7.445 1 75.19 87 ASP B O 1
ATOM 3204 N N . THR B 1 88 ? -0.847 19.906 -5.766 1 77.06 88 THR B N 1
ATOM 3205 C CA . THR B 1 88 ? -0.664 18.812 -4.824 1 77.06 88 THR B CA 1
ATOM 3206 C C . THR B 1 88 ? -1.94 18.562 -4.027 1 77.06 88 THR B C 1
ATOM 3208 O O . THR B 1 88 ? -2.004 17.641 -3.219 1 77.06 88 THR B O 1
ATOM 3211 N N . LEU B 1 89 ? -2.914 19.406 -4.301 1 88.5 89 LEU B N 1
ATOM 3212 C CA . LEU B 1 89 ? -4.18 19.234 -3.594 1 88.5 89 LEU B CA 1
ATOM 3213 C C . LEU B 1 89 ? -4.793 17.875 -3.881 1 88.5 89 LEU B C 1
ATOM 3215 O O . LEU B 1 89 ? -4.949 17.484 -5.043 1 88.5 89 LEU B O 1
ATOM 3219 N N . ASN B 1 90 ? -5.047 17.047 -2.834 1 91.44 90 ASN B N 1
ATOM 3220 C CA . ASN B 1 90 ? -5.691 15.742 -2.852 1 91.44 90 ASN B CA 1
ATOM 3221 C C . ASN B 1 90 ? -4.852 14.719 -3.6 1 91.44 90 ASN B C 1
ATOM 3223 O O . ASN B 1 90 ? -5.391 13.789 -4.203 1 91.44 90 ASN B O 1
ATOM 3227 N N . GLU B 1 91 ? -3.594 14.922 -3.664 1 82 91 GLU B N 1
ATOM 3228 C CA . GLU B 1 91 ? -2.711 13.867 -4.141 1 82 91 GLU B CA 1
ATOM 3229 C C . GLU B 1 91 ? -2.754 12.648 -3.215 1 82 91 GLU B C 1
ATOM 3231 O O . GLU B 1 91 ? -2.441 11.531 -3.633 1 82 91 GLU B O 1
ATOM 3236 N N . ASN B 1 92 ? -3.141 12.977 -2.025 1 85.25 92 ASN B N 1
ATOM 3237 C CA . ASN B 1 92 ? -3.322 11.953 -0.999 1 85.25 92 ASN B CA 1
ATOM 3238 C C . ASN B 1 92 ? -4.508 12.273 -0.095 1 85.25 92 ASN B C 1
ATOM 3240 O O . ASN B 1 92 ? -5.062 13.375 -0.151 1 85.25 92 ASN B O 1
ATOM 3244 N N . HIS B 1 93 ? -4.906 11.312 0.702 1 92.56 93 HIS B N 1
ATOM 3245 C CA . HIS B 1 93 ? -5.988 11.531 1.657 1 92.56 93 HIS B CA 1
ATOM 3246 C C . HIS B 1 93 ? -5.871 10.586 2.848 1 92.56 93 HIS B C 1
ATOM 3248 O O . HIS B 1 93 ? -5.168 9.578 2.777 1 92.56 93 HIS B O 1
ATOM 3254 N N . GLN B 1 94 ? -6.465 11.008 3.924 1 93.56 94 GLN B N 1
ATOM 3255 C CA . GLN B 1 94 ? -6.523 10.219 5.148 1 93.56 94 GLN B CA 1
ATOM 3256 C C . GLN B 1 94 ? -7.969 9.945 5.559 1 93.56 94 GLN B C 1
ATOM 3258 O O . GLN B 1 94 ? -8.805 10.859 5.559 1 93.56 94 GLN B O 1
ATOM 3263 N N . ILE B 1 95 ? -8.203 8.68 5.875 1 96.56 95 ILE B N 1
ATOM 3264 C CA . ILE B 1 95 ? -9.547 8.281 6.293 1 96.56 95 ILE B CA 1
ATOM 3265 C C . ILE B 1 95 ? -9.625 8.266 7.816 1 96.56 95 ILE B C 1
ATOM 3267 O O . ILE B 1 95 ? -8.781 7.664 8.484 1 96.56 95 ILE B O 1
ATOM 3271 N N . VAL B 1 96 ? -10.594 8.922 8.359 1 95.19 96 VAL B N 1
ATOM 3272 C CA . VAL B 1 96 ? -10.75 8.922 9.812 1 95.19 96 VAL B CA 1
ATOM 3273 C C . VAL B 1 96 ? -12.164 8.461 10.18 1 95.19 96 VAL B C 1
ATOM 3275 O O . VAL B 1 96 ? -13.148 8.992 9.656 1 95.19 96 VAL B O 1
ATOM 3278 N N . VAL B 1 97 ? -12.281 7.492 11 1 94.19 97 VAL B N 1
ATOM 3279 C CA . VAL B 1 97 ? -13.539 7.066 11.602 1 94.19 97 VAL B CA 1
ATOM 3280 C C . VAL B 1 97 ? -13.609 7.535 13.055 1 94.19 97 VAL B C 1
ATOM 3282 O O . VAL B 1 97 ? -12.672 7.328 13.82 1 94.19 97 VAL B O 1
ATOM 3285 N N . VAL B 1 98 ? -14.602 8.25 13.375 1 93 98 VAL B N 1
ATOM 3286 C CA . VAL B 1 98 ? -14.852 8.672 14.75 1 93 98 VAL B CA 1
ATOM 3287 C C . VAL B 1 98 ? -15.961 7.82 15.359 1 93 98 VAL B C 1
ATOM 3289 O O . VAL B 1 98 ? -17.094 7.805 14.852 1 93 98 VAL B O 1
ATOM 3292 N N . ALA B 1 99 ? -15.625 7.098 16.406 1 90.88 99 ALA B N 1
ATOM 3293 C CA . ALA B 1 99 ? -16.609 6.172 16.953 1 90.88 99 ALA B CA 1
ATOM 3294 C C . ALA B 1 99 ? -16.547 6.121 18.484 1 90.88 99 ALA B C 1
ATOM 3296 O O . ALA B 1 99 ? -15.469 6.312 19.062 1 90.88 99 ALA B O 1
ATOM 3297 N N . GLY B 1 100 ? -17.688 5.895 19.094 1 86.38 100 GLY B N 1
ATOM 3298 C CA . GLY B 1 100 ? -17.688 5.645 20.531 1 86.38 100 GLY B CA 1
ATOM 3299 C C . GLY B 1 100 ? -16.984 4.359 20.922 1 86.38 100 GLY B C 1
ATOM 3300 O O . GLY B 1 100 ? -16.25 4.32 21.906 1 86.38 100 GLY B O 1
ATOM 3301 N N . SER B 1 101 ? -17.203 3.336 20.188 1 84.88 101 SER B N 1
ATOM 3302 C CA . SER B 1 101 ? -16.516 2.064 20.344 1 84.88 101 SER B CA 1
ATOM 3303 C C . SER B 1 101 ? -16.406 1.319 19.016 1 84.88 101 SER B C 1
ATOM 3305 O O . SER B 1 101 ? -17.188 1.579 18.094 1 84.88 101 SER B O 1
ATOM 3307 N N . LEU B 1 102 ? -15.359 0.521 18.953 1 86 102 LEU B N 1
ATOM 3308 C CA . LEU B 1 102 ? -15.141 -0.308 17.766 1 86 102 LEU B CA 1
ATOM 3309 C C . LEU B 1 102 ? -15.125 -1.787 18.141 1 86 102 LEU B C 1
ATOM 3311 O O . LEU B 1 102 ? -14.562 -2.17 19.172 1 86 102 LEU B O 1
ATOM 3315 N N . ASP B 1 103 ? -15.789 -2.549 17.359 1 88.19 103 ASP B N 1
ATOM 3316 C CA . ASP B 1 103 ? -15.68 -3.984 17.609 1 88.19 103 ASP B CA 1
ATOM 3317 C C . ASP B 1 103 ? -14.312 -4.512 17.203 1 88.19 103 ASP B C 1
ATOM 3319 O O . ASP B 1 103 ? -13.555 -3.82 16.516 1 88.19 103 ASP B O 1
ATOM 3323 N N . ALA B 1 104 ? -13.977 -5.637 17.656 1 88.88 104 ALA B N 1
ATOM 3324 C CA . ALA B 1 104 ? -12.656 -6.227 17.469 1 88.88 104 ALA B CA 1
ATOM 3325 C C . ALA B 1 104 ? -12.352 -6.414 15.984 1 88.88 104 ALA B C 1
ATOM 3327 O O . ALA B 1 104 ? -11.219 -6.219 15.539 1 88.88 104 ALA B O 1
ATOM 3328 N N . SER B 1 105 ? -13.305 -6.805 15.219 1 90.5 105 SER B N 1
ATOM 3329 C CA . SER B 1 105 ? -13.148 -7.004 13.789 1 90.5 105 SER B CA 1
ATOM 3330 C C . SER B 1 105 ? -12.727 -5.715 13.094 1 90.5 105 SER B C 1
ATOM 3332 O O . SER B 1 105 ? -11.773 -5.707 12.305 1 90.5 105 SER B O 1
ATOM 3334 N N . SER B 1 106 ? -13.336 -4.641 13.406 1 90.56 106 SER B N 1
ATOM 3335 C CA . SER B 1 106 ? -13.016 -3.344 12.828 1 90.56 106 SER B CA 1
ATOM 3336 C C . SER B 1 106 ? -11.594 -2.912 13.172 1 90.56 106 SER B C 1
ATOM 3338 O O . SER B 1 106 ? -10.883 -2.371 12.328 1 90.56 106 SER B O 1
ATOM 3340 N N . GLU B 1 107 ? -11.258 -3.156 14.406 1 90.94 107 GLU B N 1
ATOM 3341 C CA . GLU B 1 107 ? -9.914 -2.803 14.836 1 90.94 107 GLU B CA 1
ATOM 3342 C C . GLU B 1 107 ? -8.859 -3.576 14.047 1 90.94 107 GLU B C 1
ATOM 3344 O O . GLU B 1 107 ? -7.848 -3.008 13.625 1 90.94 107 GLU B O 1
ATOM 3349 N N . ARG B 1 108 ? -9.094 -4.816 13.859 1 92.31 108 ARG B N 1
ATOM 3350 C CA . ARG B 1 108 ? -8.18 -5.652 13.094 1 92.31 108 ARG B CA 1
ATOM 3351 C C . ARG B 1 108 ? -8.078 -5.176 11.648 1 92.31 108 ARG B C 1
ATOM 3353 O O . ARG B 1 108 ? -6.977 -5.098 11.086 1 92.31 108 ARG B O 1
ATOM 3360 N N . ILE B 1 109 ? -9.18 -4.855 11.062 1 94.19 109 ILE B N 1
ATOM 3361 C CA . ILE B 1 109 ? -9.211 -4.422 9.672 1 94.19 109 ILE B CA 1
ATOM 3362 C C . ILE B 1 109 ? -8.43 -3.121 9.523 1 94.19 109 ILE B C 1
ATOM 3364 O O . ILE B 1 109 ? -7.613 -2.986 8.602 1 94.19 109 ILE B O 1
ATOM 3368 N N . VAL B 1 110 ? -8.648 -2.191 10.414 1 93.06 110 VAL B N 1
ATOM 3369 C CA . VAL B 1 110 ? -7.969 -0.902 10.352 1 93.06 110 VAL B CA 1
ATOM 3370 C C . VAL B 1 110 ? -6.461 -1.109 10.477 1 93.06 110 VAL B C 1
ATOM 3372 O O . VAL B 1 110 ? -5.68 -0.528 9.719 1 93.06 110 VAL B O 1
ATOM 3375 N N . SER B 1 111 ? -6.066 -1.903 11.438 1 90.44 111 SER B N 1
ATOM 3376 C CA . SER B 1 111 ? -4.652 -2.201 11.625 1 90.44 111 SER B CA 1
ATOM 3377 C C . SER B 1 111 ? -4.051 -2.842 10.383 1 90.44 111 SER B C 1
ATOM 3379 O O . SER B 1 111 ? -2.953 -2.473 9.953 1 90.44 111 SER B O 1
ATOM 3381 N N . TYR B 1 112 ? -4.773 -3.76 9.82 1 93.12 112 TYR B N 1
ATOM 3382 C CA . TYR B 1 112 ? -4.367 -4.465 8.609 1 93.12 112 TYR B CA 1
ATOM 3383 C C . TYR B 1 112 ? -4.16 -3.49 7.457 1 93.12 112 TYR B C 1
ATOM 3385 O O . TYR B 1 112 ? -3.137 -3.541 6.77 1 93.12 112 TYR B O 1
ATOM 3393 N N . LEU B 1 113 ? -5.074 -2.605 7.25 1 92.75 113 LEU B N 1
ATOM 3394 C CA . LEU B 1 113 ? -5.047 -1.645 6.152 1 92.75 113 LEU B CA 1
ATOM 3395 C C . LEU B 1 113 ? -3.941 -0.616 6.359 1 92.75 113 LEU B C 1
ATOM 3397 O O . LEU B 1 113 ? -3.254 -0.238 5.406 1 92.75 113 LEU B O 1
ATOM 3401 N N . SER B 1 114 ? -3.789 -0.173 7.586 1 86.19 114 SER B N 1
ATOM 3402 C CA . SER B 1 114 ? -2.789 0.845 7.895 1 86.19 114 SER B CA 1
ATOM 3403 C C . SER B 1 114 ? -1.382 0.354 7.574 1 86.19 114 SER B C 1
ATOM 3405 O O . SER B 1 114 ? -0.51 1.147 7.211 1 86.19 114 SER B O 1
ATOM 3407 N N . GLN B 1 115 ? -1.204 -0.881 7.613 1 82.88 115 GLN B N 1
ATOM 3408 C CA . GLN B 1 115 ? 0.095 -1.482 7.332 1 82.88 115 GLN B CA 1
ATOM 3409 C C . GLN B 1 115 ? 0.319 -1.628 5.828 1 82.88 115 GLN B C 1
ATOM 3411 O O . GLN B 1 115 ? 1.423 -1.954 5.387 1 82.88 115 GLN B O 1
ATOM 3416 N N . ARG B 1 116 ? -0.699 -1.385 5.105 1 83.75 116 ARG B N 1
ATOM 3417 C CA . ARG B 1 116 ? -0.646 -1.599 3.662 1 83.75 116 ARG B CA 1
ATOM 3418 C C . ARG B 1 116 ? -0.92 -0.303 2.906 1 83.75 116 ARG B C 1
ATOM 3420 O O . ARG B 1 116 ? -1.633 -0.304 1.9 1 83.75 116 ARG B O 1
ATOM 3427 N N . ASN B 1 117 ? -0.547 0.755 3.443 1 78.25 117 ASN B N 1
ATOM 3428 C CA . ASN B 1 117 ? -0.515 2.066 2.807 1 78.25 117 ASN B CA 1
ATOM 3429 C C . ASN B 1 117 ? -1.92 2.629 2.611 1 78.25 117 ASN B C 1
ATOM 3431 O O . ASN B 1 117 ? -2.168 3.373 1.661 1 78.25 117 ASN B O 1
ATOM 3435 N N . VAL B 1 118 ? -2.854 2.102 3.309 1 88.56 118 VAL B N 1
ATOM 3436 C CA . VAL B 1 118 ? -4.152 2.762 3.412 1 88.56 118 VAL B CA 1
ATOM 3437 C C . VAL B 1 118 ? -4.195 3.619 4.676 1 88.56 118 VAL B C 1
ATOM 3439 O O . VAL B 1 118 ? -4.164 3.094 5.789 1 88.56 118 VAL B O 1
ATOM 3442 N N . ALA B 1 119 ? -4.195 4.895 4.473 1 90.19 119 ALA B N 1
ATOM 3443 C CA . ALA B 1 119 ? -4.117 5.832 5.59 1 90.19 119 ALA B CA 1
ATOM 3444 C C . ALA B 1 119 ? -5.465 5.949 6.301 1 90.19 119 ALA B C 1
ATOM 3446 O O . ALA B 1 119 ? -6.148 6.969 6.184 1 90.19 119 ALA B O 1
ATOM 3447 N N . ILE B 1 120 ? -5.809 4.957 7.039 1 94.06 120 ILE B N 1
ATOM 3448 C CA . ILE B 1 120 ? -7.062 4.93 7.785 1 94.06 120 ILE B CA 1
ATOM 3449 C C . ILE B 1 120 ? -6.77 4.852 9.281 1 94.06 120 ILE B C 1
ATOM 3451 O O . ILE B 1 120 ? -5.852 4.145 9.703 1 94.06 120 ILE B O 1
ATOM 3455 N N . ASN B 1 121 ? -7.457 5.59 10.086 1 92.69 121 ASN B N 1
ATOM 3456 C CA . ASN B 1 121 ? -7.336 5.602 11.539 1 92.69 121 ASN B CA 1
ATOM 3457 C C . ASN B 1 121 ? -8.688 5.809 12.219 1 92.69 121 ASN B C 1
ATOM 3459 O O . ASN B 1 121 ? -9.68 6.117 11.547 1 92.69 121 ASN B O 1
ATOM 3463 N N . VAL B 1 122 ? -8.727 5.543 13.484 1 92.62 122 VAL B N 1
ATOM 3464 C CA . VAL B 1 122 ? -9.977 5.668 14.234 1 92.62 122 VAL B CA 1
ATOM 3465 C C . VAL B 1 122 ? -9.758 6.551 15.461 1 92.62 122 VAL B C 1
ATOM 3467 O O . VAL B 1 122 ? -8.766 6.398 16.172 1 92.62 122 VAL B O 1
ATOM 3470 N N . LEU B 1 123 ? -10.602 7.504 15.617 1 90.56 123 LEU B N 1
ATOM 3471 C CA . LEU B 1 123 ? -10.688 8.297 16.844 1 90.56 123 LEU B CA 1
ATOM 3472 C C . LEU B 1 123 ? -11.836 7.824 17.719 1 90.56 123 LEU B C 1
ATOM 3474 O O . LEU B 1 123 ? -13.008 7.949 17.328 1 90.56 123 LEU B O 1
ATOM 3478 N N . ARG B 1 124 ? -11.547 7.266 18.891 1 88.31 124 ARG B N 1
ATOM 3479 C CA . ARG B 1 124 ? -12.555 6.812 19.844 1 88.31 124 ARG B CA 1
ATOM 3480 C C . ARG B 1 124 ? -12.898 7.914 20.844 1 88.31 124 ARG B C 1
ATOM 3482 O O . ARG B 1 124 ? -12.016 8.633 21.312 1 88.31 124 ARG B O 1
ATOM 3489 N N . PHE B 1 125 ? -14.094 8.016 21.031 1 86.44 125 PHE B N 1
ATOM 3490 C CA . PHE B 1 125 ? -14.469 8.992 22.047 1 86.44 125 PHE B CA 1
ATOM 3491 C C . PHE B 1 125 ? -15.414 8.375 23.078 1 86.44 125 PHE B C 1
ATOM 3493 O O . PHE B 1 125 ? -16.078 7.379 22.797 1 86.44 125 PHE B O 1
ATOM 3500 N N . GLN B 1 126 ? -15.352 8.75 24.281 1 80.94 126 GLN B N 1
ATOM 3501 C CA . GLN B 1 126 ? -16.25 8.375 25.375 1 80.94 126 GLN B CA 1
ATOM 3502 C C . GLN B 1 126 ? -16.781 9.609 26.094 1 80.94 126 GLN B C 1
ATOM 3504 O O . GLN B 1 126 ? -16.031 10.547 26.375 1 80.94 126 GLN B O 1
ATOM 3509 N N . VAL B 1 127 ? -18.062 9.664 26.25 1 81.25 127 VAL B N 1
ATOM 3510 C CA . VAL B 1 127 ? -18.703 10.781 26.938 1 81.25 127 VAL B CA 1
ATOM 3511 C C . VAL B 1 127 ? -19.031 10.391 28.375 1 81.25 127 VAL B C 1
ATOM 3513 O O . VAL B 1 127 ? -19.672 9.359 28.609 1 81.25 127 VAL B O 1
ATOM 3516 N N . PHE B 1 128 ? -18.438 11.094 29.266 1 75.5 128 PHE B N 1
ATOM 3517 C CA . PHE B 1 128 ? -18.734 10.914 30.688 1 75.5 128 PHE B CA 1
ATOM 3518 C C . PHE B 1 128 ? -19.609 12.039 31.219 1 75.5 128 PHE B C 1
ATOM 3520 O O . PHE B 1 128 ? -19.375 13.211 30.891 1 75.5 128 PHE B O 1
ATOM 3527 N N . THR B 1 129 ? -20.625 11.703 31.75 1 80.25 129 THR B N 1
ATOM 3528 C CA . THR B 1 129 ? -21.516 12.703 32.344 1 80.25 129 THR B CA 1
ATOM 3529 C C . THR B 1 129 ? -21.375 12.734 33.844 1 80.25 129 THR B C 1
ATOM 3531 O O . THR B 1 129 ? -21.469 11.703 34.5 1 80.25 129 THR B O 1
ATOM 3534 N N . PHE B 1 130 ? -20.953 13.875 34.344 1 77.81 130 PHE B N 1
ATOM 3535 C CA . PHE B 1 130 ? -20.891 14.117 35.75 1 77.81 130 PHE B CA 1
ATOM 3536 C C . PHE B 1 130 ? -21.844 15.242 36.156 1 77.81 130 PHE B C 1
ATOM 3538 O O . PHE B 1 130 ? -21.484 16.422 36.094 1 77.81 130 PHE B O 1
ATOM 3545 N N . GLY B 1 131 ? -22.859 14.953 36.844 1 83.94 131 GLY B N 1
ATOM 3546 C CA . GLY B 1 131 ? -23.844 15.977 37.094 1 83.94 131 GLY B CA 1
ATOM 3547 C C . GLY B 1 131 ? -24.312 16.672 35.844 1 83.94 131 GLY B C 1
ATOM 3548 O O . GLY B 1 131 ? -24.781 16.031 34.906 1 83.94 131 GLY B O 1
ATOM 3549 N N . SER B 1 132 ? -24.188 18 35.688 1 86.56 132 SER B N 1
ATOM 3550 C CA . SER B 1 132 ? -24.625 18.781 34.562 1 86.56 132 SER B CA 1
ATOM 3551 C C . SER B 1 132 ? -23.484 18.938 33.531 1 86.56 132 SER B C 1
ATOM 3553 O O . SER B 1 132 ? -23.703 19.484 32.438 1 86.56 132 SER B O 1
ATOM 3555 N N . GLU B 1 133 ? -22.312 18.422 33.938 1 82.81 133 GLU B N 1
ATOM 3556 C CA . GLU B 1 133 ? -21.156 18.609 33.062 1 82.81 133 GLU B CA 1
ATOM 3557 C C . GLU B 1 133 ? -20.844 17.328 32.281 1 82.81 133 GLU B C 1
ATOM 3559 O O . GLU B 1 133 ? -21.156 16.219 32.719 1 82.81 133 GLU B O 1
ATOM 3564 N N . GLN B 1 134 ? -20.547 17.516 31.016 1 84.31 134 GLN B N 1
ATOM 3565 C CA . GLN B 1 134 ? -20.125 16.406 30.188 1 84.31 134 GLN B CA 1
ATOM 3566 C C . GLN B 1 134 ? -18.641 16.5 29.844 1 84.31 134 GLN B C 1
ATOM 3568 O O . GLN B 1 134 ? -18.125 17.594 29.578 1 84.31 134 GLN B O 1
ATOM 3573 N N . ILE B 1 135 ? -17.938 15.383 30.141 1 79.31 135 ILE B N 1
ATOM 3574 C CA . ILE B 1 135 ? -16.531 15.281 29.781 1 79.31 135 ILE B CA 1
ATOM 3575 C C . ILE B 1 135 ? -16.359 14.289 28.625 1 79.31 135 ILE B C 1
ATOM 3577 O O . ILE B 1 135 ? -16.984 13.219 28.625 1 79.31 135 ILE B O 1
ATOM 3581 N N . ILE B 1 136 ? -15.641 14.789 27.594 1 81.19 136 ILE B N 1
ATOM 3582 C CA . ILE B 1 136 ? -15.391 13.922 26.438 1 81.19 136 ILE B CA 1
ATOM 3583 C C . ILE B 1 136 ? -13.922 13.5 26.422 1 81.19 136 ILE B C 1
ATOM 3585 O O . ILE B 1 136 ? -13.031 14.344 26.516 1 81.19 136 ILE B O 1
ATOM 3589 N N . SER B 1 137 ? -13.688 12.242 26.469 1 80.94 137 SER B N 1
ATOM 3590 C CA . SER B 1 137 ? -12.352 11.688 26.297 1 80.94 137 SER B CA 1
ATOM 3591 C C . SER B 1 137 ? -12.148 11.156 24.875 1 80.94 137 SER B C 1
ATOM 3593 O O . SER B 1 137 ? -13.094 10.688 24.25 1 80.94 137 SER B O 1
ATOM 3595 N N . ARG B 1 138 ? -10.961 11.328 24.328 1 82.5 138 ARG B N 1
ATOM 3596 C CA . ARG B 1 138 ? -10.664 10.875 22.969 1 82.5 138 ARG B CA 1
ATOM 3597 C C . ARG B 1 138 ? -9.336 10.125 22.922 1 82.5 138 ARG B C 1
ATOM 3599 O O . ARG B 1 138 ? -8.391 10.484 23.625 1 82.5 138 ARG B O 1
ATOM 3606 N N . THR B 1 139 ? -9.297 9.062 22.172 1 82.94 139 THR B N 1
ATOM 3607 C CA . THR B 1 139 ? -8.086 8.281 21.969 1 82.94 139 THR B CA 1
ATOM 3608 C C . THR B 1 139 ? -7.992 7.781 20.531 1 82.94 139 THR B C 1
ATOM 3610 O O . THR B 1 139 ? -8.977 7.297 19.969 1 82.94 139 THR B O 1
ATOM 3613 N N . TRP B 1 140 ? -6.828 7.98 19.969 1 85.12 140 TRP B N 1
ATOM 3614 C CA . TRP B 1 140 ? -6.598 7.441 18.641 1 85.12 140 TRP B CA 1
ATOM 3615 C C . TRP B 1 140 ? -6.254 5.957 18.703 1 85.12 140 TRP B C 1
ATOM 3617 O O . TRP B 1 140 ? -5.508 5.527 19.594 1 85.12 140 TRP B O 1
ATOM 3627 N N . LEU B 1 141 ? -6.781 5.16 17.797 1 87.06 141 LEU B N 1
ATOM 3628 C CA . LEU B 1 141 ? -6.434 3.744 17.719 1 87.06 141 LEU B CA 1
ATOM 3629 C C . LEU B 1 141 ? -4.957 3.562 17.391 1 87.06 141 LEU B C 1
ATOM 3631 O O . LEU B 1 141 ? -4.273 2.74 18 1 87.06 141 LEU B O 1
ATOM 3635 N N . GLN B 1 142 ? -4.535 4.328 16.375 1 83.94 142 GLN B N 1
ATOM 3636 C CA . GLN B 1 142 ? -3.131 4.367 15.992 1 83.94 142 GLN B CA 1
ATOM 3637 C C . GLN B 1 142 ? -2.576 5.785 16.062 1 83.94 142 GLN B C 1
ATOM 3639 O O . GLN B 1 142 ? -3.332 6.758 15.992 1 83.94 142 GLN B O 1
ATOM 3644 N N . ASP B 1 143 ? -1.282 5.84 16.219 1 76.25 143 ASP B N 1
ATOM 3645 C CA . ASP B 1 143 ? -0.653 7.156 16.203 1 76.25 143 ASP B CA 1
ATOM 3646 C C . ASP B 1 143 ? -0.984 7.906 14.914 1 76.25 143 ASP B C 1
ATOM 3648 O O . ASP B 1 143 ? -0.712 7.414 13.82 1 76.25 143 ASP B O 1
ATOM 3652 N N . PRO B 1 144 ? -1.523 9.039 15.07 1 76.19 144 PRO B N 1
ATOM 3653 C CA . PRO B 1 144 ? -1.93 9.797 13.883 1 76.19 144 PRO B CA 1
ATOM 3654 C C . PRO B 1 144 ? -0.758 10.109 12.953 1 76.19 144 PRO B C 1
ATOM 3656 O O . PRO B 1 144 ? -0.955 10.312 11.758 1 76.19 144 PRO B O 1
ATOM 3659 N N . ALA B 1 145 ? 0.414 10.211 13.5 1 72.88 145 ALA B N 1
ATOM 3660 C CA . ALA B 1 145 ? 1.595 10.477 12.688 1 72.88 145 ALA B CA 1
ATOM 3661 C C . ALA B 1 145 ? 1.792 9.398 11.633 1 72.88 145 ALA B C 1
ATOM 3663 O O . ALA B 1 145 ? 2.225 9.68 10.508 1 72.88 145 ALA B O 1
ATOM 3664 N N . VAL B 1 146 ? 1.398 8.273 11.961 1 70.69 146 VAL B N 1
ATOM 3665 C CA . VAL B 1 146 ? 1.575 7.137 11.062 1 70.69 146 VAL B CA 1
ATOM 3666 C C . VAL B 1 146 ? 0.642 7.277 9.859 1 70.69 146 VAL B C 1
ATOM 3668 O O . VAL B 1 146 ? 1.065 7.113 8.719 1 70.69 146 VAL B O 1
ATOM 3671 N N . SER B 1 147 ? -0.539 7.633 10.102 1 76 147 SER B N 1
ATOM 3672 C CA . SER B 1 147 ? -1.507 7.809 9.023 1 76 147 SER B CA 1
ATOM 3673 C C . SER B 1 147 ? -1.16 9.016 8.164 1 76 147 SER B C 1
ATOM 3675 O O . SER B 1 147 ? -1.401 9.016 6.953 1 76 147 SER B O 1
ATOM 3677 N N . GLN B 1 148 ? -0.641 9.984 8.867 1 75 148 GLN B N 1
ATOM 3678 C CA . GLN B 1 148 ? -0.242 11.188 8.148 1 75 148 GLN B CA 1
ATOM 3679 C C . GLN B 1 148 ? 0.854 10.883 7.133 1 75 148 GLN B C 1
ATOM 3681 O O . GLN B 1 148 ? 0.792 11.344 5.988 1 75 148 GLN B O 1
ATOM 3686 N N . VAL B 1 149 ? 1.718 10.125 7.52 1 68.12 149 VAL B N 1
ATOM 3687 C CA . VAL B 1 149 ? 2.836 9.773 6.652 1 68.12 149 VAL B CA 1
ATOM 3688 C C . VAL B 1 149 ? 2.363 8.828 5.555 1 68.12 149 VAL B C 1
ATOM 3690 O O . VAL B 1 149 ? 2.775 8.945 4.398 1 68.12 149 VAL B O 1
ATOM 3693 N N . ALA B 1 150 ? 1.525 7.934 5.902 1 68.5 150 ALA B N 1
ATOM 3694 C CA . ALA B 1 150 ? 0.985 6.992 4.926 1 68.5 150 ALA B CA 1
ATOM 3695 C C . ALA B 1 150 ? 0.239 7.727 3.812 1 68.5 150 ALA B C 1
ATOM 3697 O O . ALA B 1 150 ? 0.268 7.305 2.654 1 68.5 150 ALA B O 1
ATOM 3698 N N . ALA B 1 151 ? -0.314 8.844 4.148 1 71.94 151 ALA B N 1
ATOM 3699 C CA . ALA B 1 151 ? -1.088 9.633 3.193 1 71.94 151 ALA B CA 1
ATOM 3700 C C . ALA B 1 151 ? -0.17 10.414 2.254 1 71.94 151 ALA B C 1
ATOM 3702 O O . ALA B 1 151 ? -0.578 10.797 1.157 1 71.94 151 ALA B O 1
ATOM 3703 N N . SER B 1 152 ? 0.962 10.656 2.715 1 63.88 152 SER B N 1
ATOM 3704 C CA . SER B 1 152 ? 1.842 11.516 1.936 1 63.88 152 SER B CA 1
ATOM 3705 C C . SER B 1 152 ? 2.627 10.719 0.899 1 63.88 152 SER B C 1
ATOM 3707 O O . SER B 1 152 ? 3.393 11.289 0.12 1 63.88 152 SER B O 1
ATOM 3709 N N . THR B 1 153 ? 2.418 9.43 0.834 1 58.12 153 THR B N 1
ATOM 3710 C CA . THR B 1 153 ? 3.131 8.602 -0.131 1 58.12 153 THR B CA 1
ATOM 3711 C C . THR B 1 153 ? 2.283 8.375 -1.379 1 58.12 153 THR B C 1
ATOM 3713 O O . THR B 1 153 ? 1.219 7.754 -1.31 1 58.12 153 THR B O 1
ATOM 3716 N N . PRO B 1 154 ? 2.631 9.227 -2.449 1 54.44 154 PRO B N 1
ATOM 3717 C CA . PRO B 1 154 ? 1.835 9.008 -3.66 1 54.44 154 PRO B CA 1
ATOM 3718 C C . PRO B 1 154 ? 1.829 7.547 -4.105 1 54.44 154 PRO B C 1
ATOM 3720 O O . PRO B 1 154 ? 2.865 6.879 -4.059 1 54.44 154 PRO B O 1
ATOM 3723 N N . VAL B 1 155 ? 0.692 6.945 -4.414 1 54.03 155 VAL B N 1
ATOM 3724 C CA . VAL B 1 155 ? 0.456 5.539 -4.734 1 54.03 155 VAL B CA 1
ATOM 3725 C C . VAL B 1 155 ? 1.212 5.168 -6.012 1 54.03 155 VAL B C 1
ATOM 3727 O O . VAL B 1 155 ? 1.867 4.125 -6.07 1 54.03 155 VAL B O 1
ATOM 3730 N N . ALA B 1 156 ? 0.999 6.031 -7.121 1 49.31 156 ALA B N 1
ATOM 3731 C CA . ALA B 1 156 ? 1.399 5.715 -8.492 1 49.31 156 ALA B CA 1
ATOM 3732 C C . ALA B 1 156 ? 2.918 5.652 -8.617 1 49.31 156 ALA B C 1
ATOM 3734 O O . ALA B 1 156 ? 3.447 4.957 -9.484 1 49.31 156 ALA B O 1
ATOM 3735 N N . THR B 1 157 ? 3.555 6.406 -7.84 1 48.81 157 THR B N 1
ATOM 3736 C CA . THR B 1 157 ? 4.988 6.562 -8.055 1 48.81 157 THR B CA 1
ATOM 3737 C C . THR B 1 157 ? 5.77 6.191 -6.797 1 48.81 157 THR B C 1
ATOM 3739 O O . THR B 1 157 ? 6.906 6.629 -6.613 1 48.81 157 THR B O 1
ATOM 3742 N N . SER B 1 158 ? 5.137 5.562 -6.027 1 52.84 158 SER B N 1
ATOM 3743 C CA . SER B 1 158 ? 5.77 5.383 -4.727 1 52.84 158 SER B CA 1
ATOM 3744 C C . SER B 1 158 ? 6.906 4.367 -4.797 1 52.84 158 SER B C 1
ATOM 3746 O O . SER B 1 158 ? 6.793 3.35 -5.484 1 52.84 158 SER B O 1
ATOM 3748 N N . GLN B 1 159 ? 8.141 5.023 -4.559 1 52.78 159 GLN B N 1
ATOM 3749 C CA . GLN B 1 159 ? 9.367 4.242 -4.414 1 52.78 159 GLN B CA 1
ATOM 3750 C C . GLN B 1 159 ? 9.57 3.801 -2.969 1 52.78 159 GLN B C 1
ATOM 3752 O O . GLN B 1 159 ? 8.859 4.246 -2.07 1 52.78 159 GLN B O 1
ATOM 3757 N N . ILE B 1 160 ? 10.273 2.725 -2.855 1 53.09 160 ILE B N 1
ATOM 3758 C CA . ILE B 1 160 ? 10.695 2.398 -1.497 1 53.09 160 ILE B CA 1
ATOM 3759 C C . ILE B 1 160 ? 11.414 3.596 -0.878 1 53.09 160 ILE B C 1
ATOM 3761 O O . ILE B 1 160 ? 12.227 4.254 -1.539 1 53.09 160 ILE B O 1
ATOM 3765 N N . TRP B 1 161 ? 11.094 3.715 0.262 1 70.62 161 TRP B N 1
ATOM 3766 C CA . TRP B 1 161 ? 11.758 4.797 0.976 1 70.62 161 TRP B CA 1
ATOM 3767 C C . TRP B 1 161 ? 13.266 4.562 1.03 1 70.62 161 TRP B C 1
ATOM 3769 O O . TRP B 1 161 ? 13.719 3.445 1.3 1 70.62 161 TRP B O 1
ATOM 3779 N N . ASN B 1 162 ? 14.055 5.398 0.614 1 71.5 162 ASN B N 1
ATOM 3780 C CA . ASN B 1 162 ? 15.5 5.281 0.449 1 71.5 162 ASN B CA 1
ATOM 3781 C C . ASN B 1 162 ? 16.234 5.5 1.771 1 71.5 162 ASN B C 1
ATOM 3783 O O . ASN B 1 162 ? 17.453 5.652 1.788 1 71.5 162 ASN B O 1
ATOM 3787 N N . GLY B 1 163 ? 15.555 5.57 2.812 1 78.62 163 GLY B N 1
ATOM 3788 C CA . GLY B 1 163 ? 16.188 5.715 4.113 1 78.62 163 GLY B CA 1
ATOM 3789 C C . GLY B 1 163 ? 16.5 7.156 4.473 1 78.62 163 GLY B C 1
ATOM 3790 O O . GLY B 1 163 ? 17.109 7.43 5.504 1 78.62 163 GLY B O 1
ATOM 3791 N N . GLU B 1 164 ? 16.062 8.016 3.598 1 89.5 164 GLU B N 1
ATOM 3792 C CA . GLU B 1 164 ? 16.344 9.438 3.795 1 89.5 164 GLU B CA 1
ATOM 3793 C C . GLU B 1 164 ? 15.102 10.195 4.246 1 89.5 164 GLU B C 1
ATOM 3795 O O . GLU B 1 164 ? 14.086 10.195 3.553 1 89.5 164 GLU B O 1
ATOM 3800 N N . PHE B 1 165 ? 15.289 10.797 5.363 1 93 165 PHE B N 1
ATOM 3801 C CA . PHE B 1 165 ? 14.148 11.562 5.867 1 93 165 PHE B CA 1
ATOM 3802 C C . PHE B 1 165 ? 14.18 12.992 5.352 1 93 165 PHE B C 1
ATOM 3804 O O . PHE B 1 165 ? 15.258 13.539 5.09 1 93 165 PHE B O 1
ATOM 3811 N N . TYR B 1 166 ? 13.031 13.484 5.176 1 93.94 166 TYR B N 1
ATOM 3812 C CA . TYR B 1 166 ? 12.812 14.891 4.852 1 93.94 166 TYR B CA 1
ATOM 3813 C C . TYR B 1 166 ? 12.344 15.664 6.078 1 93.94 166 TYR B C 1
ATOM 3815 O O . TYR B 1 166 ? 11.516 15.172 6.848 1 93.94 166 TYR B O 1
ATOM 3823 N N . HIS B 1 167 ? 12.898 16.812 6.305 1 95.44 167 HIS B N 1
ATOM 3824 C CA . HIS B 1 167 ? 12.414 17.734 7.324 1 95.44 167 HIS B CA 1
ATOM 3825 C C . HIS B 1 167 ? 12.172 19.125 6.742 1 95.44 167 HIS B C 1
ATOM 3827 O O . HIS B 1 167 ? 13.062 19.703 6.113 1 95.44 167 HIS B O 1
ATOM 3833 N N . SER B 1 168 ? 10.969 19.609 6.945 1 92.75 168 SER B N 1
ATOM 3834 C CA . SER B 1 168 ? 10.648 21 6.613 1 92.75 168 SER B CA 1
ATOM 3835 C C . SER B 1 168 ? 10.891 21.922 7.801 1 92.75 168 SER B C 1
ATOM 3837 O O . SER B 1 168 ? 10.18 21.859 8.805 1 92.75 168 SER B O 1
ATOM 3839 N N . TYR B 1 169 ? 11.883 22.75 7.742 1 95.75 169 TYR B N 1
ATOM 3840 C CA . TYR B 1 169 ? 12.211 23.688 8.812 1 95.75 169 TYR B CA 1
ATOM 3841 C C . TYR B 1 169 ? 11.664 25.078 8.508 1 95.75 169 TYR B C 1
ATOM 3843 O O . TYR B 1 169 ? 12.312 25.875 7.812 1 95.75 169 TYR B O 1
ATOM 3851 N N . GLY B 1 170 ? 10.523 25.359 9.094 1 92.25 170 GLY B N 1
ATOM 3852 C CA . GLY B 1 170 ? 9.883 26.641 8.852 1 92.25 170 GLY B CA 1
ATOM 3853 C C . GLY B 1 170 ? 10.547 27.797 9.586 1 92.25 170 GLY B C 1
ATOM 3854 O O . GLY B 1 170 ? 10.227 28.078 10.742 1 92.25 170 GLY B O 1
ATOM 3855 N N . VAL B 1 171 ? 11.422 28.469 8.906 1 92.94 171 VAL B N 1
ATOM 3856 C CA . VAL B 1 171 ? 12.102 29.625 9.492 1 92.94 171 VAL B CA 1
ATOM 3857 C C . VAL B 1 171 ? 11.125 30.797 9.594 1 92.94 171 VAL B C 1
ATOM 3859 O O . VAL B 1 171 ? 10.398 31.094 8.641 1 92.94 171 VAL B O 1
ATOM 3862 N N . SER B 1 172 ? 11.047 31.359 10.7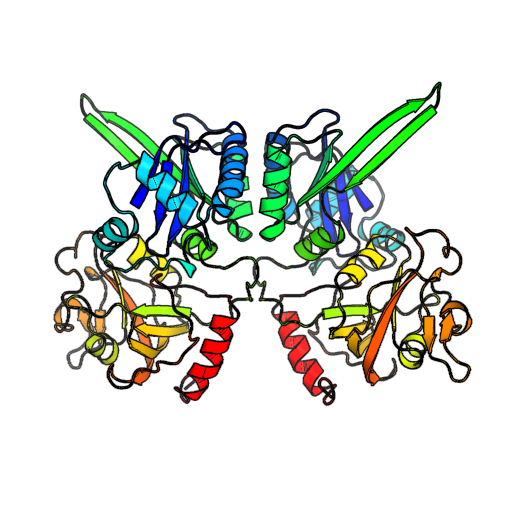19 1 92.12 172 SER B N 1
ATOM 3863 C CA . SER B 1 172 ? 10.219 32.531 11.039 1 92.12 172 SER B CA 1
ATOM 3864 C C . SER B 1 172 ? 10.688 33.188 12.32 1 92.12 172 SER B C 1
ATOM 3866 O O . SER B 1 172 ? 11.836 33.031 12.734 1 92.12 172 SER B O 1
ATOM 3868 N N . GLU B 1 173 ? 9.844 34 12.875 1 93 173 GLU B N 1
ATOM 3869 C CA .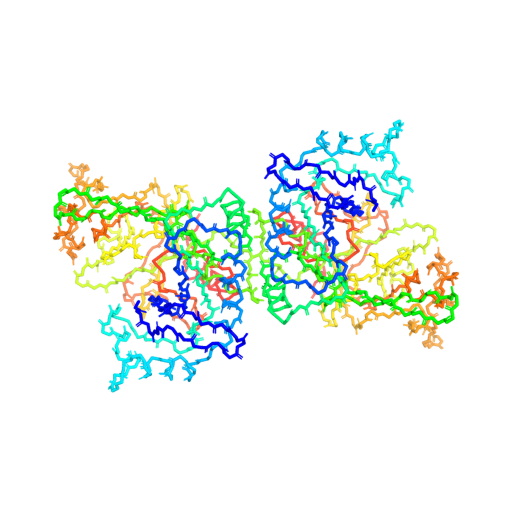 GLU B 1 173 ? 10.148 34.594 14.188 1 93 173 GLU B CA 1
ATOM 3870 C C . GLU B 1 173 ? 10.18 33.5 15.266 1 93 173 GLU B C 1
ATOM 3872 O O . GLU B 1 173 ? 10.859 33.656 16.281 1 93 173 GLU B O 1
ATOM 3877 N N . THR B 1 174 ? 9.594 32.438 14.945 1 94.5 174 THR B N 1
ATOM 3878 C CA . THR B 1 174 ? 9.461 31.375 15.93 1 94.5 174 THR B CA 1
ATOM 3879 C C . THR B 1 174 ? 10.656 30.438 15.859 1 94.5 174 THR B C 1
ATOM 3881 O O . THR B 1 174 ? 11.062 29.859 16.875 1 94.5 174 THR B O 1
ATOM 3884 N N . ARG B 1 175 ? 11.258 30.328 14.688 1 96.5 175 ARG B N 1
ATOM 3885 C CA . ARG B 1 175 ? 12.312 29.328 14.508 1 96.5 175 ARG B CA 1
ATOM 3886 C C . ARG B 1 175 ? 13.492 29.922 13.742 1 96.5 175 ARG B C 1
ATOM 3888 O O . ARG B 1 175 ? 13.305 30.594 12.719 1 96.5 175 ARG B O 1
ATOM 3895 N N . SER B 1 176 ? 14.648 29.625 14.258 1 97.75 176 SER B N 1
ATOM 3896 C CA . SER B 1 176 ? 15.875 30.141 13.664 1 97.75 176 SER B CA 1
ATOM 3897 C C . SER B 1 176 ? 16.766 29 13.18 1 97.75 176 SER B C 1
ATOM 3899 O O . SER B 1 176 ? 17.125 28.109 13.953 1 97.75 176 SER B O 1
ATOM 3901 N N . TRP B 1 177 ? 17.125 29.062 11.906 1 97.94 177 TRP B N 1
ATOM 3902 C CA . TRP B 1 177 ? 18.047 28.062 11.367 1 97.94 177 TRP B CA 1
ATOM 3903 C C . TRP B 1 177 ? 19.422 28.188 12.008 1 97.94 177 TRP B C 1
ATOM 3905 O O . TRP B 1 177 ? 20.094 27.172 12.242 1 97.94 177 TRP B O 1
ATOM 3915 N N . GLU B 1 178 ? 19.859 29.375 12.328 1 97.44 178 GLU B N 1
ATOM 3916 C CA . GLU B 1 178 ? 21.156 29.578 12.969 1 97.44 178 GLU B CA 1
ATOM 3917 C C . GLU B 1 178 ? 21.203 28.906 14.336 1 97.44 178 GLU B C 1
ATOM 3919 O O . GLU B 1 178 ? 22.219 28.328 14.711 1 97.44 178 GLU B O 1
ATOM 3924 N N . ASP B 1 179 ? 20.141 29.062 15.086 1 97.94 179 ASP B N 1
ATOM 3925 C CA . ASP B 1 179 ? 20.062 28.359 16.359 1 97.94 179 ASP B CA 1
ATOM 3926 C C . ASP B 1 179 ? 20.172 26.844 16.156 1 97.94 179 ASP B C 1
ATOM 3928 O O . ASP B 1 179 ? 20.906 26.156 16.875 1 97.94 179 ASP B O 1
ATOM 3932 N N . ALA B 1 180 ? 19.422 26.344 15.156 1 98.38 180 ALA B N 1
ATOM 3933 C CA . ALA B 1 180 ? 19.422 24.906 14.867 1 98.38 180 ALA B CA 1
ATOM 3934 C C . ALA B 1 180 ? 20.828 24.422 14.539 1 98.38 180 ALA B C 1
ATOM 3936 O O . ALA B 1 180 ? 21.25 23.359 14.992 1 98.38 180 ALA B O 1
ATOM 3937 N N . ARG B 1 181 ? 21.531 25.172 13.742 1 97.56 181 ARG B N 1
ATOM 3938 C CA . ARG B 1 181 ? 22.891 24.828 13.359 1 97.56 181 ARG B CA 1
ATOM 3939 C C . ARG B 1 181 ? 23.828 24.859 14.562 1 97.56 181 ARG B C 1
ATOM 3941 O O . ARG B 1 181 ? 24.625 23.938 14.75 1 97.56 181 ARG B O 1
ATOM 3948 N N . GLU B 1 182 ? 23.672 25.828 15.328 1 96.81 182 GLU B N 1
ATOM 3949 C CA . GLU B 1 182 ? 24.578 26.062 16.453 1 96.81 182 GLU B CA 1
ATOM 3950 C C . GLU B 1 182 ? 24.391 25.016 17.531 1 96.81 182 GLU B C 1
ATOM 3952 O O . GLU B 1 182 ? 25.375 24.516 18.094 1 96.81 182 GLU B O 1
ATOM 3957 N N . PHE B 1 183 ? 23.125 24.688 17.844 1 97.44 183 PHE B N 1
ATOM 3958 C CA . PHE B 1 183 ? 22.859 23.859 19.031 1 97.44 183 PHE B CA 1
ATOM 3959 C C . PHE B 1 183 ? 22.531 22.438 18.625 1 97.44 183 PHE B C 1
ATOM 3961 O O . PHE B 1 183 ? 22.359 21.562 19.484 1 97.44 183 PHE B O 1
ATOM 3968 N N . GLY B 1 184 ? 22.359 22.141 17.328 1 97.31 184 GLY B N 1
ATOM 3969 C CA . GLY B 1 184 ? 22.188 20.781 16.828 1 97.31 184 GLY B CA 1
ATOM 3970 C C . GLY B 1 184 ? 20.797 20.234 17.078 1 97.31 184 GLY B C 1
ATOM 3971 O O . GLY B 1 184 ? 20.641 19.266 17.828 1 97.31 184 GLY B O 1
ATOM 3972 N N . PHE B 1 185 ? 19.859 20.828 16.359 1 98.62 185 PHE B N 1
ATOM 3973 C CA . PHE B 1 185 ? 18.516 20.281 16.516 1 98.62 185 PHE B CA 1
ATOM 3974 C C . PHE B 1 185 ? 17.656 20.609 15.297 1 98.62 185 PHE B C 1
ATOM 3976 O O . PHE B 1 185 ? 18.016 21.453 14.477 1 98.62 185 PHE B O 1
ATOM 3983 N N . ILE B 1 186 ? 16.641 19.875 15.062 1 98.25 186 ILE B N 1
ATOM 3984 C CA . ILE B 1 186 ? 15.484 20.25 14.266 1 98.25 186 ILE B CA 1
ATOM 3985 C C . ILE B 1 186 ? 14.234 20.281 15.148 1 98.25 186 ILE B C 1
ATOM 3987 O O . ILE B 1 186 ? 14.258 19.797 16.281 1 98.25 186 ILE B O 1
ATOM 3991 N N . CYS B 1 187 ? 13.203 20.953 14.641 1 97.75 187 CYS B N 1
ATOM 3992 C CA . CYS B 1 187 ? 12.07 21.109 15.547 1 97.75 187 CYS B CA 1
ATOM 3993 C C . CYS B 1 187 ? 10.797 21.422 14.773 1 97.75 187 CYS B C 1
ATOM 3995 O O . CYS B 1 187 ? 10.828 21.609 13.555 1 97.75 187 CYS B O 1
ATOM 3997 N N . GLY B 1 188 ? 9.719 21.312 15.422 1 94.69 188 GLY B N 1
ATOM 3998 C CA . GLY B 1 188 ? 8.383 21.641 14.953 1 94.69 188 GLY B CA 1
ATOM 3999 C C . GLY B 1 188 ? 7.363 21.719 16.078 1 94.69 188 GLY B C 1
ATOM 4000 O O . GLY B 1 188 ? 7.477 21.016 17.078 1 94.69 188 GLY B O 1
ATOM 4001 N N . GLY B 1 189 ? 6.406 22.531 15.836 1 93.12 189 GLY B N 1
ATOM 4002 C CA . GLY B 1 189 ? 5.387 22.719 16.859 1 93.12 189 GLY B CA 1
ATOM 4003 C C . GLY B 1 189 ? 4.32 23.719 16.453 1 93.12 189 GLY B C 1
ATOM 4004 O O . GLY B 1 189 ? 4.223 24.094 15.281 1 93.12 189 GLY B O 1
ATOM 4005 N N . GLY B 1 190 ? 3.551 24.094 17.422 1 89.19 190 GLY B N 1
ATOM 4006 C CA . GLY B 1 190 ? 2.422 24.969 17.156 1 89.19 190 GLY B CA 1
ATOM 4007 C C . GLY B 1 190 ? 1.146 24.219 16.828 1 89.19 190 GLY B C 1
ATOM 4008 O O . GLY B 1 190 ? 0.153 24.828 16.406 1 89.19 190 GLY B O 1
ATOM 4009 N N . GLY B 1 191 ? 1.227 22.969 16.953 1 86.12 191 GLY B N 1
ATOM 4010 C CA . GLY B 1 191 ? 0.111 22.062 16.719 1 86.12 191 GLY B CA 1
ATOM 4011 C C . GLY B 1 191 ? 0.54 20.625 16.531 1 86.12 191 GLY B C 1
ATOM 4012 O O . GLY B 1 191 ? 1.661 20.359 16.094 1 86.12 191 GLY B O 1
ATOM 4013 N N . PRO B 1 192 ? -0.364 19.734 16.859 1 82.19 192 PRO B N 1
ATOM 4014 C CA . PRO B 1 192 ? -0.011 18.312 16.797 1 82.19 192 PRO B CA 1
ATOM 4015 C C . PRO B 1 192 ? 0.387 17.875 15.383 1 82.19 192 PRO B C 1
ATOM 4017 O O . PRO B 1 192 ? 1.227 16.984 15.227 1 82.19 192 PRO B O 1
ATOM 4020 N N . TRP B 1 193 ? -0.198 18.484 14.445 1 80.44 193 TRP B N 1
ATOM 4021 C CA . TRP B 1 193 ? 0.137 18.172 13.055 1 80.44 193 TRP B CA 1
ATOM 4022 C C . TRP B 1 193 ? 1.616 18.422 12.781 1 80.44 193 TRP B C 1
ATOM 4024 O O . TRP B 1 193 ? 2.26 17.672 12.055 1 80.44 193 TRP B O 1
ATOM 4034 N N . TYR B 1 194 ? 2.123 19.469 13.359 1 86.38 194 TYR B N 1
ATOM 4035 C CA . TYR B 1 194 ? 3.461 19.938 13.016 1 86.38 194 TYR B CA 1
ATOM 4036 C C . TYR B 1 194 ? 4.52 19.234 13.852 1 86.38 194 TYR B C 1
ATOM 4038 O O . TYR B 1 194 ? 5.688 19.172 13.461 1 86.38 194 TYR B O 1
ATOM 4046 N N . SER B 1 195 ? 4.113 18.75 14.977 1 89.94 195 SER B N 1
ATOM 4047 C CA . SER B 1 195 ? 5.102 18.125 15.852 1 89.94 195 SER B CA 1
ATOM 4048 C C . SER B 1 195 ? 5 16.609 15.812 1 89.94 195 SER B C 1
ATOM 4050 O O . SER B 1 195 ? 5.945 15.906 16.172 1 89.94 195 SER B O 1
ATOM 4052 N N . GLY B 1 196 ? 3.912 16.094 15.383 1 86.31 196 GLY B N 1
ATOM 4053 C CA . GLY B 1 196 ? 3.629 14.672 15.469 1 86.31 196 GLY B CA 1
ATOM 4054 C C . GLY B 1 196 ? 4.598 13.82 14.672 1 86.31 196 GLY B C 1
ATOM 4055 O O . GLY B 1 196 ? 5.047 12.773 15.148 1 86.31 196 GLY B O 1
ATOM 4056 N N . THR B 1 197 ? 4.926 14.273 13.492 1 87.12 197 THR B N 1
ATOM 4057 C CA . THR B 1 197 ? 5.73 13.469 12.586 1 87.12 197 THR B CA 1
ATOM 4058 C C . THR B 1 197 ? 7.184 13.414 13.047 1 87.12 197 THR B C 1
ATOM 4060 O O . THR B 1 197 ? 7.961 12.57 12.594 1 87.12 197 THR B O 1
ATOM 4063 N N . LEU B 1 198 ? 7.613 14.273 13.953 1 92.44 198 LEU B N 1
ATOM 4064 C CA . LEU B 1 198 ? 8.961 14.219 14.508 1 92.44 198 LEU B CA 1
ATOM 4065 C C . LEU B 1 198 ? 9.211 12.898 15.219 1 92.44 198 LEU B C 1
ATOM 4067 O O . LEU B 1 198 ? 10.352 12.445 15.336 1 92.44 198 LEU B O 1
ATOM 4071 N N . ARG B 1 199 ? 8.148 12.312 15.656 1 87.88 199 ARG B N 1
ATOM 4072 C CA . ARG B 1 199 ? 8.242 11.07 16.422 1 87.88 199 ARG B CA 1
ATOM 4073 C C . ARG B 1 199 ? 8.664 9.906 15.523 1 87.88 199 ARG B C 1
ATOM 4075 O O . ARG B 1 199 ? 9.039 8.844 16.016 1 87.88 199 ARG B O 1
ATOM 4082 N N . LEU B 1 200 ? 8.609 10.109 14.281 1 84.25 200 LEU B N 1
ATOM 4083 C CA . LEU B 1 200 ? 9.008 9.078 13.336 1 84.25 200 LEU B CA 1
ATOM 4084 C C . LEU B 1 200 ? 10.523 8.891 13.344 1 84.25 200 LEU B C 1
ATOM 4086 O O . LEU B 1 200 ? 11.031 7.879 12.859 1 84.25 200 LEU B O 1
ATOM 4090 N N . LEU B 1 201 ? 11.258 9.844 13.805 1 91.25 201 LEU B N 1
ATOM 4091 C CA . LEU B 1 201 ? 12.711 9.836 13.742 1 91.25 201 LEU B CA 1
ATOM 4092 C C . LEU B 1 201 ? 13.297 9.039 14.898 1 91.25 201 LEU B C 1
ATOM 4094 O O . LEU B 1 201 ? 12.805 9.109 16.031 1 91.25 201 LEU B O 1
ATOM 4098 N N . ASN B 1 202 ? 14.289 8.266 14.578 1 89.06 202 ASN B N 1
ATOM 4099 C CA . ASN B 1 202 ? 15.055 7.504 15.555 1 89.06 202 ASN B CA 1
ATOM 4100 C C . ASN B 1 202 ? 16.547 7.816 15.461 1 89.06 202 ASN B C 1
ATOM 4102 O O . ASN B 1 202 ? 17.031 8.258 14.414 1 89.06 202 ASN B O 1
ATOM 4106 N N . PRO B 1 203 ? 17.219 7.598 16.641 1 90.69 203 PRO B N 1
ATOM 4107 C CA . PRO B 1 203 ? 18.672 7.793 16.562 1 90.69 203 PRO B CA 1
ATOM 4108 C C . PRO B 1 203 ? 19.328 6.992 15.445 1 90.69 203 PRO B C 1
ATOM 4110 O O . PRO B 1 203 ? 19 5.816 15.25 1 90.69 203 PRO B O 1
ATOM 4113 N N . GLY B 1 204 ? 20.109 7.672 14.711 1 90.56 204 GLY B N 1
ATOM 4114 C CA . GLY B 1 204 ? 20.781 7.039 13.578 1 90.56 204 GLY B CA 1
ATOM 4115 C C . GLY B 1 204 ? 20.203 7.445 12.242 1 90.56 204 GLY B C 1
ATOM 4116 O O . GLY B 1 204 ? 20.859 7.34 11.211 1 90.56 204 GLY B O 1
ATOM 4117 N N . ASP B 1 205 ? 19.047 7.945 12.156 1 92.38 205 ASP B N 1
ATOM 4118 C CA . ASP B 1 205 ? 18.359 8.336 10.922 1 92.38 205 ASP B CA 1
ATOM 4119 C C . ASP B 1 205 ? 19.031 9.547 10.289 1 92.38 205 ASP B C 1
ATOM 4121 O O . ASP B 1 205 ? 19.469 10.469 10.992 1 92.38 205 ASP B O 1
ATOM 4125 N N . ARG B 1 206 ? 19.109 9.547 9.008 1 95.56 206 ARG B N 1
ATOM 4126 C CA . ARG B 1 206 ? 19.594 10.719 8.289 1 95.56 206 ARG B CA 1
ATOM 4127 C C . ARG B 1 206 ? 18.422 11.602 7.852 1 95.56 206 ARG B C 1
ATOM 4129 O O . ARG B 1 206 ? 17.438 11.109 7.316 1 95.56 206 ARG B O 1
ATOM 4136 N N . VAL B 1 207 ? 18.594 12.883 8.07 1 96.75 207 VAL B N 1
ATOM 4137 C CA . VAL B 1 207 ? 17.516 13.82 7.758 1 96.75 207 VAL B CA 1
ATOM 4138 C C . VAL B 1 207 ? 18.062 14.961 6.895 1 96.75 207 VAL B C 1
ATOM 4140 O O . VAL B 1 207 ? 19.125 15.516 7.191 1 96.75 207 VAL B O 1
ATOM 4143 N N . TRP B 1 208 ? 17.391 15.203 5.812 1 97.5 208 TRP B N 1
ATOM 4144 C CA . TRP B 1 208 ? 17.688 16.344 4.941 1 97.5 208 TRP B CA 1
ATOM 4145 C C . TRP B 1 208 ? 16.734 17.5 5.207 1 97.5 208 TRP B C 1
ATOM 4147 O O . TRP B 1 208 ? 15.508 17.312 5.223 1 97.5 208 TRP B O 1
ATOM 4157 N N . VAL B 1 209 ? 17.266 18.703 5.395 1 97.62 209 VAL B N 1
ATOM 4158 C CA . VAL B 1 209 ? 16.469 19.812 5.895 1 97.62 209 VAL B CA 1
ATOM 4159 C C . VAL B 1 209 ? 16.203 20.812 4.77 1 97.62 209 VAL B C 1
ATOM 4161 O O . VAL B 1 209 ? 17.141 21.312 4.156 1 97.62 209 VAL B O 1
ATOM 4164 N N . ASN B 1 210 ? 14.984 21.031 4.566 1 96.38 210 ASN B N 1
ATOM 4165 C CA . ASN B 1 210 ? 14.516 22.031 3.6 1 96.38 210 ASN B CA 1
ATOM 4166 C C . ASN B 1 210 ? 13.812 23.188 4.289 1 96.38 210 ASN B C 1
ATOM 4168 O O . ASN B 1 210 ? 12.945 22.984 5.137 1 96.38 210 ASN B O 1
ATOM 4172 N N . VAL B 1 211 ? 14.258 24.359 3.971 1 94.38 211 VAL B N 1
ATOM 4173 C CA . VAL B 1 211 ? 13.531 25.562 4.406 1 94.38 211 VAL B CA 1
ATOM 4174 C C . VAL B 1 211 ? 12.57 26 3.314 1 94.38 211 VAL B C 1
ATOM 4176 O O . VAL B 1 211 ? 12.992 26.375 2.217 1 94.38 211 VAL B O 1
ATOM 4179 N N . PRO B 1 212 ? 11.281 25.938 3.643 1 88.31 212 PRO B N 1
ATOM 4180 C CA . PRO B 1 212 ? 10.281 26.266 2.625 1 88.31 212 PRO B CA 1
ATOM 4181 C C . PRO B 1 212 ? 10.57 27.594 1.929 1 88.31 212 PRO B C 1
ATOM 4183 O O . PRO B 1 212 ? 10.852 28.594 2.594 1 88.31 212 PRO B O 1
ATOM 4186 N N . LYS B 1 213 ? 10.492 27.578 0.595 1 84.19 213 LYS B N 1
ATOM 4187 C CA . LYS B 1 213 ? 10.68 28.719 -0.291 1 84.19 213 LYS B CA 1
ATOM 4188 C C . LYS B 1 213 ? 12.133 29.156 -0.324 1 84.19 213 LYS B C 1
ATOM 4190 O O . LYS B 1 213 ? 12.477 30.141 -0.995 1 84.19 213 LYS B O 1
ATOM 4195 N N . THR B 1 214 ? 13.039 28.625 0.387 1 91.69 214 THR B N 1
ATOM 4196 C CA . THR B 1 214 ? 14.453 28.984 0.422 1 91.69 214 THR B CA 1
ATOM 4197 C C . THR B 1 214 ? 15.305 27.875 -0.197 1 91.69 214 THR B C 1
ATOM 4199 O O . THR B 1 214 ? 16.094 28.141 -1.107 1 91.69 214 THR B O 1
ATOM 4202 N N . GLY B 1 215 ? 15.117 26.672 0.309 1 95 215 GLY B N 1
ATOM 4203 C CA . GLY B 1 215 ? 15.867 25.562 -0.231 1 95 215 GLY B CA 1
ATOM 4204 C C . GLY B 1 215 ? 16.438 24.656 0.841 1 95 215 GLY B C 1
ATOM 4205 O O . GLY B 1 215 ? 16.141 24.812 2.025 1 95 215 GLY B O 1
ATOM 4206 N N . TYR B 1 216 ? 17.219 23.688 0.401 1 97.56 216 TYR B N 1
ATOM 4207 C CA . TYR B 1 216 ? 17.828 22.734 1.319 1 97.56 216 TYR B CA 1
ATOM 4208 C C . TYR B 1 216 ? 19.047 23.344 2 1 97.56 216 TYR B C 1
ATOM 4210 O O . TYR B 1 216 ? 19.859 24.016 1.353 1 97.56 216 TYR B O 1
ATOM 4218 N N . VAL B 1 217 ? 19.188 23.062 3.297 1 98 217 VAL B N 1
ATOM 4219 C CA . VAL B 1 217 ? 20.188 23.828 4.031 1 98 217 VAL B CA 1
ATOM 4220 C C . VAL B 1 217 ? 21.109 22.875 4.785 1 98 217 VAL B C 1
ATOM 4222 O O . VAL B 1 217 ? 22.109 23.312 5.367 1 98 217 VAL B O 1
ATOM 4225 N N . GLY B 1 218 ? 20.75 21.547 4.762 1 97.19 218 GLY B N 1
ATOM 4226 C CA . GLY B 1 218 ? 21.688 20.703 5.461 1 97.19 218 GLY B CA 1
ATOM 4227 C C . GLY B 1 218 ? 21.234 19.25 5.566 1 97.19 218 GLY B C 1
ATOM 4228 O O . GLY B 1 218 ? 20.125 18.922 5.137 1 97.19 218 GLY B O 1
ATOM 4229 N N . VAL B 1 219 ? 22.141 18.469 6.086 1 98.31 219 VAL B N 1
ATOM 4230 C CA . VAL B 1 219 ? 21.938 17.062 6.363 1 98.31 219 VAL B CA 1
ATOM 4231 C C . VAL B 1 219 ? 22.578 16.688 7.703 1 98.31 219 VAL B C 1
ATOM 4233 O O . VAL B 1 219 ? 23.625 17.219 8.062 1 98.31 219 VAL B O 1
ATOM 4236 N N . GLY B 1 220 ? 21.859 15.891 8.445 1 97.06 220 GLY B N 1
ATOM 4237 C CA . GLY B 1 220 ? 22.359 15.469 9.742 1 97.06 220 GLY B CA 1
ATOM 4238 C C . GLY B 1 220 ? 21.891 14.078 10.141 1 97.06 220 GLY B C 1
ATOM 4239 O O . GLY B 1 220 ? 21.125 13.445 9.406 1 97.06 220 GLY B O 1
ATOM 4240 N N . ARG B 1 221 ? 22.406 13.656 11.266 1 96.19 221 ARG B N 1
ATOM 4241 C CA . ARG B 1 221 ? 22.016 12.383 11.867 1 96.19 221 ARG B CA 1
ATOM 4242 C C . ARG B 1 221 ? 21.297 12.602 13.203 1 96.19 221 ARG B C 1
ATOM 4244 O O . ARG B 1 221 ? 21.797 13.344 14.055 1 96.19 221 ARG B O 1
ATOM 4251 N N . VAL B 1 222 ? 20.188 11.938 13.297 1 96.25 222 VAL B N 1
ATOM 4252 C CA . VAL B 1 222 ? 19.422 12.023 14.531 1 96.25 222 VAL B CA 1
ATOM 4253 C C . VAL B 1 222 ? 20.172 11.32 15.656 1 96.25 222 VAL B C 1
ATOM 4255 O O . VAL B 1 222 ? 20.703 10.219 15.469 1 96.25 222 VAL B O 1
ATOM 4258 N N . VAL B 1 223 ? 20.219 11.922 16.812 1 95.69 223 VAL B N 1
ATOM 4259 C CA . VAL B 1 223 ? 21.016 11.328 17.891 1 95.69 223 VAL B CA 1
ATOM 4260 C C . VAL B 1 223 ? 20.125 11.078 19.094 1 95.69 223 VAL B C 1
ATOM 4262 O O . VAL B 1 223 ? 20.578 10.516 20.109 1 95.69 223 VAL B O 1
ATOM 4265 N N . GLY B 1 224 ? 18.891 11.477 19.031 1 93.25 224 GLY B N 1
ATOM 4266 C CA . GLY B 1 224 ? 17.922 11.258 20.078 1 93.25 224 GLY B CA 1
ATOM 4267 C C . GLY B 1 224 ? 16.484 11.336 19.594 1 93.25 224 GLY B C 1
ATOM 4268 O O . GLY B 1 224 ? 16.219 11.742 18.469 1 93.25 224 GLY B O 1
ATOM 4269 N N . HIS B 1 225 ? 15.578 11.047 20.516 1 94.44 225 HIS B N 1
ATOM 4270 C CA . HIS B 1 225 ? 14.156 11.07 20.172 1 94.44 225 HIS B CA 1
ATOM 4271 C C . HIS B 1 225 ? 13.578 12.477 20.344 1 94.44 225 HIS B C 1
ATOM 4273 O O . HIS B 1 225 ? 14.227 13.359 20.906 1 94.44 225 HIS B O 1
ATOM 4279 N N . SER B 1 226 ? 12.391 12.648 19.781 1 95.19 226 SER B N 1
ATOM 4280 C CA . SER B 1 226 ? 11.672 13.906 19.922 1 95.19 226 SER B CA 1
ATOM 4281 C C . SER B 1 226 ? 11.297 14.18 21.375 1 95.19 226 SER B C 1
ATOM 4283 O O . SER B 1 226 ? 10.812 13.289 22.078 1 95.19 226 SER B O 1
ATOM 4285 N N . LEU B 1 227 ? 11.562 15.367 21.812 1 96.19 227 LEU B N 1
ATOM 4286 C CA . LEU B 1 227 ? 11.227 15.781 23.172 1 96.19 227 LEU B CA 1
ATOM 4287 C C . LEU B 1 227 ? 10.531 17.141 23.156 1 96.19 227 LEU B C 1
ATOM 4289 O O . LEU B 1 227 ? 10.852 18 22.344 1 96.19 227 LEU B O 1
ATOM 4293 N N . PRO B 1 228 ? 9.617 17.312 24.078 1 96.06 228 PRO B N 1
ATOM 4294 C CA . PRO B 1 228 ? 9.039 18.656 24.203 1 96.06 228 PRO B CA 1
ATOM 4295 C C . PRO B 1 228 ? 10.047 19.688 24.688 1 96.06 228 PRO B C 1
ATOM 4297 O O . PRO B 1 228 ? 11.055 19.344 25.312 1 96.06 228 PRO B O 1
ATOM 4300 N N . ALA B 1 229 ? 9.789 20.922 24.422 1 96.75 229 ALA B N 1
ATOM 4301 C CA . ALA B 1 229 ? 10.695 22.031 24.703 1 96.75 229 ALA B CA 1
ATOM 4302 C C . ALA B 1 229 ? 11.148 22 26.156 1 96.75 229 ALA B C 1
ATOM 4304 O O . ALA B 1 229 ? 12.328 22.219 26.453 1 96.75 229 ALA B O 1
ATOM 4305 N N . ARG B 1 230 ? 10.312 21.609 27.031 1 95.12 230 ARG B N 1
ATOM 4306 C CA . ARG B 1 230 ? 10.586 21.688 28.453 1 95.12 230 ARG B CA 1
ATOM 4307 C C . ARG B 1 230 ? 11.625 20.641 28.875 1 95.12 230 ARG B C 1
ATOM 4309 O O . ARG B 1 230 ? 12.305 20.812 29.891 1 95.12 230 ARG B O 1
ATOM 4316 N N . GLU B 1 231 ? 11.734 19.609 28.109 1 95.81 231 GLU B N 1
ATOM 4317 C CA . GLU B 1 231 ? 12.609 18.5 28.469 1 95.81 231 GLU B CA 1
ATOM 4318 C C . GLU B 1 231 ? 13.867 18.484 27.594 1 95.81 231 GLU B C 1
ATOM 4320 O O . GLU B 1 231 ? 14.773 17.688 27.828 1 95.81 231 GLU B O 1
ATOM 4325 N N . PHE B 1 232 ? 13.953 19.344 26.688 1 97.19 232 PHE B N 1
ATOM 4326 C CA . PHE B 1 232 ? 15.023 19.266 25.688 1 97.19 232 PHE B CA 1
ATOM 4327 C C . PHE B 1 232 ? 16.219 20.109 26.125 1 97.19 232 PHE B C 1
ATOM 4329 O O . PHE B 1 232 ? 16.094 21.312 26.359 1 97.19 232 PHE B O 1
ATOM 4336 N N . MET B 1 233 ? 17.359 19.453 26.125 1 97.19 233 MET B N 1
ATOM 4337 C CA . MET B 1 233 ? 18.609 20.094 26.531 1 97.19 233 MET B CA 1
ATOM 4338 C C . MET B 1 233 ? 19.578 20.156 25.359 1 97.19 233 MET B C 1
ATOM 4340 O O . MET B 1 233 ? 19.578 19.281 24.484 1 97.19 233 MET B O 1
ATOM 4344 N N . VAL B 1 234 ? 20.422 21.156 25.375 1 96.25 234 VAL B N 1
ATOM 4345 C CA . VAL B 1 234 ? 21.453 21.281 24.359 1 96.25 234 VAL B CA 1
ATOM 4346 C C . VAL B 1 234 ? 22.812 21.516 25.016 1 96.25 234 VAL B C 1
ATOM 4348 O O . VAL B 1 234 ? 22.875 22.031 26.141 1 96.25 234 VAL B O 1
ATOM 4351 N N . GLY B 1 235 ? 23.844 21.109 24.344 1 92.44 235 GLY B N 1
ATOM 4352 C CA . GLY B 1 235 ? 25.188 21.297 24.859 1 92.44 235 GLY B CA 1
ATOM 4353 C C . GLY B 1 235 ? 25.719 22.703 24.656 1 92.44 235 GLY B C 1
ATOM 4354 O O . GLY B 1 235 ? 25.547 23.297 23.594 1 92.44 235 GLY B O 1
ATOM 4355 N N . THR B 1 236 ? 26.234 23.281 25.719 1 91.38 236 THR B N 1
ATOM 4356 C CA . THR B 1 236 ? 26.891 24.594 25.656 1 91.38 236 THR B CA 1
ATOM 4357 C C . THR B 1 236 ? 28.281 24.531 26.312 1 91.38 236 THR B C 1
ATOM 4359 O O . THR B 1 236 ? 28.672 23.5 26.844 1 91.38 236 THR B O 1
ATOM 4362 N N . SER B 1 237 ? 29.016 25.594 26.125 1 89.81 237 SER B N 1
ATOM 4363 C CA . SER B 1 237 ? 30.328 25.688 26.75 1 89.81 237 SER B CA 1
ATOM 4364 C C . SER B 1 237 ? 30.234 25.547 28.266 1 89.81 237 SER B C 1
ATOM 4366 O O . SER B 1 237 ? 31.172 25.062 28.922 1 89.81 237 SER B O 1
ATOM 4368 N N . ASP B 1 238 ? 29.188 25.891 28.891 1 91.31 238 ASP B N 1
ATOM 4369 C CA . ASP B 1 238 ? 28.984 25.859 30.328 1 91.31 238 ASP B CA 1
ATOM 4370 C C . ASP B 1 238 ? 28.219 24.609 30.75 1 91.31 238 ASP B C 1
ATOM 4372 O O . ASP B 1 238 ? 27.641 24.578 31.844 1 91.31 238 ASP B O 1
ATOM 4376 N N . GLY B 1 239 ? 28.125 23.672 29.781 1 92.19 239 GLY B N 1
ATOM 4377 C CA . GLY B 1 239 ? 27.375 22.453 30.078 1 92.19 239 GLY B CA 1
ATOM 4378 C C . GLY B 1 239 ? 26.031 22.406 29.391 1 92.19 239 GLY B C 1
ATOM 4379 O O . GLY B 1 239 ? 25.703 23.281 28.594 1 92.19 239 GLY B O 1
ATOM 4380 N N . ASP B 1 240 ? 25.203 21.391 29.75 1 94.69 240 ASP B N 1
ATOM 4381 C CA . ASP B 1 240 ? 23.891 21.219 29.141 1 94.69 240 ASP B CA 1
ATOM 4382 C C . ASP B 1 240 ? 22.875 22.203 29.719 1 94.69 240 ASP B C 1
ATOM 4384 O O . ASP B 1 240 ? 22.828 22.406 30.938 1 94.69 240 ASP B O 1
ATOM 4388 N N . LYS B 1 241 ? 22.188 22.875 28.891 1 96.56 241 LYS B N 1
ATOM 4389 C CA . LYS B 1 241 ? 21.141 23.828 29.281 1 96.56 241 LYS B CA 1
ATOM 4390 C C . LYS B 1 241 ? 19.859 23.578 28.5 1 96.56 241 LYS B C 1
ATOM 4392 O O . LYS B 1 241 ? 19.875 23.031 27.406 1 96.56 241 LYS B O 1
ATOM 4397 N N . PRO B 1 242 ? 18.766 24 29.125 1 96.69 242 PRO B N 1
ATOM 4398 C CA . PRO B 1 242 ? 17.516 23.938 28.359 1 96.69 242 PRO B CA 1
ATOM 4399 C C . PRO B 1 242 ? 17.578 24.781 27.094 1 96.69 242 PRO B C 1
ATOM 4401 O O . PRO B 1 242 ? 18.109 25.891 27.094 1 96.69 242 PRO B O 1
ATOM 4404 N N . VAL B 1 243 ? 17.062 24.297 26.047 1 97.75 243 VAL B N 1
ATOM 4405 C CA . VAL B 1 243 ? 17.188 24.906 24.734 1 97.75 243 VAL B CA 1
ATOM 4406 C C . VAL B 1 243 ? 16.578 26.312 24.766 1 97.75 243 VAL B C 1
ATOM 4408 O O . VAL B 1 243 ? 17.109 27.234 24.141 1 97.75 243 VAL B O 1
ATOM 4411 N N . LEU B 1 244 ? 15.445 26.469 25.5 1 97.19 244 LEU B N 1
ATOM 4412 C CA . LEU B 1 244 ? 14.734 27.734 25.484 1 97.19 244 LEU B CA 1
ATOM 4413 C C . LEU B 1 244 ? 15.516 28.812 26.234 1 97.19 244 LEU B C 1
ATOM 4415 O O . LEU B 1 244 ? 15.227 30 26.109 1 97.19 244 LEU B O 1
ATOM 4419 N N . GLU B 1 245 ? 16.547 28.406 26.953 1 96.19 245 GLU B N 1
ATOM 4420 C CA . GLU B 1 245 ? 17.391 29.359 27.672 1 96.19 245 GLU B CA 1
ATOM 4421 C C . GLU B 1 245 ? 18.531 29.875 26.797 1 96.19 245 GLU B C 1
ATOM 4423 O O . GLU B 1 245 ? 19.078 30.953 27.031 1 96.19 245 GLU B O 1
ATOM 4428 N N . VAL B 1 246 ? 18.875 29.109 25.812 1 96.69 246 VAL B N 1
ATOM 4429 C CA . VAL B 1 246 ? 20.094 29.453 25.094 1 96.69 246 VAL B CA 1
ATOM 4430 C C . VAL B 1 246 ? 19.75 29.797 23.641 1 96.69 246 VAL B C 1
ATOM 4432 O O . VAL B 1 246 ? 20.422 30.609 23.016 1 96.69 246 VAL B O 1
ATOM 4435 N N . ALA B 1 247 ? 18.781 29.156 23.031 1 96.31 247 ALA B N 1
ATOM 4436 C CA . ALA B 1 247 ? 18.344 29.484 21.672 1 96.31 247 ALA B CA 1
ATOM 4437 C C . ALA B 1 247 ? 17.391 30.688 21.688 1 96.31 247 ALA B C 1
ATOM 4439 O O . ALA B 1 247 ? 16.188 30.516 21.906 1 96.31 247 ALA B O 1
ATOM 4440 N N . LYS B 1 248 ? 17.906 31.828 21.359 1 95.62 248 LYS B N 1
ATOM 4441 C CA . LYS B 1 248 ? 17.125 33.031 21.609 1 95.62 248 LYS B CA 1
ATOM 4442 C C . LYS B 1 248 ? 16.797 33.75 20.312 1 95.62 248 LYS B C 1
ATOM 4444 O O . LYS B 1 248 ? 16.203 34.844 20.312 1 95.62 248 LYS B O 1
ATOM 4449 N N . ARG B 1 249 ? 17.188 33.219 19.203 1 96.62 249 ARG B N 1
ATOM 4450 C CA . ARG B 1 249 ? 16.906 33.875 17.938 1 96.62 249 ARG B CA 1
ATOM 4451 C C . ARG B 1 249 ? 15.492 33.562 17.453 1 96.62 249 ARG B C 1
ATOM 4453 O O . ARG B 1 249 ? 15 34.188 16.5 1 96.62 249 ARG B O 1
ATOM 4460 N N . GLY B 1 250 ? 14.852 32.562 18.047 1 96.38 250 GLY B N 1
ATOM 4461 C CA . GLY B 1 250 ? 13.445 32.25 17.859 1 96.38 250 GLY B CA 1
ATOM 4462 C C . GLY B 1 250 ? 12.68 32.125 19.172 1 96.38 250 GLY B C 1
ATOM 4463 O O . GLY B 1 250 ? 13.289 31.969 20.234 1 96.38 250 GLY B O 1
ATOM 4464 N N . THR B 1 251 ? 11.305 32.188 19.047 1 96.88 251 THR B N 1
ATOM 4465 C CA . THR B 1 251 ? 10.508 32.062 20.266 1 96.88 251 THR B CA 1
ATOM 4466 C C . THR B 1 251 ? 10.25 30.594 20.609 1 96.88 251 THR B C 1
ATOM 4468 O O . THR B 1 251 ? 10.016 30.25 21.766 1 96.88 251 THR B O 1
ATOM 4471 N N . TYR B 1 252 ? 10.156 29.734 19.578 1 97.62 252 TYR B N 1
ATOM 4472 C CA . TYR B 1 252 ? 9.977 28.281 19.688 1 97.62 252 TYR B CA 1
ATOM 4473 C C . TYR B 1 252 ? 8.742 27.938 20.516 1 97.62 252 TYR B C 1
ATOM 4475 O O . TYR B 1 252 ? 8.758 27 21.297 1 97.62 252 TYR B O 1
ATOM 4483 N N . HIS B 1 253 ? 7.723 28.844 20.422 1 95.75 253 HIS B N 1
ATOM 4484 C CA . HIS B 1 253 ? 6.449 28.656 21.109 1 95.75 253 HIS B CA 1
ATOM 4485 C C . HIS B 1 253 ? 6.652 28.516 22.625 1 95.75 253 HIS B C 1
ATOM 4487 O O . HIS B 1 253 ? 6.023 27.672 23.25 1 95.75 253 HIS B O 1
ATOM 4493 N N . ALA B 1 254 ? 7.535 29.234 23.109 1 96 254 ALA B N 1
ATOM 4494 C CA . ALA B 1 254 ? 7.84 29.188 24.531 1 96 254 ALA B CA 1
ATOM 4495 C C . ALA B 1 254 ? 6.586 29.422 25.375 1 96 254 ALA B C 1
ATOM 4497 O O . ALA B 1 254 ? 6.473 28.906 26.5 1 96 254 ALA B O 1
ATOM 4498 N N . GLU B 1 255 ? 5.633 30.172 24.797 1 94.56 255 GLU B N 1
ATOM 4499 C CA . GLU B 1 255 ? 4.383 30.453 25.5 1 94.56 255 GLU B CA 1
ATOM 4500 C C . GLU B 1 255 ? 3.58 29.188 25.734 1 94.56 255 GLU B C 1
ATOM 4502 O O . GLU B 1 255 ? 2.713 29.141 26.609 1 94.56 255 GLU B O 1
ATOM 4507 N N . PHE B 1 256 ? 3.879 28.156 25 1 94.25 256 PHE B N 1
ATOM 4508 C CA . PHE B 1 256 ? 3.139 26.906 25.109 1 94.25 256 PHE B CA 1
ATOM 4509 C C . PHE B 1 256 ? 3.984 25.828 25.781 1 94.25 256 PHE B C 1
ATOM 4511 O O . PHE B 1 256 ? 3.768 24.641 25.578 1 94.25 256 PHE B O 1
ATOM 4518 N N . ILE B 1 257 ? 4.938 26.172 26.547 1 94.31 257 ILE B N 1
ATOM 4519 C CA . ILE B 1 257 ? 5.922 25.25 27.094 1 94.31 257 ILE B CA 1
ATOM 4520 C C . ILE B 1 257 ? 5.211 24.156 27.891 1 94.31 257 ILE B C 1
ATOM 4522 O O . ILE B 1 257 ? 5.668 23 27.922 1 94.31 257 ILE B O 1
ATOM 4526 N N . ASP B 1 258 ? 4.055 24.391 28.469 1 92.94 258 ASP B N 1
ATOM 4527 C CA . ASP B 1 258 ? 3.355 23.438 29.312 1 92.94 258 ASP B CA 1
ATOM 4528 C C . ASP B 1 258 ? 2.191 22.797 28.562 1 92.94 258 ASP B C 1
ATOM 4530 O O . ASP B 1 258 ? 1.423 22.016 29.141 1 92.94 258 ASP B O 1
ATOM 4534 N N . ASP B 1 259 ? 1.998 23.156 27.359 1 92.12 259 ASP B N 1
ATOM 4535 C CA . ASP B 1 259 ? 0.958 22.594 26.484 1 92.12 259 ASP B CA 1
ATOM 4536 C C . ASP B 1 259 ? 1.54 21.578 25.516 1 92.12 259 ASP B C 1
ATOM 4538 O O . ASP B 1 259 ? 2.016 21.953 24.438 1 92.12 259 ASP B O 1
ATOM 4542 N N . LEU B 1 260 ? 1.437 20.375 25.828 1 88.75 260 LEU B N 1
ATOM 4543 C CA . LEU B 1 260 ? 2.076 19.312 25.047 1 88.75 260 LEU B CA 1
ATOM 4544 C C . LEU B 1 260 ? 1.482 19.234 23.641 1 88.75 260 LEU B C 1
ATOM 4546 O O . LEU B 1 260 ? 2.09 18.656 22.75 1 88.75 260 LEU B O 1
ATOM 4550 N N . GLU B 1 261 ? 0.357 19.75 23.406 1 85.38 261 GLU B N 1
ATOM 4551 C CA . GLU B 1 261 ? -0.266 19.75 22.078 1 85.38 261 GLU B CA 1
ATOM 4552 C C . GLU B 1 261 ? 0.317 20.844 21.188 1 85.38 261 GLU B C 1
ATOM 4554 O O . GLU B 1 261 ? 0.473 20.656 19.984 1 85.38 261 GLU B O 1
ATOM 4559 N N . ASN B 1 262 ? 0.719 21.969 21.797 1 91.06 262 ASN B N 1
ATOM 4560 C CA . ASN B 1 262 ? 1.077 23.125 21 1 91.06 262 ASN B CA 1
ATOM 4561 C C . ASN B 1 262 ? 2.547 23.5 21.188 1 91.06 262 ASN B C 1
ATOM 4563 O O . ASN B 1 262 ? 3.092 24.281 20.406 1 91.06 262 ASN B O 1
ATOM 4567 N N . CYS B 1 263 ? 3.186 22.953 22.188 1 95.12 263 CYS B N 1
ATOM 4568 C CA . CYS B 1 263 ? 4.578 23.328 22.438 1 95.12 263 CYS B CA 1
ATOM 4569 C C . CYS B 1 263 ? 5.469 22.875 21.281 1 95.12 263 CYS B C 1
ATOM 4571 O O . CYS B 1 263 ? 5.02 22.141 20.391 1 95.12 263 CYS B O 1
ATOM 4573 N N . GLU B 1 264 ? 6.637 23.453 21.266 1 96.88 264 GLU B N 1
ATOM 4574 C CA . GLU B 1 264 ? 7.645 23.031 20.297 1 96.88 264 GLU B CA 1
ATOM 4575 C C . GLU B 1 264 ? 8.312 21.734 20.719 1 96.88 264 GLU B C 1
ATOM 4577 O O . GLU B 1 264 ? 8.586 21.516 21.906 1 96.88 264 GLU B O 1
ATOM 4582 N N . TYR B 1 265 ? 8.414 20.844 19.844 1 97 265 TYR B N 1
ATOM 4583 C CA . TYR B 1 265 ? 9.195 19.625 20.047 1 97 265 TYR B CA 1
ATOM 4584 C C . TYR B 1 265 ? 10.516 19.703 19.297 1 97 265 TYR B C 1
ATOM 4586 O O . TYR B 1 265 ? 10.609 20.328 18.234 1 97 265 TYR B O 1
ATOM 4594 N N . PHE B 1 266 ? 11.516 19.125 19.906 1 98.31 266 PHE B N 1
ATOM 4595 C CA . PHE B 1 266 ? 12.867 19.156 19.344 1 98.31 266 PHE B CA 1
ATOM 4596 C C . PHE B 1 266 ? 13.414 17.75 19.156 1 98.31 266 PHE B C 1
ATOM 4598 O O . PHE B 1 266 ? 13.07 16.844 19.922 1 98.31 266 PHE B O 1
ATOM 4605 N N . VAL B 1 267 ? 14.188 17.547 18.125 1 98.06 267 VAL B N 1
ATOM 4606 C CA . VAL B 1 267 ? 14.977 16.344 17.875 1 98.06 267 VAL B CA 1
ATOM 4607 C C . VAL B 1 267 ? 16.453 16.703 17.781 1 98.06 267 VAL B C 1
ATOM 4609 O O . VAL B 1 267 ? 16.844 17.547 16.953 1 98.06 267 VAL B O 1
ATOM 4612 N N . PRO B 1 268 ? 17.25 16.156 18.672 1 98.06 268 PRO B N 1
ATOM 4613 C CA . PRO B 1 268 ? 18.672 16.453 18.562 1 98.06 268 PRO B CA 1
ATOM 4614 C C . PRO B 1 268 ? 19.312 15.82 17.328 1 98.06 268 PRO B C 1
ATOM 4616 O O . PRO B 1 268 ? 19.047 14.664 17.016 1 98.06 268 PRO B O 1
ATOM 4619 N N . VAL B 1 269 ? 20.141 16.609 16.688 1 97.81 269 VAL B N 1
ATOM 4620 C CA . VAL B 1 269 ? 20.781 16.172 15.445 1 97.81 269 VAL B CA 1
ATOM 4621 C C . VAL B 1 269 ? 22.266 16.531 15.477 1 97.81 269 VAL B C 1
ATOM 4623 O O . VAL B 1 269 ? 22.641 17.594 15.961 1 97.81 269 VAL B O 1
ATOM 4626 N N . ARG B 1 270 ? 23.062 15.57 15.055 1 96.81 270 ARG B N 1
ATOM 4627 C CA . ARG B 1 270 ? 24.453 15.867 14.719 1 96.81 270 ARG B CA 1
ATOM 4628 C C . ARG B 1 270 ? 24.594 16.266 13.25 1 96.81 270 ARG B C 1
ATOM 4630 O O . ARG B 1 270 ? 24.406 15.438 12.359 1 96.81 270 ARG B O 1
ATOM 4637 N N . TRP B 1 271 ? 24.906 17.469 13.078 1 97.38 271 TRP B N 1
ATOM 4638 C CA . TRP B 1 271 ? 25.016 17.953 11.703 1 97.38 271 TRP B CA 1
ATOM 4639 C C . TRP B 1 271 ? 26.219 17.344 11 1 97.38 271 TRP B C 1
ATOM 4641 O O . TRP B 1 271 ? 27.312 17.25 11.578 1 97.38 271 TRP B O 1
ATOM 4651 N N . VAL B 1 272 ? 26.016 16.891 9.836 1 97.19 272 VAL B N 1
ATOM 4652 C CA . VAL B 1 272 ? 27.094 16.406 8.984 1 97.19 272 VAL B CA 1
ATOM 4653 C C . VAL B 1 272 ? 27.594 17.531 8.078 1 97.19 272 VAL B C 1
ATOM 4655 O O . VAL B 1 272 ? 28.797 17.812 8.023 1 97.19 272 VAL B O 1
ATOM 4658 N N . GLN B 1 273 ? 26.703 18.188 7.422 1 97.69 273 GLN B N 1
ATOM 4659 C CA . GLN B 1 273 ? 27 19.375 6.605 1 97.69 273 GLN B CA 1
ATOM 4660 C C . GLN B 1 273 ? 25.812 20.328 6.59 1 97.69 273 GLN B C 1
ATOM 4662 O O . GLN B 1 273 ? 24.672 19.906 6.395 1 97.69 273 GLN B O 1
ATOM 4667 N N . THR B 1 274 ? 26.078 21.609 6.871 1 97.75 274 THR B N 1
ATOM 4668 C CA . THR B 1 274 ? 25.031 22.641 6.82 1 97.75 274 THR B CA 1
ATOM 4669 C C . THR B 1 274 ? 25.547 23.875 6.09 1 97.75 274 THR B C 1
ATOM 4671 O O . THR B 1 274 ? 26.75 24.062 5.922 1 97.75 274 THR B O 1
ATOM 4674 N N . VAL B 1 275 ? 24.625 24.688 5.551 1 97.56 275 VAL B N 1
ATOM 4675 C CA . VAL B 1 275 ? 24.938 25.984 4.961 1 97.56 275 VAL B CA 1
ATOM 4676 C C . VAL B 1 275 ? 24 27.047 5.535 1 97.56 275 VAL B C 1
ATOM 4678 O O . VAL B 1 275 ? 22.906 26.719 6.016 1 97.56 275 VAL B O 1
ATOM 4681 N N . PRO B 1 276 ? 24.453 28.281 5.562 1 96.5 276 PRO B N 1
ATOM 4682 C CA . PRO B 1 276 ? 23.531 29.359 5.949 1 96.5 276 PRO B CA 1
ATOM 4683 C C . PRO B 1 276 ? 22.375 29.516 4.961 1 96.5 276 PRO B C 1
ATOM 4685 O O . PRO B 1 276 ? 22.422 28.984 3.855 1 96.5 276 PRO B O 1
ATOM 4688 N N . LEU B 1 277 ? 21.359 30.188 5.414 1 96.44 277 LEU B N 1
ATOM 4689 C CA . LEU B 1 277 ? 20.1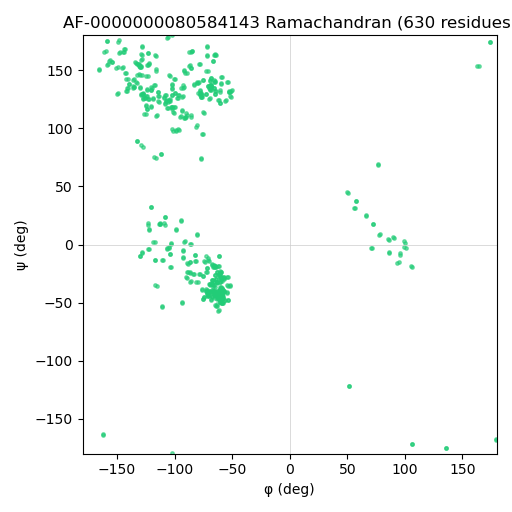56 30.344 4.609 1 96.44 277 LEU B CA 1
ATOM 4690 C C . LEU B 1 277 ? 20.484 30.938 3.242 1 96.44 277 LEU B C 1
ATOM 4692 O O . LEU B 1 277 ? 19.875 30.562 2.236 1 96.44 277 LEU B O 1
ATOM 4696 N N . GLU B 1 278 ? 21.484 31.844 3.23 1 94.5 278 GLU B N 1
ATOM 4697 C CA . GLU B 1 278 ? 21.859 32.531 2.006 1 94.5 278 GLU B CA 1
ATOM 4698 C C . GLU B 1 278 ? 22.484 31.594 0.989 1 94.5 278 GLU B C 1
ATOM 4700 O O . GLU B 1 278 ? 22.5 31.875 -0.209 1 94.5 278 GLU B O 1
ATOM 4705 N N . ALA B 1 279 ? 22.906 30.438 1.471 1 96.12 279 ALA B N 1
ATOM 4706 C CA . ALA B 1 279 ? 23.594 29.469 0.604 1 96.12 279 ALA B CA 1
ATOM 4707 C C . ALA B 1 279 ? 22.75 28.219 0.406 1 96.12 279 ALA B C 1
ATOM 4709 O O . ALA B 1 279 ? 23.266 27.172 0.024 1 96.12 279 ALA B O 1
ATOM 4710 N N . ALA B 1 280 ? 21.484 28.312 0.677 1 97.12 280 ALA B N 1
ATOM 4711 C CA . ALA B 1 280 ? 20.578 27.172 0.537 1 97.12 280 ALA B CA 1
ATOM 4712 C C . ALA B 1 280 ? 20.562 26.656 -0.901 1 97.12 280 ALA B C 1
ATOM 4714 O O . ALA B 1 280 ? 20.688 27.438 -1.846 1 97.12 280 ALA B O 1
ATOM 4715 N N . VAL B 1 281 ? 20.453 25.422 -1.061 1 95.94 281 VAL B N 1
ATOM 4716 C CA . VAL B 1 281 ? 20.391 24.797 -2.379 1 95.94 281 VAL B CA 1
ATOM 4717 C C . VAL B 1 281 ? 18.953 24.797 -2.889 1 95.94 281 VAL B C 1
ATOM 4719 O O . VAL B 1 281 ? 18.094 24.109 -2.328 1 95.94 281 VAL B O 1
ATOM 4722 N N . GLN B 1 282 ? 18.734 25.531 -3.84 1 91.88 282 GLN B N 1
ATOM 4723 C CA . GLN B 1 282 ? 17.406 25.609 -4.465 1 91.88 282 GLN B CA 1
ATOM 4724 C C . GLN B 1 282 ? 17.5 25.375 -5.969 1 91.88 282 GLN B C 1
ATOM 4726 O O . GLN B 1 282 ? 18.188 26.109 -6.68 1 91.88 282 GLN B O 1
ATOM 4731 N N . GLU B 1 283 ? 17 24.359 -6.402 1 89.62 283 GLU B N 1
ATOM 4732 C CA . GLU B 1 283 ? 16.938 24 -7.816 1 89.62 283 GLU B CA 1
ATOM 4733 C C . GLU B 1 283 ? 15.531 23.562 -8.211 1 89.62 283 GLU B C 1
ATOM 4735 O O . GLU B 1 283 ? 14.742 23.125 -7.363 1 89.62 283 GLU B O 1
ATOM 4740 N N . VAL B 1 284 ? 15.336 23.734 -9.445 1 83.19 284 VAL B N 1
ATOM 4741 C CA . VAL B 1 284 ? 14.039 23.312 -9.977 1 83.19 284 VAL B CA 1
ATOM 4742 C C . VAL B 1 284 ? 13.906 21.797 -9.852 1 83.19 284 VAL B C 1
ATOM 4744 O O . VAL B 1 284 ? 14.844 21.047 -10.148 1 83.19 284 VAL B O 1
ATOM 4747 N N . GLY B 1 285 ? 12.766 21.375 -9.266 1 81.5 285 GLY B N 1
ATOM 4748 C CA . GLY B 1 285 ? 12.453 19.953 -9.273 1 81.5 285 GLY B CA 1
ATOM 4749 C C . GLY B 1 285 ? 12.773 19.266 -7.965 1 81.5 285 GLY B C 1
ATOM 4750 O O . GLY B 1 285 ? 12.492 18.078 -7.793 1 81.5 285 GLY B O 1
ATOM 4751 N N . LEU B 1 286 ? 13.336 20.031 -7.07 1 89 286 LEU B N 1
ATOM 4752 C CA . LEU B 1 286 ? 13.648 19.406 -5.793 1 89 286 LEU B CA 1
ATOM 4753 C C . LEU B 1 286 ? 12.383 19.125 -4.992 1 89 286 LEU B C 1
ATOM 4755 O O . LEU B 1 286 ? 11.414 19.875 -5.078 1 89 286 LEU B O 1
ATOM 4759 N N . PHE B 1 287 ? 12.445 18.094 -4.223 1 87.25 287 PHE B N 1
ATOM 4760 C CA . PHE B 1 287 ? 11.32 17.641 -3.412 1 87.25 287 PHE B CA 1
ATOM 4761 C C . PHE B 1 287 ? 11.016 18.641 -2.301 1 87.25 287 PHE B C 1
ATOM 4763 O O . PHE B 1 287 ? 11.938 19.188 -1.691 1 87.25 287 PHE B O 1
ATOM 4770 N N . GLY B 1 288 ? 9.758 18.938 -2.109 1 83.44 288 GLY B N 1
ATOM 4771 C CA . GLY B 1 288 ? 9.25 19.719 -0.996 1 83.44 288 GLY B CA 1
ATOM 4772 C C . GLY B 1 288 ? 7.938 19.188 -0.446 1 83.44 288 GLY B C 1
ATOM 4773 O O . GLY B 1 288 ? 7.121 18.641 -1.19 1 83.44 288 GLY B O 1
ATOM 4774 N N . ASN B 1 289 ? 7.863 19.297 0.867 1 78.19 289 ASN B N 1
ATOM 4775 C CA . ASN B 1 289 ? 6.656 18.828 1.547 1 78.19 289 ASN B CA 1
ATOM 4776 C C . ASN B 1 289 ? 6.328 19.703 2.754 1 78.19 289 ASN B C 1
ATOM 4778 O O . ASN B 1 289 ? 7.223 20.297 3.361 1 78.19 289 ASN B O 1
ATOM 4782 N N . GLN B 1 290 ? 5.059 19.75 3.066 1 72.69 290 GLN B N 1
ATOM 4783 C CA . GLN B 1 290 ? 4.641 20.609 4.168 1 72.69 290 GLN B CA 1
ATOM 4784 C C . GLN B 1 290 ? 4.695 19.875 5.5 1 72.69 290 GLN B C 1
ATOM 4786 O O . GLN B 1 290 ? 4.652 20.484 6.562 1 72.69 290 GLN B O 1
ATOM 4791 N N . ASN B 1 291 ? 4.758 18.578 5.375 1 78 291 ASN B N 1
ATOM 4792 C CA . ASN B 1 291 ? 4.941 17.844 6.625 1 78 291 ASN B CA 1
ATOM 4793 C C . ASN B 1 291 ? 6.293 18.156 7.258 1 78 291 ASN B C 1
ATOM 4795 O O . ASN B 1 291 ? 7.293 18.312 6.555 1 78 291 ASN B O 1
ATOM 4799 N N . THR B 1 292 ? 6.223 18.25 8.508 1 88.12 292 THR B N 1
ATOM 4800 C CA . THR B 1 292 ? 7.461 18.547 9.227 1 88.12 292 THR B CA 1
ATOM 4801 C C . THR B 1 292 ? 8.516 17.484 8.961 1 88.12 292 THR B C 1
ATOM 4803 O O . THR B 1 292 ? 9.672 17.797 8.68 1 88.12 292 THR B O 1
ATOM 4806 N N . VAL B 1 293 ? 8.125 16.219 9.125 1 90.44 293 VAL B N 1
ATOM 4807 C CA . VAL B 1 293 ? 8.977 15.094 8.781 1 90.44 293 VAL B CA 1
ATOM 4808 C C . VAL B 1 293 ? 8.195 14.102 7.922 1 90.44 293 VAL B C 1
ATOM 4810 O O . VAL B 1 293 ? 7.004 13.875 8.148 1 90.44 293 VAL B O 1
ATOM 4813 N N . CYS B 1 294 ? 8.836 13.641 6.891 1 86.56 294 CYS B N 1
ATOM 4814 C CA . CYS B 1 294 ? 8.188 12.578 6.133 1 86.56 294 CYS B CA 1
ATOM 4815 C C . CYS B 1 294 ? 9.227 11.641 5.523 1 86.56 294 CYS B C 1
ATOM 4817 O O . CYS B 1 294 ? 10.43 11.898 5.598 1 86.56 294 CYS B O 1
ATOM 4819 N N . LYS B 1 295 ? 8.719 10.516 5.105 1 81.69 295 LYS B N 1
ATOM 4820 C CA . LYS B 1 295 ? 9.469 9.477 4.406 1 81.69 295 LYS B CA 1
ATOM 4821 C C . LYS B 1 295 ? 9.023 9.359 2.949 1 81.69 295 LYS B C 1
ATOM 4823 O O . LYS B 1 295 ? 8.352 8.398 2.572 1 81.69 295 LYS B O 1
ATOM 4828 N N . PRO B 1 296 ? 9.617 10.414 2.23 1 79.31 296 PRO B N 1
ATOM 4829 C CA . PRO B 1 296 ? 9.102 10.406 0.861 1 79.31 296 PRO B CA 1
ATOM 4830 C C . PRO B 1 296 ? 9.57 9.195 0.058 1 79.31 296 PRO B C 1
ATOM 4832 O O . PRO B 1 296 ? 10.711 8.75 0.218 1 79.31 296 PRO B O 1
ATOM 4835 N N . THR B 1 297 ? 8.688 8.711 -0.774 1 73.12 297 THR B N 1
ATOM 4836 C CA . THR B 1 297 ? 9.023 7.559 -1.602 1 73.12 297 THR B CA 1
ATOM 4837 C C . THR B 1 297 ? 8.852 7.891 -3.082 1 73.12 297 THR B C 1
ATOM 4839 O O . THR B 1 297 ? 8.867 6.992 -3.93 1 73.12 297 THR B O 1
ATOM 4842 N N . SER B 1 298 ? 8.719 9.109 -3.379 1 72.81 298 SER B N 1
ATOM 4843 C CA . SER B 1 298 ? 8.516 9.539 -4.758 1 72.81 298 SER B CA 1
ATOM 4844 C C . SER B 1 298 ? 9.828 9.547 -5.535 1 72.81 298 SER B C 1
ATOM 4846 O O . SER B 1 298 ? 10.906 9.641 -4.941 1 72.81 298 SER B O 1
ATOM 4848 N N . LEU B 1 299 ? 9.695 9.43 -6.797 1 71.88 299 LEU B N 1
ATOM 4849 C CA . LEU B 1 299 ? 10.867 9.562 -7.66 1 71.88 299 LEU B CA 1
ATOM 4850 C C . LEU B 1 299 ? 11.5 10.938 -7.504 1 71.88 299 LEU B C 1
ATOM 4852 O O . LEU B 1 299 ? 12.727 11.07 -7.547 1 71.88 299 LEU B O 1
ATOM 4856 N N . LYS B 1 300 ? 10.703 11.867 -7.391 1 79.75 300 LYS B N 1
ATOM 4857 C CA . LYS B 1 300 ? 11.195 13.227 -7.184 1 79.75 300 LYS B CA 1
ATOM 4858 C C . LYS B 1 300 ? 12.125 13.297 -5.977 1 79.75 300 LYS B C 1
ATOM 4860 O O . LYS B 1 300 ? 13.148 13.992 -6.016 1 79.75 300 LYS B O 1
ATOM 4865 N N . TRP B 1 301 ? 11.758 12.641 -4.965 1 85.81 301 TRP B N 1
ATOM 4866 C CA . TRP B 1 301 ? 12.586 12.633 -3.762 1 85.81 301 TRP B CA 1
ATOM 4867 C C . TRP B 1 301 ? 13.922 11.953 -4.027 1 85.81 301 TRP B C 1
ATOM 4869 O O . TRP B 1 301 ? 14.977 12.453 -3.611 1 85.81 301 TRP B O 1
ATOM 4879 N N . ARG B 1 302 ? 13.938 10.945 -4.684 1 83 302 ARG B N 1
ATOM 4880 C CA . ARG B 1 302 ? 15.18 10.25 -5.008 1 83 302 ARG B CA 1
ATOM 4881 C C . ARG B 1 302 ? 16.109 11.148 -5.812 1 83 302 ARG B C 1
ATOM 4883 O O . ARG B 1 302 ? 17.312 11.211 -5.535 1 83 302 ARG B O 1
ATOM 4890 N N . ASN B 1 303 ? 15.5 11.688 -6.789 1 84.25 303 ASN B N 1
ATOM 4891 C CA . ASN B 1 303 ? 16.281 12.625 -7.59 1 84.25 303 ASN B CA 1
ATOM 4892 C C . ASN B 1 303 ? 16.828 13.773 -6.738 1 84.25 303 ASN B C 1
ATOM 4894 O O . ASN B 1 303 ? 17.953 14.227 -6.949 1 84.25 303 ASN B O 1
ATOM 4898 N N . THR B 1 304 ? 16.016 14.172 -5.898 1 91.44 304 THR B N 1
ATOM 4899 C CA . THR B 1 304 ? 16.422 15.242 -4.996 1 91.44 304 THR B CA 1
ATOM 4900 C C . THR B 1 304 ? 17.625 14.812 -4.16 1 91.44 304 THR B C 1
ATOM 4902 O O . THR B 1 304 ? 18.594 15.562 -4.043 1 91.44 304 THR B O 1
ATOM 4905 N N . ILE B 1 305 ? 17.578 13.617 -3.67 1 93 305 ILE B N 1
ATOM 4906 C CA . ILE B 1 305 ? 18.656 13.117 -2.822 1 93 305 ILE B CA 1
ATOM 4907 C C . ILE B 1 305 ? 19.953 13.016 -3.633 1 93 305 ILE B C 1
ATOM 4909 O O . ILE B 1 305 ? 21.031 13.391 -3.156 1 93 305 ILE B O 1
ATOM 4913 N N . ASP B 1 306 ? 19.812 12.508 -4.805 1 90.19 306 ASP B N 1
ATOM 4914 C CA . ASP B 1 306 ? 20.984 12.414 -5.668 1 90.19 306 ASP B CA 1
ATOM 4915 C C . ASP B 1 306 ? 21.609 13.789 -5.887 1 90.19 306 ASP B C 1
ATOM 4917 O O . ASP B 1 306 ? 22.828 13.938 -5.816 1 90.19 306 ASP B O 1
ATOM 4921 N N . ARG B 1 307 ? 20.812 14.727 -6.164 1 92.5 307 ARG B N 1
ATOM 4922 C CA . ARG B 1 307 ? 21.297 16.094 -6.375 1 92.5 307 ARG B CA 1
ATOM 4923 C C . ARG B 1 307 ? 21.891 16.672 -5.102 1 92.5 307 ARG B C 1
ATOM 4925 O O . ARG B 1 307 ? 22.922 17.359 -5.148 1 92.5 307 ARG B O 1
ATOM 4932 N N . LEU B 1 308 ? 21.266 16.406 -3.963 1 95.94 308 LEU B N 1
ATOM 4933 C CA . LEU B 1 308 ? 21.734 16.953 -2.695 1 95.94 308 LEU B CA 1
ATOM 4934 C C . LEU B 1 308 ? 23.078 16.344 -2.303 1 95.94 308 LEU B C 1
ATOM 4936 O O . LEU B 1 308 ? 23.922 17.016 -1.702 1 95.94 308 LEU B O 1
ATOM 4940 N N . LYS B 1 309 ? 23.266 15.109 -2.65 1 93.88 309 LYS B N 1
ATOM 4941 C CA . LYS B 1 309 ? 24.531 14.461 -2.354 1 93.88 309 LYS B CA 1
ATOM 4942 C C . LYS B 1 309 ? 25.672 15.109 -3.131 1 93.88 309 LYS B C 1
ATOM 4944 O O . LYS B 1 309 ? 26.828 15.109 -2.682 1 93.88 309 LYS B O 1
ATOM 4949 N N . GLU B 1 310 ? 25.344 15.68 -4.227 1 93.38 310 GLU B N 1
ATOM 4950 C CA . GLU B 1 310 ? 26.328 16.438 -4.988 1 93.38 310 GLU B CA 1
ATOM 4951 C C . GLU B 1 310 ? 26.594 17.797 -4.352 1 93.38 310 GLU B C 1
ATOM 4953 O O . GLU B 1 310 ? 27.734 18.281 -4.363 1 93.38 310 GLU B O 1
ATOM 4958 N N . ARG B 1 311 ? 25.594 18.438 -3.854 1 94.38 311 ARG B N 1
ATOM 4959 C CA . ARG B 1 311 ? 25.688 19.781 -3.318 1 94.38 311 ARG B CA 1
ATOM 4960 C C . ARG B 1 311 ? 26.188 19.781 -1.878 1 94.38 311 ARG B C 1
ATOM 4962 O O . ARG B 1 311 ? 26.703 20.781 -1.383 1 94.38 311 ARG B O 1
ATOM 4969 N N . PHE B 1 312 ? 25.953 18.656 -1.211 1 95.44 312 PHE B N 1
ATOM 4970 C CA . PHE B 1 312 ? 26.484 18.406 0.124 1 95.44 312 PHE B CA 1
ATOM 4971 C C . PHE B 1 312 ? 27.422 17.203 0.114 1 95.44 312 PHE B C 1
ATOM 4973 O O . PHE B 1 312 ? 27.109 16.172 0.7 1 95.44 312 PHE B O 1
ATOM 4980 N N . PRO B 1 313 ? 28.578 17.359 -0.385 1 92.69 313 PRO B N 1
ATOM 4981 C CA . PRO B 1 313 ? 29.453 16.219 -0.634 1 92.69 313 PRO B CA 1
ATOM 4982 C C . PRO B 1 313 ? 29.906 15.523 0.652 1 92.69 313 PRO B C 1
ATOM 4984 O O . PRO B 1 313 ? 30.328 14.367 0.623 1 92.69 313 PRO B O 1
ATOM 4987 N N . LYS B 1 314 ? 29.828 16.125 1.773 1 92.12 314 LYS B N 1
ATOM 4988 C CA . LYS B 1 314 ? 30.234 15.516 3.041 1 92.12 314 LYS B CA 1
ATOM 4989 C C . LYS B 1 314 ? 29.031 14.883 3.746 1 92.12 314 LYS B C 1
ATOM 4991 O O . LYS B 1 314 ? 29.031 14.75 4.973 1 92.12 314 LYS B O 1
ATOM 4996 N N . TYR B 1 315 ? 28 14.594 3.01 1 90.75 315 TYR B N 1
ATOM 4997 C CA . TYR B 1 315 ? 26.719 14.172 3.57 1 90.75 315 TYR B CA 1
ATOM 4998 C C . TYR B 1 315 ? 26.875 12.883 4.367 1 90.75 315 TYR B C 1
ATOM 5000 O O . TYR B 1 315 ? 26 12.539 5.176 1 90.75 315 TYR B O 1
ATOM 5008 N N . ASP B 1 316 ? 27.922 12.086 4.098 1 83.19 316 ASP B N 1
ATOM 5009 C CA . ASP B 1 316 ? 28.094 10.805 4.773 1 83.19 316 ASP B CA 1
ATOM 5010 C C . ASP B 1 316 ? 29.312 10.812 5.684 1 83.19 316 ASP B C 1
ATOM 5012 O O . ASP B 1 316 ? 29.875 9.758 6 1 83.19 316 ASP B O 1
ATOM 5016 N N . ALA B 1 317 ? 29.812 11.93 6.023 1 77.38 317 ALA B N 1
ATOM 5017 C CA . ALA B 1 317 ? 31 12.039 6.859 1 77.38 317 ALA B CA 1
ATOM 5018 C C . ALA B 1 317 ? 30.688 11.672 8.305 1 77.38 317 ALA B C 1
ATOM 5020 O O . ALA B 1 317 ? 29.547 11.766 8.75 1 77.38 317 ALA B O 1
#

pLDDT: mean 89.3, std 9.34, range [48.72, 98.62]

Foldseek 3Di:
DWQAAQPDLVPPGGFGTWDADLQQAIEGEAEDEAEDELVSVVVLVVVLVSLLPDAPVNSQVRSCVVPPPDGDQVVSCVVNVDGDDRVCHNLFYAYEYEYQHYDPVNLVVQVVVLVVLHLYWYKHWDWDDDPPDIDIDIDISDQNLSSVQSGQERPPFFAPQPLEKEFEAADDQADDVVLCVVFAKGKFFQFCQAHRNQQVADFQGKYWYAYPPQATFFIWGFHHGKDFQLPDWTADPVGIDRSCVPRPSHNQCVVCSVPPGGGMIMTGTDTQDGHPSNLHDDDPLADDTPHRMYRYRGPSPVVNVVVVCVVGVRNPD/DWQAAQPDLVPPGTFGTWDADLQQAIEGEAEDEAEDELVSVVVLVVVLVSLLPDAPVNSQVRSCVVPPPDGDQVVSCVVNVDGDDRVCHNLFYAYEYEYQHYDPVNLVVQVVVLVVLHLYWYKHWDWDDDPPDIDIDIDISDQNLSSVQSRQERPPFFAPQPLEKEFEAADDQADDPVLCVVFAKGKFFQFCQAHRNQQVADFQGKYWYAYPPQATFFIWGFHHGKDFQLPDWTQDPVGIDRSCVPRDSHNQCVVCSVPPGGGMIMTGTDTQDGHPSNLHDDDPLADDTPHRMYRYRGPSPVVNVVVVCVVGVRNPD

Sequence (634 aa):
MLIGRQEDTGFGGRIDLLAVAPDGALVPIEIKRDRTPREVVAQALDYASWVQTLKFDDIVAIYGRYQPGKNFPETFKQRFGVDLDEDTLNENHQIVVVAGSLDASSERIVSYLSQRNVAINVLRFQVFTFGSEQIISRTWLQDPAVSQVAASTPVATSQIWNGEFYHSYGVSETRSWEDAREFGFICGGGGPWYSGTLRLLNPGDRVWVNVPKTGYVGVGRVVGHSLPAREFMVGTSDGDKPVLEVAKRGTYHAEFIDDLENCEYFVPVRWVQTVPLEAAVQEVGLFGNQNTVCKPTSLKWRNTIDRLKERFPKYDAMLIGRQEDTGFGGRIDLLAVAPDGALVPIEIKRDRTPREVVAQALDYASWVQTLKFDDIVAIYGRYQPGKNFPETFKQRFGVDLDEDTLNENHQIVVVAGSLDASSERIVSYLSQRNVAINVLRFQVFTFGSEQIISRTWLQDPAVSQVAASTPVATSQIWNGEFYHSYGVSETRSWEDAREFGFICGGGGPWYSGTLRLLNPGDRVWVNVPKTGYVGVGRVVGHSLPAREFMVGTSDGDKPVLEVAKRGTYHAEFIDDLENCEYFVPVRWVQTVPLEAAVQEVGLFGNQNTVCKPTSLKWRNTIDRLKERFPKYDA

Organism: Ricinus communis (NCBI:txid3988)

InterPro domains:
  IPR011856 tRNA endonuclease-like domain superfamily [G3DSA:3.40.1350.10] (1-120)

Nearest PDB structures (foldseek):
  2vld-assembly1_B  TM=8.390E-01  e=6.616E-04  Pyrococcus abyssi
  5gkh-assembly1_B  TM=7.773E-01  e=8.998E-04  Thermococcus kodakarensis KOD1
  6xl1-assembly1_B  TM=5.683E-01  e=1.630E+00  Treponema succinifaciens DSM 2489
  3fwn-assembly1_B  TM=3.136E-01  e=3.014E+00  Escherichia coli K-12
  6vpb-assembly1_A-2  TM=2.182E-01  e=1.960E+00  Gluconacetobacter diazotrophicus PA1 5

Secondary structure (DSSP, 8-state):
-EEEEEEE-SSS-EEEEEEE-TTS-EEEEEEEEEEE-THHHHHHHHHHHHHTT--HHHHHHHHHHHSTT--HHHHHHHHHSS---TTTTTSSB-EEEEEEEE-HHHHHHHHHHHTTT--EEEEEEEEEEETTEEEEEEEESS-HHHHHHHHTS-STT-PPP-SEEEEE---SSS--HHHHHHHTEEEEESSHHHHHGGGG--TT-EEEEEETTTEEEEEEEE-S--EEGGG-EEEETTEEEEHHHH--SS-TTGGGTT-TTTSEEEEEEEEEEE--GGG-B--TT----SSSEE---SHHHHHHHHHHHHHSTTTT-/-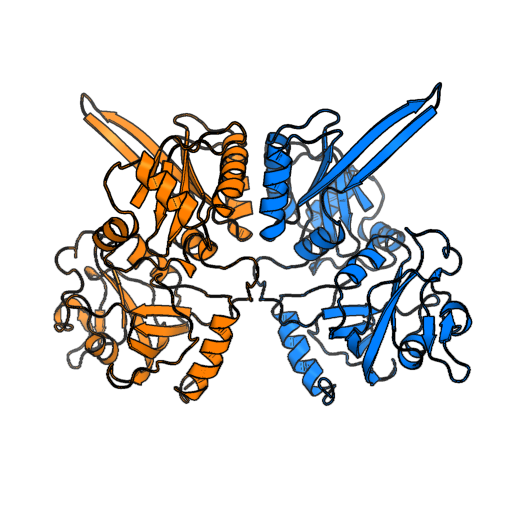EEEEEEE-SSS-EEEEEEE-TTS-EEEEEEEEEEE-THHHHHHHHHHHHHTT--HHHHHHHHHHHSTT--HHHHHHHHHSS---TTTTTSSB-EEEEEEEE-HHHHHHHHHHHTTT--EEEEEEEEEEETTEEEEEEEESS-HHHHHHHHTS-STT-PPP-SEEEEE---SSS--HHHHHHHTEEEEESSHHHHHGGGG--TT-EEEEEETTTEEEEEEEE-S--EEGGG-EEEETTEEEEHHHH--SS-TTGGGTT-TTTSEEEEEEEEEEE--GGG-B--TT----SSSEE---SHHHHHHHHHHHHHSTTTT-

Radius of gyration: 27.74 Å; Cα contacts (8 Å, |Δi|>4): 1395; chains: 2; bounding box: 64×73×81 Å